Protein AF-0000000075916664 (afdb_homodimer)

Sequence (528 aa):
MASKCSAAILLWCAFTAGRGTARNPSSCGGLTVPPEKLVDLSYSFNNRTIFWADDAEFRLNVSRRGSTPEDWYQADVVELATHGGTHLDAPIHFAPERWTVSQIPLERLMFLPIALVDVEAQSSENPAYELSVEDIERWEAEHGHVPHGSLFVERTGRYKLWPNRNAYLGIDDQGWRRFPTVSPEAARFLVEQRHIYGFGLDSPSVDLFNASATHRILSSHNVYVLENLADLSRVPALGATAIALPVKVCMASGSPVRVVAILPMASKCSAAILLWCAFTAGRGTARNPSSCGGLTVPPEKLVDLSYSFNNRTIFWADDAEFRLNVSRRGSTPEDWYQADVVELATHGGTHLDAPIHFAPERWTVSQIPLERLMFLPIALVDVEAQSSENPAYELSVEDIERWEAEHGHVPHGSLFVERTGRYKLWPNRNAYLGIDDQGWRRFPTVSPEAARFLVEQRHIYGFGLDSPSVDLFNASATHRILSSHNVYVLENLADLSRVPALGATAIALPVKVCMASGSPVRVVAILP

Organism: Rhipicephalus microplus (NCBI:txid6941)

Radius of gyration: 28.71 Å; Cα contacts (8 Å, |Δi|>4): 1266; chains: 2; bounding box: 91×69×136 Å

Secondary structure (DSSP, 8-state):
----------------------------SS----GGGEEE--PPBSTT--BSSTT--EEEEEEEE-SSTTT-EEEEEEEEESSBSSEEE-GGGTSTTS--GGGS-GGGTEEEEEEEEE-HHHHHH-TT-EE-HHHHHHHHHHH-SPPTT-EEEEE-SGGGGTT-HHHHHTB-TTS-B---EE-HHHHHHIIIII--SEEEESSS-SS-TT--HHHHHHHHTT-EEEES----TT--SSS-EEEEEE--BTT-SEEEEEEEEE--/----------------------------SS----GGGEEE--PPBSTT--BSSTT--EEEEEEEE-SSTTT-EEEEEEEEESSBSSEEE-GGGTSTTS--GGGS-GGGTEEEEEEEEE-HHHHHH-TT-EE-HHHHHHHHHHH-SPPTT-EEEEE-SGGGGTT-HHHHHTB-TTS-B---EE-HHHHHHIIIII--SEEEESSS-SS-TT--HHHHHHHHTT-EEEES----TT--SSS-EEEEEE--BTT-SEEEEEEEEE--

Solvent-accessible surface area (backbone atoms only — not comparable to full-atom values): 27228 Å² total; per-residue (Å²): 136,85,80,80,80,77,77,78,79,77,77,78,76,76,74,75,73,71,74,70,72,73,68,68,78,74,74,67,67,34,67,73,71,63,60,89,36,55,41,73,27,43,52,61,45,44,90,59,50,52,46,79,52,88,86,50,56,59,45,76,51,77,45,76,40,65,89,42,67,89,53,27,36,38,49,39,36,40,34,31,44,16,70,28,44,18,15,34,39,20,9,26,21,28,12,74,92,36,38,25,40,51,60,53,55,64,67,68,30,43,46,22,42,31,39,40,48,78,39,34,70,57,27,72,76,32,50,61,30,53,46,40,52,65,58,52,49,55,48,28,74,74,70,44,74,68,55,73,50,12,34,39,30,45,40,42,65,46,39,77,38,62,70,43,53,56,67,47,46,26,50,45,97,85,67,49,48,41,44,42,28,39,31,50,66,25,46,47,47,40,52,76,74,33,39,40,32,28,40,33,27,24,34,83,38,52,34,53,74,89,50,54,61,26,49,32,55,36,10,67,68,59,22,30,36,36,28,32,28,33,73,60,84,84,61,52,51,57,27,21,15,31,36,48,43,41,54,41,30,58,79,25,21,33,20,47,30,34,32,36,38,36,53,110,134,87,79,78,78,77,77,78,77,77,78,77,77,73,74,75,74,71,74,70,72,74,68,68,79,74,74,66,66,34,67,74,72,64,60,88,37,56,41,72,28,43,52,62,45,43,91,57,48,50,47,78,51,88,85,51,56,60,43,76,50,79,44,77,39,64,90,43,69,89,53,27,38,38,49,38,35,41,36,31,44,17,71,28,43,19,16,32,39,20,9,26,22,28,13,72,94,38,37,25,39,52,60,54,55,65,66,68,30,43,46,22,41,33,39,40,47,80,39,35,71,57,25,71,77,31,50,61,29,54,46,40,52,65,58,52,49,54,49,26,74,75,70,43,75,68,56,73,50,10,33,39,28,44,40,44,64,44,39,77,38,61,68,44,52,56,68,46,47,25,51,46,96,85,66,49,48,40,43,44,28,40,30,51,66,24,47,48,47,40,51,74,74,34,40,39,32,28,39,33,26,24,34,83,38,53,35,54,76,92,51,53,63,28,49,31,56,37,9,68,69,58,21,30,36,35,27,32,28,32,74,59,83,84,60,51,49,57,27,20,17,31,36,48,44,41,50,40,30,58,80,27,21,33,20,46,29,34,33,35,40,36,52,112

Foldseek 3Di:
DPDPPPPPPPPPPPPPPPPPPPPDPPPPPDDDADPVQKDWFFDDFDQLWAAPDPPWGKDKAKDWDDDDPVITDIDIDIDGDQQTTWKKFWLCLQDPPFDALLRQDQLLFFFAWEAEQECQVVCVVFFQAADDLVSQVVSCVVVNAQAAAHAYEYERPLLVCPSVRCSQQVQDPVRAGTHYAHDLNNLLCCCVPRNYQEYEYLHSYNDGPPDCNSSNSCSVSRYMYTYNTHDCPPPDNTDKTKHKAFDNDPPHRMGRITMMIRHD/DPPPPPPPPPPPPPPPPPPPPPPDPPPPPDDDADPVQKDWFFDDFDQLWAAPDPPWGKDKAKDWDDDDPVITDIDIDIDGDQQTTWKKFWLCLQDPPFDALLRQDQLLFFFAWEAEQECQVVCVVFFQAADDLVSQVVSCVVVNAQAAAHAYEYERPLLVCPSVRCSQQVQDPVRAGTHYAHDLNNLLCCCPPRNYQEYEYLHSYNDGPPDCNSSNSCSVSRYMYTYNTHDCPVPDNTDKTKHKAFDNDPPHRMGRITMMIRHD

Structure (mmCIF, N/CA/C/O backbone):
data_AF-0000000075916664-model_v1
#
loop_
_entity.id
_entity.type
_entity.pdbx_description
1 polymer 'Uncharacterized protein'
#
loop_
_atom_site.group_PDB
_atom_site.id
_atom_site.type_symbol
_atom_site.label_atom_id
_atom_site.label_alt_id
_atom_site.label_comp_id
_atom_site.label_asym_id
_atom_site.label_entity_id
_atom_site.label_seq_id
_atom_site.pdbx_PDB_ins_code
_atom_site.Cartn_x
_atom_site.Cartn_y
_atom_site.Cartn_z
_atom_site.occupancy
_atom_site.B_iso_or_equiv
_atom_site.auth_seq_id
_atom_site.auth_comp_id
_atom_site.auth_asym_id
_atom_site.auth_atom_id
_atom_site.pdbx_PDB_model_num
ATOM 1 N N . MET A 1 1 ? -70.438 -30.312 -55.312 1 28.72 1 MET A N 1
ATOM 2 C CA . MET A 1 1 ? -69.812 -30.891 -54.094 1 28.72 1 MET A CA 1
ATOM 3 C C . MET A 1 1 ? -68.75 -29.984 -53.562 1 28.72 1 MET A C 1
ATOM 5 O O . MET A 1 1 ? -67.625 -29.953 -54.094 1 28.72 1 MET A O 1
ATOM 9 N N . ALA A 1 2 ? -69.188 -28.734 -53.094 1 37.12 2 ALA A N 1
ATOM 10 C CA . ALA A 1 2 ? -68.438 -27.562 -52.688 1 37.12 2 ALA A CA 1
ATOM 11 C C . ALA A 1 2 ? -67.5 -27.875 -51.5 1 37.12 2 ALA A C 1
ATOM 13 O O . ALA A 1 2 ? -68 -28.391 -50.469 1 37.12 2 ALA A O 1
ATOM 14 N N . SER A 1 3 ? -66.25 -28.156 -51.719 1 32.31 3 SER A N 1
ATOM 15 C CA . SER A 1 3 ? -65.125 -28.531 -50.875 1 32.31 3 SER A CA 1
ATOM 16 C C . SER A 1 3 ? -64.875 -27.5 -49.781 1 32.31 3 SER A C 1
ATOM 18 O O . SER A 1 3 ? -64.812 -26.297 -50.062 1 32.31 3 SER A O 1
ATOM 20 N N . LYS A 1 4 ? -65.375 -27.688 -48.531 1 30.36 4 LYS A N 1
ATOM 21 C CA . LYS A 1 4 ? -65.312 -26.969 -47.25 1 30.36 4 LYS A CA 1
ATOM 22 C C . LYS A 1 4 ? -63.875 -26.781 -46.812 1 30.36 4 LYS A C 1
ATOM 24 O O . LYS A 1 4 ? -63.156 -27.766 -46.625 1 30.36 4 LYS A O 1
ATOM 29 N N . CYS A 1 5 ? -63.125 -25.766 -47.281 1 32.06 5 CYS A N 1
ATOM 30 C CA . CYS A 1 5 ? -61.781 -25.359 -46.875 1 32.06 5 CYS A CA 1
ATOM 31 C C . CYS A 1 5 ? -61.688 -25.078 -45.375 1 32.06 5 CYS A C 1
ATOM 33 O O . CYS A 1 5 ? -62.344 -24.172 -44.875 1 32.06 5 CYS A O 1
ATOM 35 N N . SER A 1 6 ? -61.688 -26.094 -44.531 1 30.34 6 SER A N 1
ATOM 36 C CA . SER A 1 6 ? -61.562 -25.922 -43.094 1 30.34 6 SER A CA 1
ATOM 37 C C . SER A 1 6 ? -60.312 -25.156 -42.719 1 30.34 6 SER A C 1
ATOM 39 O O . SER A 1 6 ? -59.188 -25.562 -43.125 1 30.34 6 SER A O 1
ATOM 41 N N . ALA A 1 7 ? -60.375 -23.844 -42.562 1 31.61 7 ALA A N 1
ATOM 42 C CA . ALA A 1 7 ? -59.312 -22.953 -42.094 1 31.61 7 ALA A CA 1
ATOM 43 C C . ALA A 1 7 ? -58.781 -23.375 -40.719 1 31.61 7 ALA A C 1
ATOM 45 O O . ALA A 1 7 ? -59.531 -23.484 -39.781 1 31.61 7 ALA A O 1
ATOM 46 N N . ALA A 1 8 ? -57.719 -24.203 -40.656 1 32.66 8 ALA A N 1
ATOM 47 C CA . ALA A 1 8 ? -56.938 -24.562 -39.469 1 32.66 8 ALA A CA 1
ATOM 48 C C . ALA A 1 8 ? -56.469 -23.328 -38.719 1 32.66 8 ALA A C 1
ATOM 50 O O . ALA A 1 8 ? -55.844 -22.438 -39.312 1 32.66 8 ALA A O 1
ATOM 51 N N . ILE A 1 9 ? -57.188 -22.859 -37.75 1 34.81 9 ILE A N 1
ATOM 52 C CA . ILE A 1 9 ? -56.844 -21.828 -36.781 1 34.81 9 ILE A CA 1
ATOM 53 C C . ILE A 1 9 ? -55.531 -22.203 -36.062 1 34.81 9 ILE A C 1
ATOM 55 O O . ILE A 1 9 ? -55.469 -23.234 -35.406 1 34.81 9 ILE A O 1
ATOM 59 N N . LEU A 1 10 ? -54.344 -21.938 -36.688 1 30.8 10 LEU A N 1
ATOM 60 C CA . LEU A 1 10 ? -53.062 -22.078 -36 1 30.8 10 LEU A CA 1
ATOM 61 C C . LEU A 1 10 ? -53.062 -21.266 -34.719 1 30.8 10 LEU A C 1
ATOM 63 O O . LEU A 1 10 ? -53.188 -20.031 -34.75 1 30.8 10 LEU A O 1
ATOM 67 N N . LEU A 1 11 ? -53.562 -21.766 -33.656 1 32.19 11 LEU A N 1
ATOM 68 C CA . LEU A 1 11 ? -53.375 -21.219 -32.312 1 32.19 11 LEU A CA 1
ATOM 69 C C . LEU A 1 11 ? -51.906 -21 -32 1 32.19 11 LEU A C 1
ATOM 71 O O . LEU A 1 11 ? -51.125 -21.953 -32 1 32.19 11 LEU A O 1
ATOM 75 N N . TRP A 1 12 ? -51.344 -19.828 -32.406 1 34.91 12 TRP A N 1
ATOM 76 C CA . TRP A 1 12 ? -50.031 -19.391 -32 1 34.91 12 TRP A CA 1
ATOM 77 C C . TRP A 1 12 ? -49.906 -19.344 -30.469 1 34.91 12 TRP A C 1
ATOM 79 O O . TRP A 1 12 ? -50.594 -18.547 -29.828 1 34.91 12 TRP A O 1
ATOM 89 N N . CYS A 1 13 ? -49.781 -20.469 -29.797 1 32.22 13 CYS A N 1
ATOM 90 C CA . CYS A 1 13 ? -49.406 -20.422 -28.375 1 32.22 13 CYS A CA 1
ATOM 91 C C . CYS A 1 13 ? -48.125 -19.641 -28.172 1 32.22 13 CYS A C 1
ATOM 93 O O . CYS A 1 13 ? -47.062 -20.047 -28.672 1 32.22 13 CYS A O 1
ATOM 95 N N . ALA A 1 14 ? -48.219 -18.312 -28.078 1 34.41 14 ALA A N 1
ATOM 96 C CA . ALA A 1 14 ? -47.094 -17.5 -27.609 1 34.41 14 ALA A CA 1
ATOM 97 C C . ALA A 1 14 ? -46.562 -18.016 -26.281 1 34.41 14 ALA A C 1
ATOM 99 O O . ALA A 1 14 ? -47.281 -17.969 -25.266 1 34.41 14 ALA A O 1
ATOM 100 N N . PHE A 1 15 ? -45.656 -18.984 -26.297 1 34.91 15 PHE A N 1
ATOM 101 C CA . PHE A 1 15 ? -44.875 -19.297 -25.109 1 34.91 15 PHE A CA 1
ATOM 102 C C . PHE A 1 15 ? -44.219 -18.031 -24.562 1 34.91 15 PHE A C 1
ATOM 104 O O . PHE A 1 15 ? -43.438 -17.391 -25.266 1 34.91 15 PHE A O 1
ATOM 111 N N . THR A 1 16 ? -44.938 -17.297 -23.766 1 34.38 16 THR A N 1
ATOM 112 C CA . THR A 1 16 ? -44.219 -16.266 -23 1 34.38 16 THR A CA 1
ATOM 113 C C . THR A 1 16 ? -43.031 -16.859 -22.266 1 34.38 16 THR A C 1
ATOM 115 O O . THR A 1 16 ? -43.188 -17.734 -21.422 1 34.38 16 THR A O 1
ATOM 118 N N . ALA A 1 17 ? -41.906 -17.031 -22.969 1 36.47 17 ALA A N 1
ATOM 119 C CA . ALA A 1 17 ? -40.656 -17.281 -22.234 1 36.47 17 ALA A CA 1
ATOM 120 C C . ALA A 1 17 ? -40.5 -16.297 -21.078 1 36.47 17 ALA A C 1
ATOM 122 O O . ALA A 1 17 ? -40.406 -15.086 -21.281 1 36.47 17 ALA A O 1
ATOM 123 N N . GLY A 1 18 ? -41.062 -16.672 -19.938 1 30.84 18 GLY A N 1
ATOM 124 C CA . GLY A 1 18 ? -40.719 -15.945 -18.734 1 30.84 18 GLY A CA 1
ATOM 125 C C . GLY A 1 18 ? -39.25 -15.609 -18.625 1 30.84 18 GLY A C 1
ATOM 126 O O . GLY A 1 18 ? -38.406 -16.484 -18.75 1 30.84 18 GLY A O 1
ATOM 127 N N . ARG A 1 19 ? -38.875 -14.414 -19.031 1 33.91 19 ARG A N 1
ATOM 128 C CA . ARG A 1 19 ? -37.562 -13.906 -18.719 1 33.91 19 ARG A CA 1
ATOM 129 C C . ARG A 1 19 ? -37.219 -14.203 -17.266 1 33.91 19 ARG A C 1
ATOM 131 O O . ARG A 1 19 ? -37.844 -13.672 -16.344 1 33.91 19 ARG A O 1
ATOM 138 N N . GLY A 1 20 ? -36.75 -15.453 -17.016 1 32.53 20 GLY A N 1
ATOM 139 C CA . GLY A 1 20 ? -36.125 -15.633 -15.719 1 32.53 20 GLY A CA 1
ATOM 140 C C . GLY A 1 20 ? -35.188 -14.492 -15.344 1 32.53 20 GLY A C 1
ATOM 141 O O . GLY A 1 20 ? -34.344 -14.086 -16.141 1 32.53 20 GLY A O 1
ATOM 142 N N . THR A 1 21 ? -35.688 -13.633 -14.555 1 30.59 21 THR A N 1
ATOM 143 C CA . THR A 1 21 ? -34.781 -12.648 -13.938 1 30.59 21 THR A CA 1
ATOM 144 C C . THR A 1 21 ? -33.5 -13.305 -13.469 1 30.59 21 THR A C 1
ATOM 146 O O . THR A 1 21 ? -33.531 -14.25 -12.68 1 30.59 21 THR A O 1
ATOM 149 N N . ALA A 1 22 ? -32.531 -13.406 -14.352 1 29.31 22 ALA A N 1
ATOM 150 C CA . ALA A 1 22 ? -31.203 -13.711 -13.82 1 29.31 22 ALA A CA 1
ATOM 151 C C . ALA A 1 22 ? -31.016 -13.07 -12.453 1 29.31 22 ALA A C 1
ATOM 153 O O . ALA A 1 22 ? -31.062 -11.844 -12.312 1 29.31 22 ALA A O 1
ATOM 154 N N . ARG A 1 23 ? -31.391 -13.773 -11.406 1 31.69 23 ARG A N 1
ATOM 155 C CA . ARG A 1 23 ? -31.016 -13.359 -10.062 1 31.69 23 ARG A CA 1
ATOM 156 C C . ARG A 1 23 ? -29.641 -12.703 -10.055 1 31.69 23 ARG A C 1
ATOM 158 O O . ARG A 1 23 ? -28.734 -13.148 -10.758 1 31.69 23 ARG A O 1
ATOM 165 N N . ASN A 1 24 ? -29.5 -11.523 -9.797 1 33.53 24 ASN A N 1
ATOM 166 C CA . ASN A 1 24 ? -28.234 -10.836 -9.539 1 33.53 24 ASN A CA 1
ATOM 167 C C . ASN A 1 24 ? -27.219 -11.773 -8.891 1 33.53 24 ASN A C 1
ATOM 169 O O . ASN A 1 24 ? -27.562 -12.555 -8 1 33.53 24 ASN A O 1
ATOM 173 N N . PRO A 1 25 ? -26.203 -12.195 -9.555 1 36.81 25 PRO A N 1
ATOM 174 C CA . PRO A 1 25 ? -25.25 -13.07 -8.875 1 36.81 25 PRO A CA 1
ATOM 175 C C . PRO A 1 25 ? -25.203 -12.836 -7.363 1 36.81 25 PRO A C 1
ATOM 177 O O . PRO A 1 25 ? -25.359 -11.703 -6.906 1 36.81 25 PRO A O 1
ATOM 180 N N . SER A 1 26 ? -25.641 -13.648 -6.535 1 38.06 26 SER A N 1
ATOM 181 C CA . SER A 1 26 ? -25.609 -13.727 -5.078 1 38.06 26 SER A CA 1
ATOM 182 C C . SER A 1 26 ? -24.344 -13.07 -4.523 1 38.06 26 SER A C 1
ATOM 184 O O . SER A 1 26 ? -23.25 -13.289 -5.035 1 38.06 26 SER A O 1
ATOM 186 N N . SER A 1 27 ? -24.359 -11.883 -3.959 1 47.16 27 SER A N 1
ATOM 187 C CA . SER A 1 27 ? -23.359 -11.164 -3.195 1 47.16 27 SER A CA 1
ATOM 188 C C . SER A 1 27 ? -22.547 -12.109 -2.311 1 47.16 27 SER A C 1
ATOM 190 O O . SER A 1 27 ? -23.109 -12.773 -1.434 1 47.16 27 SER A O 1
ATOM 192 N N . CYS A 1 28 ? -21.688 -12.891 -2.883 1 54.69 28 CYS A N 1
ATOM 193 C CA . CYS A 1 28 ? -20.844 -13.844 -2.16 1 54.69 28 CYS A CA 1
ATOM 194 C C . CYS A 1 28 ? -20.422 -13.281 -0.807 1 54.69 28 CYS A C 1
ATOM 196 O O . CYS A 1 28 ? -19.5 -13.797 -0.174 1 54.69 28 CYS A O 1
ATOM 198 N N . GLY A 1 29 ? -21.297 -12.375 -0.193 1 62.47 29 GLY A N 1
ATOM 199 C CA . GLY A 1 29 ? -21.344 -11.984 1.207 1 62.47 29 GLY A CA 1
ATOM 200 C C . GLY A 1 29 ? -20.203 -11.07 1.614 1 62.47 29 GLY A C 1
ATOM 201 O O . GLY A 1 29 ? -20.125 -10.656 2.771 1 62.47 29 GLY A O 1
ATOM 202 N N . GLY A 1 30 ? -19.234 -10.727 0.69 1 76.94 30 GLY A N 1
ATOM 203 C CA . GLY A 1 30 ? -18.141 -9.891 1.144 1 76.94 30 GLY A CA 1
ATOM 204 C C . GLY A 1 30 ? -18.438 -8.406 1.06 1 76.94 30 GLY A C 1
ATOM 205 O O . GLY A 1 30 ? -19.5 -8.008 0.584 1 76.94 30 GLY A O 1
ATOM 206 N N . LEU A 1 31 ? -17.688 -7.617 1.858 1 89.06 31 LEU A N 1
ATOM 207 C CA . LEU A 1 31 ? -17.797 -6.164 1.81 1 89.06 31 LEU A CA 1
ATOM 208 C C . LEU A 1 31 ? -17.625 -5.652 0.383 1 89.06 31 LEU A C 1
ATOM 210 O O . LEU A 1 31 ? -16.703 -6.055 -0.318 1 89.06 31 LEU A O 1
ATOM 214 N N . THR A 1 32 ? -18.625 -4.945 -0.094 1 89.81 32 THR A N 1
ATOM 215 C CA . THR A 1 32 ? -18.547 -4.395 -1.443 1 89.81 32 THR A CA 1
ATOM 216 C C . THR A 1 32 ? -18.688 -2.877 -1.417 1 89.81 32 THR A C 1
ATOM 218 O O . THR A 1 32 ? -19.469 -2.328 -0.65 1 89.81 32 THR A O 1
ATOM 221 N N . VAL A 1 33 ? -17.875 -2.223 -2.18 1 94.62 33 VAL A N 1
ATOM 222 C CA . VAL A 1 33 ? -17.906 -0.779 -2.387 1 94.62 33 VAL A CA 1
ATOM 223 C C . VAL A 1 33 ? -17.938 -0.471 -3.883 1 94.62 33 VAL A C 1
ATOM 225 O O . VAL A 1 33 ? -17.062 -0.927 -4.629 1 94.62 33 VAL A O 1
ATOM 228 N N . PRO A 1 34 ? -18.938 0.283 -4.375 1 95.56 34 PRO A N 1
ATOM 229 C CA . PRO A 1 34 ? -18.938 0.662 -5.789 1 95.56 34 PRO A CA 1
ATOM 230 C C . PRO A 1 34 ? -17.703 1.451 -6.195 1 95.56 34 PRO A C 1
ATOM 232 O O . PRO A 1 34 ? -17.219 2.281 -5.422 1 95.56 34 PRO A O 1
ATOM 235 N N . PRO A 1 35 ? -17.234 1.171 -7.34 1 95.69 35 PRO A N 1
ATOM 236 C CA . PRO A 1 35 ? -16 1.821 -7.793 1 95.69 35 PRO A CA 1
ATOM 237 C C . PRO A 1 35 ? -16.094 3.346 -7.773 1 95.69 35 PRO A C 1
ATOM 239 O O . PRO A 1 35 ? -15.094 4.027 -7.531 1 95.69 35 PRO A O 1
ATOM 242 N N . GLU A 1 36 ? -17.234 3.887 -7.996 1 96.81 36 GLU A N 1
ATOM 243 C CA . GLU A 1 36 ? -17.406 5.336 -8.078 1 96.81 36 GLU A CA 1
ATOM 244 C C . GLU A 1 36 ? -17.203 5.988 -6.711 1 96.81 36 GLU A C 1
ATOM 246 O O . GLU A 1 36 ? -17.062 7.211 -6.617 1 96.81 36 GLU A O 1
ATOM 251 N N . LYS A 1 37 ? -17.219 5.137 -5.68 1 97.56 37 LYS A N 1
ATOM 252 C CA . LYS A 1 37 ? -17.062 5.66 -4.328 1 97.56 37 LYS A CA 1
ATOM 253 C C . LYS A 1 37 ? -15.602 5.672 -3.906 1 97.56 37 LYS A C 1
ATOM 255 O O . LYS A 1 37 ? -15.258 6.184 -2.838 1 97.56 37 LYS A O 1
ATOM 260 N N . LEU A 1 38 ? -14.742 5.102 -4.711 1 98.19 38 LEU A N 1
ATOM 261 C CA . LEU A 1 38 ? -13.32 5.055 -4.402 1 98.19 38 LEU A CA 1
ATOM 262 C C . LEU A 1 38 ? -12.594 6.262 -4.992 1 98.19 38 LEU A C 1
ATOM 264 O O . LEU A 1 38 ? -12.75 6.562 -6.176 1 98.19 38 LEU A O 1
ATOM 268 N N . VAL A 1 39 ? -11.82 6.949 -4.16 1 98.5 39 VAL A N 1
ATOM 269 C CA . VAL A 1 39 ? -11.008 8.07 -4.609 1 98.5 39 VAL A CA 1
ATOM 270 C C . VAL A 1 39 ? -9.539 7.805 -4.301 1 98.5 39 VAL A C 1
ATOM 272 O O . VAL A 1 39 ? -9.156 7.664 -3.137 1 98.5 39 VAL A O 1
ATOM 275 N N . ASP A 1 40 ? -8.773 7.691 -5.316 1 98.56 40 ASP A N 1
ATOM 276 C CA . ASP A 1 40 ? -7.328 7.531 -5.156 1 98.56 40 ASP A CA 1
ATOM 277 C C . ASP A 1 40 ? -6.676 8.852 -4.746 1 98.56 40 ASP A C 1
ATOM 279 O O . ASP A 1 40 ? -6.711 9.828 -5.496 1 98.56 40 ASP A O 1
ATOM 283 N N . LEU A 1 41 ? -6.031 8.875 -3.615 1 98.81 41 LEU A N 1
ATOM 284 C CA . LEU A 1 41 ? -5.445 10.094 -3.082 1 98.81 41 LEU A CA 1
ATOM 285 C C . LEU A 1 41 ? -3.924 10.055 -3.17 1 98.81 41 LEU A C 1
ATOM 287 O O . LEU A 1 41 ? -3.236 10.773 -2.439 1 98.81 41 LEU A O 1
ATOM 291 N N . SER A 1 42 ? -3.396 9.211 -4.031 1 98.62 42 SER A N 1
ATOM 292 C CA . SER A 1 42 ? -1.956 9.023 -4.172 1 98.62 42 SER A CA 1
ATOM 293 C C . SER A 1 42 ? -1.479 9.453 -5.555 1 98.62 42 SER A C 1
ATOM 295 O O . SER A 1 42 ? -2.113 9.133 -6.562 1 98.62 42 SER A O 1
ATOM 297 N N . TYR A 1 43 ? -0.391 10.156 -5.566 1 98.25 43 TYR A N 1
ATOM 298 C CA . TYR A 1 43 ? 0.306 10.406 -6.824 1 98.25 43 TYR A CA 1
ATOM 299 C C . TYR A 1 43 ? 1.106 9.188 -7.258 1 98.25 43 TYR A C 1
ATOM 301 O O . TYR A 1 43 ? 1.588 8.422 -6.418 1 98.25 43 TYR A O 1
ATOM 309 N N . SER A 1 44 ? 1.232 9.031 -8.547 1 97.31 44 SER A N 1
ATOM 310 C CA . SER A 1 44 ? 2.158 8.023 -9.055 1 97.31 44 SER A CA 1
ATOM 311 C C . SER A 1 44 ? 3.607 8.445 -8.844 1 97.31 44 SER A C 1
ATOM 313 O O . SER A 1 44 ? 3.943 9.625 -8.984 1 97.31 44 SER A O 1
ATOM 315 N N . PHE A 1 45 ? 4.41 7.469 -8.531 1 97.94 45 PHE A N 1
ATOM 316 C CA . PHE A 1 45 ? 5.848 7.715 -8.508 1 97.94 45 PHE A CA 1
ATOM 317 C C . PHE A 1 45 ? 6.43 7.66 -9.914 1 97.94 45 PHE A C 1
ATOM 319 O O . PHE A 1 45 ? 6.184 6.707 -10.656 1 97.94 45 PHE A O 1
ATOM 326 N N . ASN A 1 46 ? 7.094 8.625 -10.297 1 96.75 46 ASN A N 1
ATOM 327 C CA . ASN A 1 46 ? 7.82 8.742 -11.555 1 96.75 46 ASN A CA 1
ATOM 328 C C . ASN A 1 46 ? 8.922 9.789 -11.469 1 96.75 46 ASN A C 1
ATOM 330 O O . ASN A 1 46 ? 9.32 10.195 -10.375 1 96.75 46 ASN A O 1
ATOM 334 N N . ASN A 1 47 ? 9.5 10.188 -12.625 1 94.12 47 ASN A N 1
ATOM 335 C CA . ASN A 1 47 ? 10.641 11.094 -12.648 1 94.12 47 ASN A CA 1
ATOM 336 C C . ASN A 1 47 ? 10.227 12.516 -12.281 1 94.12 47 ASN A C 1
ATOM 338 O O . ASN A 1 47 ? 11.078 13.391 -12.117 1 94.12 47 ASN A O 1
ATOM 342 N N . ARG A 1 48 ? 8.914 12.773 -12.055 1 95.19 48 ARG A N 1
ATOM 343 C CA . ARG A 1 48 ? 8.438 14.094 -11.68 1 95.19 48 ARG A CA 1
ATOM 344 C C . ARG A 1 48 ? 7.992 14.117 -10.219 1 95.19 48 ARG A C 1
ATOM 346 O O . ARG A 1 48 ? 7.477 15.133 -9.734 1 95.19 48 ARG A O 1
ATOM 353 N N . THR A 1 49 ? 8.125 13.031 -9.586 1 97.81 49 THR A N 1
ATOM 354 C CA . THR A 1 49 ? 7.762 12.961 -8.18 1 97.81 49 THR A CA 1
ATOM 355 C C . THR A 1 49 ? 8.523 14.008 -7.371 1 97.81 49 THR A C 1
ATOM 357 O O . THR A 1 49 ? 9.719 14.203 -7.574 1 97.81 49 THR A O 1
ATOM 360 N N . ILE A 1 50 ? 7.844 14.742 -6.441 1 97.38 50 ILE A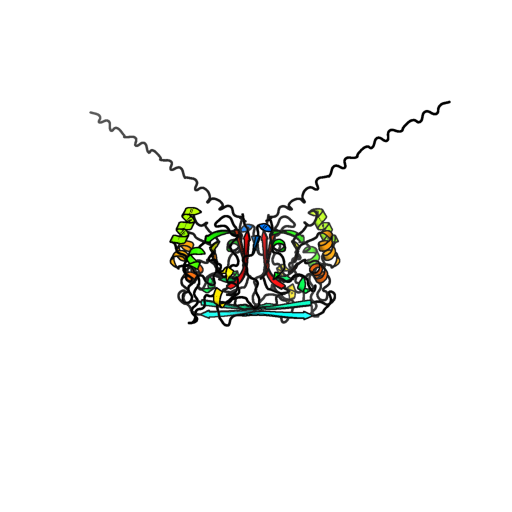 N 1
ATOM 361 C CA . ILE A 1 50 ? 8.43 15.82 -5.652 1 97.38 50 ILE A CA 1
ATOM 362 C C . ILE A 1 50 ? 8.914 15.273 -4.312 1 97.38 50 ILE A C 1
ATOM 364 O O . ILE A 1 50 ? 8.195 14.531 -3.639 1 97.38 50 ILE A O 1
ATOM 368 N N . PHE A 1 51 ? 10.141 15.547 -3.984 1 96.25 51 PHE A N 1
ATOM 369 C CA . PHE A 1 51 ? 10.781 15.211 -2.715 1 96.25 51 PHE A CA 1
ATOM 370 C C . PHE A 1 51 ? 11.156 16.469 -1.95 1 96.25 51 PHE A C 1
ATOM 372 O O . PHE A 1 51 ? 11.344 17.531 -2.549 1 96.25 51 PHE A O 1
ATOM 379 N N . TRP A 1 52 ? 11.227 16.344 -0.643 1 92.69 52 TRP A N 1
ATOM 380 C CA . TRP A 1 52 ? 11.648 17.453 0.206 1 92.69 52 TRP A CA 1
ATOM 381 C C . TRP A 1 52 ? 13.102 17.828 -0.063 1 92.69 52 TRP A C 1
ATOM 383 O O . TRP A 1 52 ? 13.406 19 -0.32 1 92.69 52 TRP A O 1
ATOM 393 N N . ALA A 1 53 ? 13.922 16.75 0.016 1 89.56 53 ALA A N 1
ATOM 394 C CA . ALA A 1 53 ? 15.359 16.969 -0.178 1 89.56 53 ALA A CA 1
ATOM 395 C C . ALA A 1 53 ? 15.68 17.219 -1.649 1 89.56 53 ALA A C 1
ATOM 397 O O . ALA A 1 53 ? 15.148 16.547 -2.531 1 89.56 53 ALA A O 1
ATOM 398 N N . ASP A 1 54 ? 16.547 18.109 -1.904 1 88.25 54 ASP A N 1
ATOM 399 C CA . ASP A 1 54 ? 16.875 18.516 -3.268 1 88.25 54 ASP A CA 1
ATOM 400 C C . ASP A 1 54 ? 17.625 17.391 -3.994 1 88.25 54 ASP A C 1
ATOM 402 O O . ASP A 1 54 ? 17.547 17.281 -5.219 1 88.25 54 ASP A O 1
ATOM 406 N N . ASP A 1 55 ? 18.266 16.609 -3.27 1 89.31 55 ASP A N 1
ATOM 407 C CA . ASP A 1 55 ? 19.078 15.562 -3.895 1 89.31 55 ASP A CA 1
ATOM 408 C C . ASP A 1 55 ? 18.344 14.219 -3.889 1 89.31 55 ASP A C 1
ATOM 410 O O . ASP A 1 55 ? 18.906 13.203 -4.312 1 89.31 55 ASP A O 1
ATOM 414 N N . ALA A 1 56 ? 17.172 14.234 -3.328 1 90.88 56 ALA A N 1
ATOM 415 C CA . ALA A 1 56 ? 16.391 13 -3.33 1 90.88 56 ALA A CA 1
ATOM 416 C C . ALA A 1 56 ? 15.734 12.766 -4.688 1 90.88 56 ALA A C 1
ATOM 418 O O . ALA A 1 56 ? 15.359 13.719 -5.375 1 90.88 56 ALA A O 1
ATOM 419 N N . GLU A 1 57 ? 15.703 11.461 -5.098 1 88.12 57 GLU A N 1
ATOM 420 C CA . GLU A 1 57 ? 15.102 11.141 -6.387 1 88.12 57 GLU A CA 1
ATOM 421 C C . GLU A 1 57 ? 14.406 9.781 -6.352 1 88.12 57 GLU A C 1
ATOM 423 O O . GLU A 1 57 ? 14.633 8.984 -5.438 1 88.12 57 GLU A O 1
ATOM 428 N N . PHE A 1 58 ? 13.531 9.664 -7.246 1 95.75 58 PHE A N 1
ATOM 429 C CA . PHE A 1 58 ? 12.93 8.391 -7.605 1 95.75 58 PHE A CA 1
ATOM 430 C C . PHE A 1 58 ? 13.617 7.789 -8.828 1 95.75 58 PHE A C 1
ATOM 432 O O . PHE A 1 58 ? 13.844 8.484 -9.82 1 95.75 58 PHE A O 1
ATOM 439 N N . ARG A 1 59 ? 13.984 6.516 -8.617 1 96.44 59 ARG A N 1
ATOM 440 C CA . ARG A 1 59 ? 14.602 5.812 -9.742 1 96.44 59 ARG A CA 1
ATOM 441 C C . ARG A 1 59 ? 1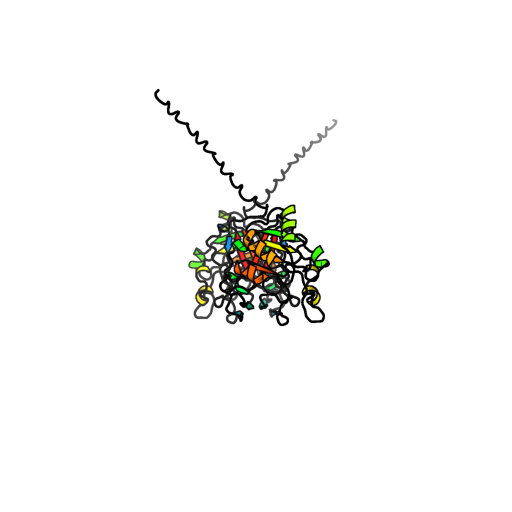3.922 4.473 -9.992 1 96.44 59 ARG A C 1
ATOM 443 O O . ARG A 1 59 ? 13.656 3.721 -9.047 1 96.44 59 ARG A O 1
ATOM 450 N N . LEU A 1 60 ? 13.562 4.258 -11.211 1 96.56 60 LEU A N 1
ATOM 451 C CA . LEU A 1 60 ? 13.094 2.963 -11.688 1 96.56 60 LEU A CA 1
ATOM 452 C C . LEU A 1 60 ? 14.016 2.416 -12.773 1 96.56 60 LEU A C 1
ATOM 454 O O . LEU A 1 60 ? 14.117 2.998 -13.859 1 96.56 60 LEU A O 1
ATOM 458 N N . ASN A 1 61 ? 14.688 1.355 -12.469 1 96.5 61 ASN A N 1
ATOM 459 C CA . ASN A 1 61 ? 15.516 0.666 -13.453 1 96.5 61 ASN A CA 1
ATOM 460 C C . ASN A 1 61 ? 14.773 -0.503 -14.094 1 96.5 61 ASN A C 1
ATOM 462 O O . ASN A 1 61 ? 14.578 -1.541 -13.461 1 96.5 61 ASN A O 1
ATOM 466 N N . VAL A 1 62 ? 14.477 -0.338 -15.391 1 96.06 62 VAL A N 1
ATOM 467 C CA . VAL A 1 62 ? 13.664 -1.311 -16.109 1 96.06 62 VAL A CA 1
ATOM 468 C C . VAL A 1 62 ? 14.562 -2.189 -16.984 1 96.06 62 VAL A C 1
ATOM 470 O O . VAL A 1 62 ? 15.391 -1.681 -17.734 1 96.06 62 VAL A O 1
ATOM 473 N N . SER A 1 63 ? 14.391 -3.48 -16.797 1 95.12 63 SER A N 1
ATOM 474 C CA . SER A 1 63 ? 15.008 -4.457 -17.688 1 95.12 63 SER A CA 1
ATOM 475 C C . SER A 1 63 ? 13.961 -5.188 -18.516 1 95.12 63 SER A C 1
ATOM 477 O O . SER A 1 63 ? 13.008 -5.746 -17.969 1 95.12 63 SER A O 1
ATOM 479 N N . ARG A 1 64 ? 14.156 -5.137 -19.844 1 94.56 64 ARG A N 1
ATOM 480 C CA . ARG A 1 64 ? 13.219 -5.789 -20.75 1 94.56 64 ARG A CA 1
ATOM 481 C C . ARG A 1 64 ? 13.938 -6.785 -21.656 1 94.56 64 ARG A C 1
ATOM 483 O O . ARG A 1 64 ? 15.078 -6.555 -22.062 1 94.56 64 ARG A O 1
ATOM 490 N N . ARG A 1 65 ? 13.188 -7.828 -21.844 1 92.38 65 ARG A N 1
ATOM 491 C CA . ARG A 1 65 ? 13.617 -8.82 -22.828 1 92.38 65 ARG A CA 1
ATOM 492 C C . ARG A 1 65 ? 12.453 -9.234 -23.734 1 92.38 65 ARG A C 1
ATOM 494 O O . ARG A 1 65 ? 11.305 -9.281 -23.281 1 92.38 65 ARG A O 1
ATOM 501 N N . GLY A 1 66 ? 12.789 -9.484 -24.953 1 91.69 66 GLY A N 1
ATOM 502 C CA . GLY A 1 66 ? 11.781 -9.961 -25.891 1 91.69 66 GLY A CA 1
ATOM 503 C C . GLY A 1 66 ? 10.945 -8.844 -26.484 1 91.69 66 GLY A C 1
ATOM 504 O O . GLY A 1 66 ? 10.961 -7.715 -25.984 1 91.69 66 GLY A O 1
ATOM 505 N N . SER A 1 67 ? 10.312 -9.25 -27.609 1 89.12 67 SER A N 1
ATOM 506 C CA . SER A 1 67 ? 9.523 -8.234 -28.297 1 89.12 67 SER A CA 1
ATOM 507 C C . SER A 1 67 ? 8.148 -8.766 -28.672 1 89.12 67 SER A C 1
ATOM 509 O O . SER A 1 67 ? 7.309 -8.016 -29.172 1 89.12 67 SER A O 1
ATOM 511 N N . THR A 1 68 ? 7.984 -10.062 -28.422 1 89.75 68 THR A N 1
ATOM 512 C CA . THR A 1 68 ? 6.707 -10.688 -28.719 1 89.75 68 THR A CA 1
ATOM 513 C C . THR A 1 68 ? 6.07 -11.258 -27.453 1 89.75 68 THR A C 1
ATOM 515 O O . THR A 1 68 ? 6.75 -11.453 -26.453 1 89.75 68 THR A O 1
ATOM 518 N N . PRO A 1 69 ? 4.75 -11.461 -27.531 1 87.06 69 PRO A N 1
ATOM 519 C CA . PRO A 1 69 ? 4.094 -12.055 -26.359 1 87.06 69 PRO A CA 1
ATOM 520 C C . PRO A 1 69 ? 4.75 -13.359 -25.906 1 87.06 69 PRO A C 1
ATOM 522 O O . PRO A 1 69 ? 4.719 -13.695 -24.719 1 87.06 69 PRO A O 1
ATOM 525 N N . GLU A 1 70 ? 5.387 -14.055 -26.766 1 89.88 70 GLU A N 1
ATOM 526 C CA . GLU A 1 70 ? 5.953 -15.367 -26.469 1 89.88 70 GLU A CA 1
ATOM 527 C C . GLU A 1 70 ? 7.289 -15.242 -25.75 1 89.88 70 GLU A C 1
ATOM 529 O O . GLU A 1 70 ? 7.699 -16.156 -25.016 1 89.88 70 GLU A O 1
ATOM 534 N N . ASP A 1 71 ? 7.93 -14.086 -25.875 1 92.56 71 ASP A N 1
ATOM 535 C CA . ASP A 1 71 ? 9.273 -14 -25.297 1 92.56 71 ASP A CA 1
ATOM 536 C C . ASP A 1 71 ? 9.406 -12.789 -24.391 1 92.56 71 ASP A C 1
ATOM 538 O O . ASP A 1 71 ? 10.469 -12.555 -23.797 1 92.56 71 ASP A O 1
ATOM 542 N N . TRP A 1 72 ? 8.359 -12.07 -24.219 1 96.69 72 TRP A N 1
ATOM 543 C CA . TRP A 1 72 ? 8.398 -10.82 -23.469 1 96.69 72 TRP A CA 1
ATOM 544 C C . TRP A 1 72 ? 8.656 -11.078 -21.984 1 96.69 72 TRP A C 1
ATOM 546 O O . TRP A 1 72 ? 8.109 -12.023 -21.422 1 96.69 72 TRP A O 1
ATOM 556 N N . TYR A 1 73 ? 9.398 -10.203 -21.406 1 96.94 73 TYR A N 1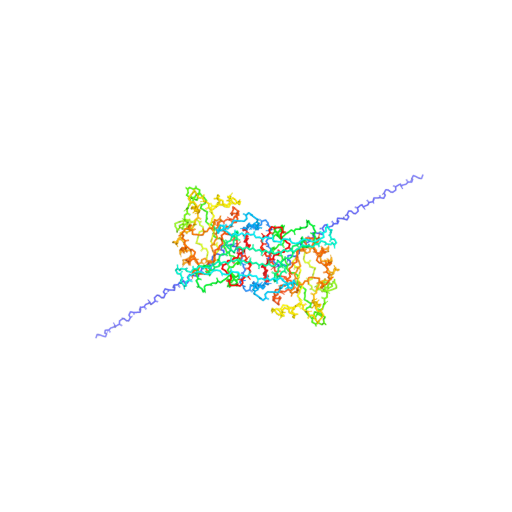
ATOM 557 C CA . TYR A 1 73 ? 9.68 -10.211 -19.969 1 96.94 73 TYR A CA 1
ATOM 558 C C . TYR A 1 73 ? 10.172 -8.844 -19.5 1 96.94 73 TYR A C 1
ATOM 560 O O . TYR A 1 73 ? 11.062 -8.25 -20.109 1 96.94 73 TYR A O 1
ATOM 568 N N . GLN A 1 74 ? 9.508 -8.32 -18.516 1 97.69 74 GLN A N 1
ATOM 569 C CA . GLN A 1 74 ? 9.984 -7.094 -17.891 1 97.69 74 GLN A CA 1
ATOM 570 C C . GLN A 1 74 ? 10.195 -7.285 -16.391 1 97.69 74 GLN A C 1
ATOM 572 O O . GLN A 1 74 ? 9.383 -7.922 -15.727 1 97.69 74 GLN A O 1
ATOM 577 N N . ALA A 1 75 ? 11.297 -6.828 -15.82 1 96.5 75 ALA A N 1
ATOM 578 C CA . ALA A 1 75 ? 11.594 -6.738 -14.398 1 96.5 75 ALA A CA 1
ATOM 579 C C . ALA A 1 75 ? 12.234 -5.402 -14.055 1 96.5 75 ALA A C 1
ATOM 581 O O . ALA A 1 75 ? 12.898 -4.789 -14.898 1 96.5 75 ALA A O 1
ATOM 582 N N . ASP A 1 76 ? 12 -4.984 -12.805 1 96.31 76 ASP A N 1
ATOM 583 C CA . ASP A 1 76 ? 12.469 -3.646 -12.461 1 96.31 76 ASP A CA 1
ATOM 584 C C . ASP A 1 76 ? 13 -3.602 -11.031 1 96.31 76 ASP A C 1
ATOM 586 O O . ASP A 1 76 ? 12.688 -4.473 -10.219 1 96.31 76 ASP A O 1
ATOM 590 N N . VAL A 1 77 ? 13.852 -2.658 -10.758 1 97.38 77 VAL A N 1
ATOM 591 C CA . VAL A 1 77 ? 14.336 -2.268 -9.438 1 97.38 77 VAL A CA 1
ATOM 592 C C . VAL A 1 77 ? 13.922 -0.827 -9.148 1 97.38 77 VAL A C 1
ATOM 594 O O . VAL A 1 77 ? 14.07 0.055 -9.992 1 97.38 77 VAL A O 1
ATOM 597 N N . VAL A 1 78 ? 13.398 -0.634 -7.98 1 97.19 78 VAL A N 1
ATOM 598 C CA . VAL A 1 78 ? 12.977 0.709 -7.598 1 97.19 78 VAL A CA 1
ATOM 599 C C . VAL A 1 78 ? 13.844 1.215 -6.449 1 97.19 78 VAL A C 1
ATOM 601 O O . VAL A 1 78 ? 14.211 0.449 -5.551 1 97.19 78 VAL A O 1
ATOM 604 N N . GLU A 1 79 ? 14.211 2.439 -6.512 1 96.94 79 GLU A N 1
ATOM 605 C CA . GLU A 1 79 ? 14.898 3.164 -5.449 1 96.94 79 GLU A CA 1
ATOM 606 C C . GLU A 1 79 ? 14.234 4.516 -5.188 1 96.94 79 GLU A C 1
ATOM 608 O O . GLU A 1 79 ? 13.992 5.281 -6.121 1 96.94 79 GLU A O 1
ATOM 613 N N . LEU A 1 80 ? 13.977 4.809 -3.922 1 96.31 80 LEU A N 1
ATOM 614 C CA . LEU A 1 80 ? 13.383 6.105 -3.613 1 96.31 80 LEU A CA 1
ATOM 615 C C . LEU A 1 80 ? 13.656 6.5 -2.164 1 96.31 80 LEU A C 1
ATOM 617 O O . LEU A 1 80 ? 13.812 5.633 -1.302 1 96.31 80 LEU A O 1
ATOM 621 N N . ALA A 1 81 ? 13.766 7.824 -1.986 1 96.94 81 ALA A N 1
ATOM 622 C CA . ALA A 1 81 ? 13.664 8.352 -0.628 1 96.94 81 ALA A CA 1
ATOM 623 C C . ALA A 1 81 ? 12.266 8.156 -0.065 1 96.94 81 ALA A C 1
ATOM 625 O O . ALA A 1 81 ? 11.273 8.328 -0.777 1 96.94 81 ALA A O 1
ATOM 626 N N . THR A 1 82 ? 12.211 7.828 1.201 1 96.38 82 THR A N 1
ATOM 627 C CA . THR A 1 82 ? 10.922 7.402 1.738 1 96.38 82 THR A CA 1
ATOM 628 C C . THR A 1 82 ? 10.039 8.609 2.037 1 96.38 82 THR A C 1
ATOM 630 O O . THR A 1 82 ? 8.82 8.469 2.201 1 96.38 82 THR A O 1
ATOM 633 N N . HIS A 1 83 ? 10.633 9.75 2.141 1 96.69 83 HIS A N 1
ATOM 634 C CA . HIS A 1 83 ? 9.875 10.961 2.406 1 96.69 83 HIS A CA 1
ATOM 635 C C . HIS A 1 83 ? 9.711 11.797 1.139 1 96.69 83 HIS A C 1
ATOM 637 O O . HIS A 1 83 ? 10.211 12.922 1.061 1 96.69 83 HIS A O 1
ATOM 643 N N . GLY A 1 84 ? 9.016 11.281 0.214 1 96.56 84 GLY A N 1
ATOM 644 C CA . GLY A 1 84 ? 8.703 11.891 -1.071 1 96.56 84 GLY A CA 1
ATOM 645 C C . GLY A 1 84 ? 7.445 11.328 -1.705 1 96.56 84 GLY A C 1
ATOM 646 O O . GLY A 1 84 ? 7.047 10.203 -1.419 1 96.56 84 GLY A O 1
ATOM 647 N N . GLY A 1 85 ? 6.82 12.18 -2.658 1 98.06 85 GLY A N 1
ATOM 648 C CA . GLY A 1 85 ? 5.527 11.758 -3.176 1 98.06 85 GLY A CA 1
ATOM 649 C C . GLY A 1 85 ? 4.473 11.609 -2.098 1 98.06 85 GLY A C 1
ATOM 650 O O . GLY A 1 85 ? 4.617 12.156 -1.001 1 98.06 85 GLY A O 1
ATOM 651 N N . THR A 1 86 ? 3.402 11.023 -2.465 1 98.75 86 THR A N 1
ATOM 652 C CA . THR A 1 86 ? 2.473 10.633 -1.413 1 98.75 86 THR A CA 1
ATOM 653 C C . THR A 1 86 ? 3.1 9.578 -0.502 1 98.75 86 THR A C 1
ATOM 655 O O . THR A 1 86 ? 3.426 8.477 -0.949 1 98.75 86 THR A O 1
ATOM 658 N N . HIS A 1 87 ? 3.324 9.977 0.773 1 98.75 87 HIS A N 1
ATOM 659 C CA . HIS A 1 87 ? 4.027 9.055 1.661 1 98.75 87 HIS A CA 1
ATOM 660 C C . HIS A 1 87 ? 3.521 9.18 3.096 1 98.75 87 HIS A C 1
ATOM 662 O O . HIS A 1 87 ? 2.789 10.117 3.42 1 98.75 87 HIS A O 1
ATOM 668 N N . LEU A 1 88 ? 3.855 8.164 3.848 1 98.88 88 LEU A N 1
ATOM 669 C CA . LEU A 1 88 ? 3.564 8.109 5.277 1 98.88 88 LEU A CA 1
ATOM 670 C C . LEU A 1 88 ? 4.828 8.344 6.098 1 98.88 88 LEU A C 1
ATOM 672 O O . LEU A 1 88 ? 5.852 7.703 5.871 1 98.88 88 LEU A O 1
ATOM 676 N N . ASP A 1 89 ? 4.789 9.352 6.945 1 98.88 89 ASP A N 1
ATOM 677 C CA . ASP A 1 89 ? 5.785 9.5 8 1 98.88 89 ASP A CA 1
ATOM 678 C C . ASP A 1 89 ? 5.41 8.68 9.227 1 98.88 89 ASP A C 1
ATOM 680 O O . ASP A 1 89 ? 4.41 8.961 9.891 1 98.88 89 ASP A O 1
ATOM 684 N N . ALA A 1 90 ? 6.234 7.711 9.5 1 98.88 90 ALA A N 1
ATOM 685 C CA . ALA A 1 90 ? 6.039 6.988 10.758 1 98.88 90 ALA A CA 1
ATOM 686 C C . ALA A 1 90 ? 6.504 7.82 11.945 1 98.88 90 ALA A C 1
ATOM 688 O O . ALA A 1 90 ? 7.328 8.727 11.797 1 98.88 90 ALA A O 1
ATOM 689 N N . PRO A 1 91 ? 6.016 7.48 13.117 1 98.81 91 PRO A N 1
ATOM 690 C CA . PRO A 1 91 ? 6.344 8.25 14.32 1 98.81 91 PRO A CA 1
ATOM 691 C C . PRO A 1 91 ? 7.848 8.297 14.594 1 98.81 91 PRO A C 1
ATOM 693 O O . PRO A 1 91 ? 8.367 9.328 15.039 1 98.81 91 PRO A O 1
ATOM 696 N N . ILE A 1 92 ? 8.625 7.348 14.234 1 98.75 92 ILE A N 1
ATOM 697 C CA . ILE A 1 92 ? 10.055 7.289 14.531 1 98.75 92 ILE A CA 1
ATOM 698 C C . ILE A 1 92 ? 10.789 8.375 13.742 1 98.75 92 ILE A C 1
ATOM 700 O O . ILE A 1 92 ? 11.93 8.703 14.055 1 98.75 92 ILE A O 1
ATOM 704 N N . HIS A 1 93 ? 10.195 8.883 12.703 1 98.56 93 HIS A N 1
ATOM 705 C CA . HIS A 1 93 ? 10.781 9.93 11.875 1 98.56 93 HIS A CA 1
ATOM 706 C C . HIS A 1 93 ? 11.266 11.102 12.727 1 98.56 93 HIS A C 1
ATOM 708 O O . HIS A 1 93 ? 12.367 11.609 12.523 1 98.56 93 HIS A O 1
ATOM 714 N N . PHE A 1 94 ? 10.469 11.438 13.805 1 98.56 94 PHE A N 1
ATOM 715 C CA . PHE A 1 94 ? 10.812 12.602 14.617 1 98.56 94 PHE A CA 1
ATOM 716 C C . PHE A 1 94 ? 10.711 12.273 16.109 1 98.56 94 PHE A C 1
ATOM 718 O O . PHE A 1 94 ? 10.82 13.164 16.953 1 98.56 94 PHE A O 1
ATOM 725 N N . ALA A 1 95 ? 10.438 11.117 16.469 1 98.06 95 ALA A N 1
ATOM 726 C CA . ALA A 1 95 ? 10.383 10.688 17.875 1 98.06 95 ALA A CA 1
ATOM 727 C C . ALA A 1 95 ? 11.078 9.344 18.062 1 98.06 95 ALA A C 1
ATOM 729 O O . ALA A 1 95 ? 10.555 8.305 17.641 1 98.06 95 ALA A O 1
ATOM 730 N N . PRO A 1 96 ? 12.18 9.438 18.797 1 94.75 96 PRO A N 1
ATOM 731 C CA . PRO A 1 96 ? 12.891 8.172 18.984 1 94.75 96 PRO A CA 1
ATOM 732 C C . PRO A 1 96 ? 12.062 7.133 19.734 1 94.75 96 PRO A C 1
ATOM 734 O O . PRO A 1 96 ? 11.227 7.492 20.578 1 94.75 96 PRO A O 1
ATOM 737 N N . GLU A 1 97 ? 12.133 5.836 19.422 1 93.19 97 GLU A N 1
ATOM 738 C CA . GLU A 1 97 ? 11.531 4.68 20.078 1 93.19 97 GLU A CA 1
ATOM 739 C C . GLU A 1 97 ? 10.047 4.566 19.75 1 93.19 97 GLU A C 1
ATOM 741 O O . GLU A 1 97 ? 9.344 3.734 20.328 1 93.19 97 GLU A O 1
ATOM 746 N N . ARG A 1 98 ? 9.5 5.523 18.969 1 97.94 98 ARG A N 1
ATOM 747 C CA . ARG A 1 98 ? 8.117 5.379 18.531 1 97.94 98 ARG A CA 1
ATOM 748 C C . ARG A 1 98 ? 8.016 4.465 17.312 1 97.94 98 ARG A C 1
ATOM 750 O O . ARG A 1 98 ? 9.016 3.859 16.906 1 97.94 98 ARG A O 1
ATOM 757 N N . TRP A 1 99 ? 6.887 4.25 16.812 1 98.75 99 TRP A N 1
ATOM 758 C CA . TRP A 1 99 ? 6.605 3.217 15.82 1 98.75 99 TRP A CA 1
ATOM 759 C C . TRP A 1 99 ? 7.367 3.48 14.531 1 98.75 99 TRP A C 1
ATOM 761 O O . TRP A 1 99 ? 7.359 4.602 14.016 1 98.75 99 TRP A O 1
ATOM 771 N N . THR A 1 100 ? 8.07 2.486 14.039 1 98.56 100 THR A N 1
ATOM 772 C CA . THR A 1 100 ? 8.484 2.443 12.641 1 98.56 100 THR A CA 1
ATOM 773 C C . THR A 1 100 ? 7.297 2.105 11.734 1 98.56 100 THR A C 1
ATOM 775 O O . THR A 1 100 ? 6.203 1.813 12.219 1 98.56 100 THR A O 1
ATOM 778 N N . VAL A 1 101 ? 7.555 2.16 10.445 1 98.69 101 VAL A N 1
ATOM 779 C CA . VAL A 1 101 ? 6.48 1.921 9.484 1 98.69 101 VAL A CA 1
ATOM 780 C C . VAL A 1 101 ? 5.844 0.559 9.75 1 98.69 101 VAL A C 1
ATOM 782 O O . VAL A 1 101 ? 4.621 0.445 9.836 1 98.69 101 VAL A O 1
ATOM 785 N N . SER A 1 102 ? 6.617 -0.463 9.93 1 98.06 102 SER A N 1
ATOM 786 C CA . SER A 1 102 ? 6.113 -1.827 10.047 1 98.06 102 SER A CA 1
ATOM 787 C C . SER A 1 102 ? 5.434 -2.051 11.391 1 98.06 102 SER A C 1
ATOM 789 O O . SER A 1 102 ? 4.73 -3.045 11.586 1 98.06 102 SER A O 1
ATOM 791 N N . GLN A 1 103 ? 5.613 -1.144 12.297 1 98.31 103 GLN A N 1
ATOM 792 C CA . GLN A 1 103 ? 5.082 -1.312 13.648 1 98.31 103 GLN A CA 1
ATOM 793 C C . GLN A 1 103 ? 3.723 -0.633 13.789 1 98.31 103 GLN A C 1
ATOM 795 O O . GLN A 1 103 ? 3.021 -0.839 14.789 1 98.31 103 GLN A O 1
ATOM 800 N N . ILE A 1 104 ? 3.344 0.191 12.836 1 98.69 104 ILE A N 1
ATOM 801 C CA . ILE A 1 104 ? 2.027 0.818 12.906 1 98.69 104 ILE A CA 1
ATOM 802 C C . ILE A 1 104 ? 0.941 -0.249 12.797 1 98.69 104 ILE A C 1
ATOM 804 O O . ILE A 1 104 ? 0.888 -0.991 11.812 1 98.69 104 ILE A O 1
ATOM 808 N N . PRO A 1 105 ? 0.071 -0.283 13.789 1 98.06 105 PRO A N 1
ATOM 809 C CA . PRO A 1 105 ? -0.981 -1.3 13.727 1 98.06 105 PRO A CA 1
ATOM 810 C C . PRO A 1 105 ? -1.921 -1.108 12.539 1 98.06 105 PRO A C 1
ATOM 812 O O . PRO A 1 105 ? -2.254 0.026 12.188 1 98.06 105 PRO A O 1
ATOM 815 N N . LEU A 1 106 ? -2.303 -2.203 12.016 1 97.56 106 LEU A N 1
ATOM 816 C CA . LEU A 1 106 ? -3.152 -2.191 10.836 1 97.56 106 LEU A CA 1
ATOM 817 C C . LEU A 1 106 ? -4.441 -1.418 11.094 1 97.56 106 LEU A C 1
ATOM 819 O O . LEU A 1 106 ? -4.941 -0.719 10.211 1 97.56 106 LEU A O 1
ATOM 823 N N . GLU A 1 107 ? -5.008 -1.489 12.281 1 96.88 107 GLU A N 1
ATOM 824 C CA . GLU A 1 107 ? -6.266 -0.829 12.617 1 96.88 107 GLU A CA 1
ATOM 825 C C . GLU A 1 107 ? -6.105 0.688 12.633 1 96.88 107 GLU A C 1
ATOM 827 O O . GLU A 1 107 ? -7.098 1.422 12.641 1 96.88 107 GLU A O 1
ATOM 832 N N . ARG A 1 108 ? -4.879 1.146 12.648 1 98.19 108 ARG A N 1
ATOM 833 C CA . ARG A 1 108 ? -4.617 2.578 12.555 1 98.19 108 ARG A CA 1
ATOM 834 C C . ARG A 1 108 ? -4.531 3.031 11.102 1 98.19 108 ARG A C 1
ATOM 836 O O . ARG A 1 108 ? -4.473 4.23 10.82 1 98.19 108 ARG A O 1
ATOM 843 N N . LEU A 1 109 ? -4.555 2.088 10.211 1 98.75 109 LEU A N 1
ATOM 844 C CA . LEU A 1 109 ? -4.32 2.402 8.805 1 98.75 109 LEU A CA 1
ATOM 845 C C . LEU A 1 109 ? -5.578 2.158 7.98 1 98.75 109 LEU A C 1
ATOM 847 O O . LEU A 1 109 ? -5.676 2.623 6.844 1 98.75 109 LEU A O 1
ATOM 851 N N . MET A 1 110 ? -6.496 1.438 8.586 1 98.5 110 MET A N 1
ATOM 852 C CA . MET A 1 110 ? -7.605 0.97 7.766 1 98.5 110 MET A CA 1
ATOM 853 C C . MET A 1 110 ? -8.945 1.364 8.383 1 98.5 110 MET A C 1
ATOM 855 O O . MET A 1 110 ? -9.148 1.205 9.586 1 98.5 110 MET A O 1
ATOM 859 N N . PHE A 1 111 ? -9.812 1.865 7.504 1 98.12 111 PHE A N 1
ATOM 860 C CA . PHE A 1 111 ? -11.203 2.18 7.809 1 98.12 111 PHE A CA 1
ATOM 861 C C . PHE A 1 111 ? -11.297 3.271 8.867 1 98.12 111 PHE A C 1
ATOM 863 O O . PHE A 1 111 ? -12.055 3.15 9.828 1 98.12 111 PHE A O 1
ATOM 870 N N . LEU A 1 112 ? -10.531 4.25 8.742 1 98.31 112 LEU A N 1
ATOM 871 C CA . LEU A 1 112 ? -10.578 5.41 9.625 1 98.31 112 LEU A CA 1
ATOM 872 C C . LEU A 1 112 ? -11.594 6.434 9.117 1 98.31 112 LEU A C 1
ATOM 874 O O . LEU A 1 112 ? -11.617 6.75 7.93 1 98.31 112 LEU A O 1
ATOM 878 N N . PRO A 1 113 ? -12.422 6.938 10.055 1 98.44 113 PRO A N 1
ATOM 879 C CA . PRO A 1 113 ? -13.195 8.094 9.617 1 98.44 113 PRO A CA 1
ATOM 880 C C . PRO A 1 113 ? -12.32 9.281 9.219 1 98.44 113 PRO A C 1
ATOM 882 O O . PRO A 1 113 ? -11.32 9.562 9.891 1 98.44 113 PRO A O 1
ATOM 885 N N . ILE A 1 114 ? -12.703 9.883 8.094 1 98.81 114 ILE A N 1
ATOM 886 C CA . ILE A 1 114 ? -12 11.094 7.68 1 98.81 114 ILE A CA 1
ATOM 887 C C . ILE A 1 114 ? -12.711 12.32 8.242 1 98.81 114 ILE A C 1
ATOM 889 O O . ILE A 1 114 ? -13.938 12.422 8.188 1 98.81 114 ILE A O 1
ATOM 893 N N . ALA A 1 115 ? -12.016 13.148 8.906 1 98.88 115 ALA A N 1
ATOM 894 C CA . ALA A 1 115 ? -12.43 14.523 9.211 1 98.88 115 ALA A CA 1
ATOM 895 C C . ALA A 1 115 ? -11.625 15.531 8.398 1 98.88 115 ALA A C 1
ATOM 897 O O . ALA A 1 115 ? -10.422 15.703 8.633 1 98.88 115 ALA A O 1
ATOM 898 N N . LEU A 1 116 ? -12.289 16.156 7.414 1 98.88 116 LEU A N 1
ATOM 899 C CA . LEU A 1 116 ? -11.555 17.016 6.488 1 98.88 116 LEU A CA 1
ATOM 900 C C . LEU A 1 116 ? -11.891 18.484 6.73 1 98.88 116 LEU A C 1
ATOM 902 O O . LEU A 1 116 ? -13.055 18.875 6.66 1 98.88 116 LEU A O 1
ATOM 906 N N . VAL A 1 117 ? -10.883 19.281 7.055 1 98.94 117 VAL A N 1
ATOM 907 C CA . VAL A 1 117 ? -11.016 20.719 7.195 1 98.94 117 VAL A CA 1
ATOM 908 C C . VAL A 1 117 ? -10.508 21.422 5.934 1 98.94 117 VAL A C 1
ATOM 910 O O . VAL A 1 117 ? -9.406 21.125 5.457 1 98.94 117 VAL A O 1
ATOM 913 N N . ASP A 1 118 ? -11.312 22.234 5.379 1 98.75 118 ASP A N 1
ATOM 914 C CA . ASP A 1 118 ? -10.977 22.969 4.16 1 98.75 118 ASP A CA 1
ATOM 915 C C . ASP A 1 118 ? -10.406 24.344 4.488 1 98.75 118 ASP A C 1
ATOM 917 O O . ASP A 1 118 ? -11.109 25.188 5.051 1 98.75 118 ASP A O 1
ATOM 921 N N . VAL A 1 119 ? -9.18 24.594 4.125 1 98.69 119 VAL A N 1
ATOM 922 C CA . VAL A 1 119 ? -8.57 25.891 4.352 1 98.69 119 VAL A CA 1
ATOM 923 C C . VAL A 1 119 ? -8.023 26.453 3.033 1 98.69 119 VAL A C 1
ATOM 925 O O . VAL A 1 119 ? -7.016 27.156 3.02 1 98.69 119 VAL A O 1
ATOM 928 N N . GLU A 1 120 ? -8.539 26.016 1.926 1 98.12 120 GLU A N 1
ATOM 929 C CA . GLU A 1 120 ? -8.078 26.453 0.611 1 98.12 120 GLU A CA 1
ATOM 930 C C . GLU A 1 120 ? -8.148 27.969 0.474 1 98.12 120 GLU A C 1
ATOM 932 O O . GLU A 1 120 ? -7.23 28.594 -0.057 1 98.12 120 GLU A O 1
ATOM 937 N N . ALA A 1 121 ? -9.266 28.547 0.929 1 97.94 121 ALA A N 1
ATOM 938 C CA . ALA A 1 121 ? -9.422 30 0.841 1 97.94 121 ALA A CA 1
ATOM 939 C C . ALA A 1 121 ? -8.344 30.719 1.654 1 97.94 121 ALA A C 1
ATOM 941 O O . ALA A 1 121 ? -7.723 31.672 1.172 1 97.94 121 ALA A O 1
ATOM 942 N N . GLN A 1 122 ? -8.133 30.297 2.885 1 98.12 122 GLN A N 1
ATOM 943 C CA . GLN A 1 122 ? -7.113 30.875 3.75 1 98.12 122 GLN A CA 1
ATOM 944 C C . GLN A 1 122 ? -5.723 30.719 3.146 1 98.12 122 GLN A C 1
ATOM 946 O O . GLN A 1 122 ? -4.914 31.656 3.178 1 98.12 122 GLN A O 1
ATOM 951 N N . SER A 1 123 ? -5.457 29.516 2.568 1 97.25 123 SER A N 1
ATOM 952 C CA . SER A 1 123 ? -4.156 29.188 1.989 1 97.25 123 SER A CA 1
ATOM 953 C C . SER A 1 123 ? -3.891 30.031 0.738 1 97.25 123 SER A C 1
ATOM 955 O O . SER A 1 123 ? -2.74 30.328 0.423 1 97.25 123 SER A O 1
ATOM 957 N N . SER A 1 124 ? -4.938 30.359 -0.005 1 96.12 124 SER A N 1
ATOM 958 C CA . SER A 1 124 ? -4.801 31.203 -1.189 1 96.12 124 SER A CA 1
ATOM 959 C C . SER A 1 124 ? -4.414 32.625 -0.812 1 96.12 124 SER A C 1
ATOM 961 O O . SER A 1 124 ? -3.686 33.312 -1.551 1 96.12 124 SER A O 1
ATOM 963 N N . GLU A 1 125 ? -4.895 33.062 0.338 1 97.12 125 GLU A N 1
ATOM 964 C CA . GLU A 1 125 ? -4.605 34.406 0.813 1 97.12 125 GLU A CA 1
ATOM 965 C C . GLU A 1 125 ? -3.227 34.5 1.468 1 97.12 125 GLU A C 1
ATOM 967 O O . GLU A 1 125 ? -2.535 35.5 1.363 1 97.12 125 GLU A O 1
ATOM 972 N N . ASN A 1 126 ? -2.865 33.469 2.137 1 96.81 126 ASN A N 1
ATOM 973 C CA . ASN A 1 126 ? -1.585 33.312 2.822 1 96.81 126 ASN A CA 1
ATOM 974 C C . ASN A 1 126 ? -0.896 32 2.457 1 96.81 126 ASN A C 1
ATOM 976 O O . ASN A 1 126 ? -1.235 30.938 2.996 1 96.81 126 ASN A O 1
ATOM 980 N N . PRO A 1 127 ? 0.154 32.094 1.675 1 93.12 127 PRO A N 1
ATOM 981 C CA . PRO A 1 127 ? 0.793 30.859 1.191 1 93.12 127 PRO A CA 1
ATOM 982 C C . PRO A 1 127 ? 1.437 30.047 2.314 1 93.12 127 PRO A C 1
ATOM 984 O O . PRO A 1 127 ? 1.771 28.875 2.119 1 93.12 127 PRO A O 1
ATOM 987 N N . ALA A 1 128 ? 1.7 30.641 3.42 1 96.06 128 ALA A N 1
ATOM 988 C CA . ALA A 1 128 ? 2.275 29.938 4.566 1 96.06 128 ALA A CA 1
ATOM 989 C C . ALA A 1 128 ? 1.258 29.812 5.695 1 96.06 128 ALA A C 1
ATOM 991 O O . ALA A 1 128 ? 1.614 29.906 6.875 1 96.06 128 ALA A O 1
ATOM 992 N N . TYR A 1 129 ? -0.006 29.672 5.32 1 98.06 129 TYR A N 1
ATOM 993 C CA . TYR A 1 129 ? -1.077 29.547 6.305 1 98.06 129 TYR A CA 1
ATOM 994 C C . TYR A 1 129 ? -0.834 28.359 7.227 1 98.06 129 TYR A C 1
ATOM 996 O O . TYR A 1 129 ? -0.434 27.297 6.773 1 98.06 129 TYR A O 1
ATOM 1004 N N . GLU A 1 130 ? -1.02 28.547 8.5 1 98.62 130 GLU A N 1
ATOM 1005 C CA . GLU A 1 130 ? -0.951 27.484 9.492 1 98.62 130 GLU A CA 1
ATOM 1006 C C . GLU A 1 130 ? -2.332 27.172 10.062 1 98.62 130 GLU A C 1
ATOM 1008 O O . GLU A 1 130 ? -2.977 28.031 10.656 1 98.62 130 GLU A O 1
ATOM 1013 N N . LEU A 1 131 ? -2.832 25.953 9.82 1 98.88 131 LEU A N 1
ATOM 1014 C CA . LEU A 1 131 ? -4.078 25.531 10.445 1 98.88 131 LEU A CA 1
ATOM 1015 C C . LEU A 1 131 ? -4.059 25.797 11.945 1 98.88 131 LEU A C 1
ATOM 1017 O O . LEU A 1 131 ? -3.092 25.453 12.625 1 98.88 131 LEU A O 1
ATOM 1021 N N . SER A 1 132 ? -5.113 26.375 12.469 1 98.88 132 SER A N 1
ATOM 1022 C CA . SER A 1 132 ? -5.168 26.766 13.875 1 98.88 132 SER A CA 1
ATOM 1023 C C . SER A 1 132 ? -6.23 25.969 14.625 1 98.88 132 SER A C 1
ATOM 1025 O O . SER A 1 132 ? -7.047 25.281 14.016 1 98.88 132 SER A O 1
ATOM 1027 N N . VAL A 1 133 ? -6.125 26.078 15.961 1 98.88 133 VAL A N 1
ATOM 1028 C CA . VAL A 1 133 ? -7.164 25.484 16.797 1 98.88 133 VAL A CA 1
ATOM 1029 C C . VAL A 1 133 ? -8.523 26.094 16.438 1 98.88 133 VAL A C 1
ATOM 1031 O O . VAL A 1 133 ? -9.531 25.391 16.391 1 98.88 133 VAL A O 1
ATOM 1034 N N . GLU A 1 134 ? -8.57 27.391 16.172 1 98.69 134 GLU A N 1
ATOM 1035 C CA . GLU A 1 134 ? -9.805 28.094 15.812 1 98.69 134 GLU A CA 1
ATOM 1036 C C . GLU A 1 134 ? -10.406 27.516 14.531 1 98.69 134 GLU A C 1
ATOM 1038 O O . GLU A 1 134 ? -11.633 27.422 14.406 1 98.69 134 GLU A O 1
ATOM 1043 N N . ASP A 1 135 ? -9.562 27.188 13.531 1 98.81 135 ASP A N 1
ATOM 1044 C CA . ASP A 1 135 ? -10.047 26.547 12.32 1 98.81 135 ASP A CA 1
ATOM 1045 C C . ASP A 1 135 ? -10.781 25.25 12.641 1 98.81 135 ASP A C 1
ATOM 1047 O O . ASP A 1 135 ? -11.844 24.969 12.078 1 98.81 135 ASP A O 1
ATOM 1051 N N . ILE A 1 136 ? -10.203 24.469 13.555 1 98.88 136 ILE A N 1
ATOM 1052 C CA . ILE A 1 136 ? -10.758 23.172 13.93 1 98.88 136 ILE A CA 1
ATOM 1053 C C . ILE A 1 136 ? -12.062 23.375 14.695 1 98.88 136 ILE A C 1
ATOM 1055 O O . ILE A 1 136 ? -13.047 22.688 14.445 1 98.88 136 ILE A O 1
ATOM 1059 N N . GLU A 1 137 ? -12.031 24.375 15.547 1 98.81 137 GLU A N 1
ATOM 1060 C CA . GLU A 1 137 ? -13.242 24.672 16.312 1 98.81 137 GLU A CA 1
ATOM 1061 C C . GLU A 1 137 ? -14.375 25.125 15.414 1 98.81 137 GLU A C 1
ATOM 1063 O O . GLU A 1 137 ? -15.531 24.75 15.617 1 98.81 137 GLU A O 1
ATOM 1068 N N . ARG A 1 138 ? -14.086 25.969 14.484 1 98.69 138 ARG A N 1
ATOM 1069 C CA . ARG A 1 138 ? -15.094 26.391 13.516 1 98.69 138 ARG A CA 1
ATOM 1070 C C . ARG A 1 138 ? -15.641 25.203 12.734 1 98.69 138 ARG A C 1
ATOM 1072 O O . ARG A 1 138 ? -16.844 25.094 12.516 1 98.69 138 ARG A O 1
ATOM 1079 N N . TRP A 1 139 ? -14.75 24.344 12.32 1 98.75 139 TRP A N 1
ATOM 1080 C CA . TRP A 1 139 ? -15.164 23.125 11.633 1 98.75 139 TRP A CA 1
ATOM 1081 C C . TRP A 1 139 ? -16.078 22.297 12.523 1 98.75 139 TRP A C 1
ATOM 1083 O O . TRP A 1 139 ? -17.125 21.812 12.07 1 98.75 139 TRP A O 1
ATOM 1093 N N . GLU A 1 140 ? -15.672 22.141 13.781 1 98.75 140 GLU A N 1
ATOM 1094 C CA . GLU A 1 140 ? -16.453 21.328 14.719 1 98.75 140 GLU A CA 1
ATOM 1095 C C . GLU A 1 140 ? -17.812 21.953 14.984 1 98.75 140 GLU A C 1
ATOM 1097 O O . GLU A 1 140 ? -18.797 21.234 15.219 1 98.75 140 GLU A O 1
ATOM 1102 N N . ALA A 1 141 ? -17.906 23.25 14.969 1 98.56 141 ALA A N 1
ATOM 1103 C CA . ALA A 1 141 ? -19.188 23.938 15.148 1 98.56 141 ALA A CA 1
ATOM 1104 C C . ALA A 1 141 ? -20.188 23.547 14.055 1 98.56 141 ALA A C 1
ATOM 1106 O O . ALA A 1 141 ? -21.391 23.469 14.297 1 98.56 141 ALA A O 1
ATOM 1107 N N . GLU A 1 142 ? -19.656 23.281 12.938 1 98.12 142 GLU A N 1
ATOM 1108 C CA . GLU A 1 142 ? -20.484 22.953 11.789 1 98.12 142 GLU A CA 1
ATOM 1109 C C . GLU A 1 142 ? -20.719 21.453 11.672 1 98.12 142 GLU A C 1
ATOM 1111 O O . GLU A 1 142 ? -21.781 21.016 11.227 1 98.12 142 GLU A O 1
ATOM 1116 N N . HIS A 1 143 ? -19.75 20.641 12.125 1 97.88 143 HIS A N 1
ATOM 1117 C CA . HIS A 1 143 ? -19.797 19.234 11.742 1 97.88 143 HIS A CA 1
ATOM 1118 C C . HIS A 1 143 ? -19.797 18.328 12.961 1 97.88 143 HIS A C 1
ATOM 1120 O O . HIS A 1 143 ? -19.969 17.125 12.844 1 97.88 143 HIS A O 1
ATOM 1126 N N . GLY A 1 144 ? -19.688 18.844 14.148 1 97.25 144 GLY A N 1
ATOM 1127 C CA . GLY A 1 144 ? -19.5 18.047 15.344 1 97.25 144 GLY A CA 1
ATOM 1128 C C . GLY A 1 144 ? -18.047 17.781 15.68 1 97.25 144 GLY A C 1
ATOM 1129 O O . GLY A 1 144 ? -17.156 18.188 14.922 1 97.25 144 GLY A O 1
ATOM 1130 N N . HIS A 1 145 ? -17.812 17.094 16.75 1 96.94 145 HIS A N 1
ATOM 1131 C CA . HIS A 1 145 ? -16.469 16.844 17.219 1 96.94 145 HIS A CA 1
ATOM 1132 C C . HIS A 1 145 ? -15.695 15.945 16.266 1 96.94 145 HIS A C 1
ATOM 1134 O O . HIS A 1 145 ? -16.266 15.016 15.68 1 96.94 145 HIS A O 1
ATOM 1140 N N . VAL A 1 146 ? -14.461 16.203 16.141 1 98.5 146 VAL A N 1
ATOM 1141 C CA . VAL A 1 146 ? -13.57 15.305 15.406 1 98.5 146 VAL A CA 1
ATOM 1142 C C . VAL A 1 146 ? -13.68 13.891 15.977 1 98.5 146 VAL A C 1
ATOM 1144 O O . VAL A 1 146 ? -13.5 13.688 17.188 1 98.5 146 VAL A O 1
ATOM 1147 N N . PRO A 1 147 ? -13.914 12.938 15.188 1 97.81 147 PRO A N 1
ATOM 1148 C CA . PRO A 1 147 ? -14.078 11.578 15.711 1 97.81 147 PRO A CA 1
ATOM 1149 C C . PRO A 1 147 ? -12.789 11.031 16.328 1 97.81 147 PRO A C 1
ATOM 1151 O O . PRO A 1 147 ? -11.695 11.266 15.789 1 97.81 147 PRO A O 1
ATOM 1154 N N . HIS A 1 148 ? -12.984 10.289 17.422 1 97.38 148 HIS A N 1
ATOM 1155 C CA . HIS A 1 148 ? -11.859 9.555 18 1 97.38 148 HIS A CA 1
ATOM 1156 C C . HIS A 1 148 ? -11.281 8.562 16.984 1 97.38 148 HIS A C 1
ATOM 1158 O O . HIS A 1 148 ? -12.023 7.859 16.297 1 97.38 148 HIS A O 1
ATOM 1164 N N . GLY A 1 149 ? -9.945 8.547 16.844 1 97.88 149 GLY A N 1
ATOM 1165 C CA . GLY A 1 149 ? -9.289 7.582 15.977 1 97.88 149 GLY A CA 1
ATOM 1166 C C . GLY A 1 149 ? -9.406 7.918 14.5 1 97.88 149 GLY A C 1
ATOM 1167 O O . GLY A 1 149 ? -9.273 7.039 13.648 1 97.88 149 GLY A O 1
ATOM 1168 N N . SER A 1 150 ? -9.656 9.148 14.148 1 98.56 150 SER A N 1
ATOM 1169 C CA . SER A 1 150 ? -9.852 9.562 12.766 1 98.56 150 SER A CA 1
ATOM 1170 C C . SER A 1 150 ? -8.523 9.859 12.078 1 98.56 150 SER A C 1
ATOM 1172 O O . SER A 1 150 ? -7.484 9.93 12.734 1 98.56 150 SER A O 1
ATOM 1174 N N . LEU A 1 151 ? -8.594 9.859 10.758 1 98.88 151 LEU A N 1
ATOM 1175 C CA . LEU A 1 151 ? -7.633 10.586 9.938 1 98.88 151 LEU A CA 1
ATOM 1176 C C . LEU A 1 151 ? -8.086 12.023 9.727 1 98.88 151 LEU A C 1
ATOM 1178 O O . LEU A 1 151 ? -9.047 12.281 9 1 98.88 151 LEU A O 1
ATOM 1182 N N . PHE A 1 152 ? -7.434 12.922 10.406 1 98.94 152 PHE A N 1
ATOM 1183 C CA . PHE A 1 152 ? -7.727 14.328 10.195 1 98.94 152 PHE A CA 1
ATOM 1184 C C . PHE A 1 152 ? -6.98 14.859 8.977 1 98.94 152 PHE A C 1
ATOM 1186 O O . PHE A 1 152 ? -5.766 14.695 8.867 1 98.94 152 PHE A O 1
ATOM 1193 N N . VAL A 1 153 ? -7.727 15.5 8.047 1 98.94 153 VAL A N 1
ATOM 1194 C CA . VAL A 1 153 ? -7.141 15.883 6.766 1 98.94 153 VAL A CA 1
ATOM 1195 C C . VAL A 1 153 ? -7.305 17.391 6.551 1 98.94 153 VAL A C 1
ATOM 1197 O O . VAL A 1 153 ? -8.398 17.922 6.707 1 98.94 153 VAL A O 1
ATOM 1200 N N . GLU A 1 154 ? -6.215 18 6.301 1 98.94 154 GLU A N 1
ATOM 1201 C CA . GLU A 1 154 ? -6.207 19.406 5.898 1 98.94 154 GLU A CA 1
ATOM 1202 C C . GLU A 1 154 ? -6.148 19.547 4.379 1 98.94 154 GLU A C 1
ATOM 1204 O O . GLU A 1 154 ? -5.191 19.094 3.746 1 98.94 154 GLU A O 1
ATOM 1209 N N . ARG A 1 155 ? -7.172 20.141 3.816 1 98.81 155 ARG A N 1
ATOM 1210 C CA . ARG A 1 155 ? -7.18 20.438 2.389 1 98.81 155 ARG A CA 1
ATOM 1211 C C . ARG A 1 155 ? -6.762 21.891 2.133 1 98.81 155 ARG A C 1
ATOM 1213 O O . ARG A 1 155 ? -7.469 22.812 2.521 1 98.81 155 ARG A O 1
ATOM 1220 N N . THR A 1 156 ? -5.695 22.031 1.463 1 98.56 156 THR A N 1
ATOM 1221 C CA . THR A 1 156 ? -5.141 23.375 1.234 1 98.56 156 THR A CA 1
ATOM 1222 C C . THR A 1 156 ? -5.352 23.797 -0.213 1 98.56 156 THR A C 1
ATOM 1224 O O . THR A 1 156 ? -5.242 24.984 -0.535 1 98.56 156 THR A O 1
ATOM 1227 N N . GLY A 1 157 ? -5.598 22.875 -1.109 1 97.69 157 GLY A N 1
ATOM 1228 C CA . GLY A 1 157 ? -5.715 23.156 -2.531 1 97.69 157 GLY A CA 1
ATOM 1229 C C . GLY A 1 157 ? -4.395 23.062 -3.27 1 97.69 157 GLY A C 1
ATOM 1230 O O . GLY A 1 157 ? -4.348 23.219 -4.492 1 97.69 157 GLY A O 1
ATOM 1231 N N . ARG A 1 158 ? -3.404 22.766 -2.617 1 96.56 158 ARG A N 1
ATOM 1232 C CA . ARG A 1 158 ? -2.062 22.781 -3.191 1 96.56 158 ARG A CA 1
ATOM 1233 C C . ARG A 1 158 ? -1.89 21.688 -4.227 1 96.56 158 ARG A C 1
ATOM 1235 O O . ARG A 1 158 ? -0.959 21.719 -5.035 1 96.56 158 ARG A O 1
ATOM 1242 N N . TYR A 1 159 ? -2.723 20.625 -4.156 1 95.06 159 TYR A N 1
ATOM 1243 C CA . TYR A 1 159 ? -2.648 19.531 -5.117 1 95.06 159 TYR A CA 1
ATOM 1244 C C . TYR A 1 159 ? -2.699 20.047 -6.547 1 95.06 159 TYR A C 1
ATOM 1246 O O . TYR A 1 159 ? -2.168 19.422 -7.465 1 95.06 159 TYR A O 1
ATOM 1254 N N . LYS A 1 160 ? -3.232 21.25 -6.828 1 96.69 160 LYS A N 1
ATOM 1255 C CA . LYS A 1 160 ? -3.383 21.859 -8.148 1 96.69 160 LYS A CA 1
ATOM 1256 C C . LYS A 1 160 ? -2.025 22.25 -8.734 1 96.69 160 LYS A C 1
ATOM 1258 O O . LYS A 1 160 ? -1.905 22.469 -9.938 1 96.69 160 LYS A O 1
ATOM 1263 N N . LEU A 1 161 ? -1.037 22.344 -7.898 1 97.69 161 LEU A N 1
ATOM 1264 C CA . LEU A 1 161 ? 0.284 22.797 -8.32 1 97.69 161 LEU A CA 1
ATOM 1265 C C . LEU A 1 161 ? 1.183 21.609 -8.656 1 97.69 161 LEU A C 1
ATOM 1267 O O . LEU A 1 161 ? 2.266 21.781 -9.219 1 97.69 161 LEU A O 1
ATOM 1271 N N . TRP A 1 162 ? 0.794 20.344 -8.289 1 97.06 162 TRP A N 1
ATOM 1272 C CA . TRP A 1 162 ? 1.546 19.141 -8.641 1 97.06 162 TRP A CA 1
ATOM 1273 C C . TRP A 1 162 ? 1.501 18.891 -10.141 1 97.06 162 TRP A C 1
ATOM 1275 O O . TRP A 1 162 ? 0.45 19.031 -10.773 1 97.06 162 TRP A O 1
ATOM 1285 N N . PRO A 1 163 ? 2.604 18.578 -10.852 1 96.62 163 PRO A N 1
ATOM 1286 C CA . PRO A 1 163 ? 3.889 18.188 -10.258 1 96.62 163 PRO A CA 1
ATOM 1287 C C . PRO A 1 163 ? 4.949 19.281 -10.414 1 96.62 163 PRO A C 1
ATOM 1289 O O . PRO A 1 163 ? 6.141 18.969 -10.523 1 96.62 163 PRO A O 1
ATOM 1292 N N . ASN A 1 164 ? 4.578 20.578 -10.547 1 97.31 164 ASN A N 1
ATOM 1293 C CA . ASN A 1 164 ? 5.551 21.656 -10.578 1 97.31 164 ASN A CA 1
ATOM 1294 C C . ASN A 1 164 ? 6.23 21.844 -9.227 1 97.31 164 ASN A C 1
ATOM 1296 O O . ASN A 1 164 ? 5.676 22.484 -8.336 1 97.31 164 ASN A O 1
ATOM 1300 N N . ARG A 1 165 ? 7.422 21.359 -9.094 1 96.56 165 ARG A N 1
ATOM 1301 C CA . ARG A 1 165 ? 8.133 21.297 -7.824 1 96.56 165 ARG A CA 1
ATOM 1302 C C . ARG A 1 165 ? 8.258 22.688 -7.195 1 96.56 165 ARG A C 1
ATOM 1304 O O . ARG A 1 165 ? 7.949 22.875 -6.016 1 96.56 165 ARG A O 1
ATOM 1311 N N . ASN A 1 166 ? 8.766 23.672 -7.988 1 96.5 166 ASN A N 1
ATOM 1312 C CA . ASN A 1 166 ? 8.977 25.016 -7.457 1 96.5 166 ASN A CA 1
ATOM 1313 C C . ASN A 1 166 ? 7.676 25.625 -6.941 1 96.5 166 ASN A C 1
ATOM 1315 O O . ASN A 1 166 ? 7.648 26.188 -5.848 1 96.5 166 ASN A O 1
ATOM 1319 N N . ALA A 1 167 ? 6.648 25.516 -7.703 1 97.12 167 ALA A N 1
ATOM 1320 C CA . ALA A 1 167 ? 5.352 26.047 -7.297 1 97.12 167 ALA A CA 1
ATOM 1321 C C . ALA A 1 167 ? 4.793 25.281 -6.102 1 97.12 167 ALA A C 1
ATOM 1323 O O . ALA A 1 167 ? 4.27 25.891 -5.16 1 97.12 167 ALA A O 1
ATOM 1324 N N . TYR A 1 168 ? 4.93 23.984 -6.098 1 98 168 TYR A N 1
ATOM 1325 C CA . TYR A 1 168 ? 4.363 23.125 -5.062 1 98 168 TYR A CA 1
ATOM 1326 C C . TYR A 1 168 ? 5.055 23.344 -3.723 1 98 168 TYR A C 1
ATOM 1328 O O . TYR A 1 168 ? 4.395 23.453 -2.686 1 98 168 TYR A O 1
ATOM 1336 N N . LEU A 1 169 ? 6.367 23.484 -3.748 1 97.62 169 LEU A N 1
ATOM 1337 C CA . LEU A 1 169 ? 7.133 23.688 -2.523 1 97.62 169 LEU A CA 1
ATOM 1338 C C . LEU A 1 169 ? 7.16 25.172 -2.148 1 97.62 169 LEU A C 1
ATOM 1340 O O . LEU A 1 169 ? 7.625 25.531 -1.063 1 97.62 169 LEU A O 1
ATOM 1344 N N . GLY A 1 170 ? 6.688 26.031 -3.031 1 97.5 170 GLY A N 1
ATOM 1345 C CA . GLY A 1 170 ? 6.68 27.453 -2.783 1 97.5 170 GLY A CA 1
ATOM 1346 C C . GLY A 1 170 ? 8.07 28.047 -2.621 1 97.5 170 GLY A C 1
ATOM 1347 O O . GLY A 1 170 ? 8.32 28.812 -1.692 1 97.5 170 GLY A O 1
ATOM 1348 N N . ILE A 1 171 ? 8.945 27.641 -3.48 1 95.88 171 ILE A N 1
ATOM 1349 C CA . ILE A 1 171 ? 10.336 28.078 -3.369 1 95.88 171 ILE A CA 1
ATOM 1350 C C . ILE A 1 171 ? 10.477 29.5 -3.871 1 95.88 171 ILE A C 1
ATOM 1352 O O . ILE A 1 171 ? 10.133 29.812 -5.016 1 95.88 171 ILE A O 1
ATOM 1356 N N . ASP A 1 172 ? 10.945 30.375 -2.959 1 92.31 172 ASP A N 1
ATOM 1357 C CA . ASP A 1 172 ? 11.133 31.766 -3.354 1 92.31 172 ASP A CA 1
ATOM 1358 C C . ASP A 1 172 ? 12.555 32 -3.838 1 92.31 172 ASP A C 1
ATOM 1360 O O . ASP A 1 172 ? 13.328 31.062 -4.031 1 92.31 172 ASP A O 1
ATOM 1364 N N . ASP A 1 173 ? 12.844 33.25 -4.051 1 93 173 ASP A N 1
ATOM 1365 C CA . ASP A 1 173 ? 14.117 33.625 -4.668 1 93 173 ASP A CA 1
ATOM 1366 C C . ASP A 1 173 ? 15.289 33.344 -3.744 1 93 173 ASP A C 1
ATOM 1368 O O . ASP A 1 173 ? 16.422 33.188 -4.199 1 93 173 ASP A O 1
ATOM 1372 N N . GLN A 1 174 ? 15.047 33.219 -2.479 1 93.06 174 GLN A N 1
ATOM 1373 C CA . GLN A 1 174 ? 16.094 32.969 -1.503 1 93.06 174 GLN A CA 1
ATOM 1374 C C . GLN A 1 174 ? 16.172 31.469 -1.19 1 93.06 174 GLN A C 1
ATOM 1376 O O . GLN A 1 174 ? 16.953 31.047 -0.331 1 93.06 174 GLN A O 1
ATOM 1381 N N . GLY A 1 175 ? 15.359 30.688 -1.819 1 91.19 175 GLY A N 1
ATOM 1382 C CA . GLY A 1 175 ? 15.367 29.25 -1.609 1 91.19 175 GLY A CA 1
ATOM 1383 C C . GLY A 1 175 ? 14.469 28.812 -0.468 1 91.19 175 GLY A C 1
ATOM 1384 O O . GLY A 1 175 ? 14.438 27.641 -0.116 1 91.19 175 GLY A O 1
ATOM 1385 N N . TRP A 1 176 ? 13.789 29.812 0.104 1 93.38 176 TRP A N 1
ATOM 1386 C CA . TRP A 1 176 ? 12.883 29.484 1.2 1 93.38 176 TRP A CA 1
ATOM 1387 C C . TRP A 1 176 ? 11.594 28.859 0.676 1 93.38 176 TRP A C 1
ATOM 1389 O O . TRP A 1 176 ? 11.078 29.266 -0.367 1 93.38 176 TRP A O 1
ATOM 1399 N N . ARG A 1 177 ? 11.109 27.859 1.373 1 96.88 177 ARG A N 1
ATOM 1400 C CA . ARG A 1 177 ? 9.883 27.156 0.994 1 96.88 177 ARG A CA 1
ATOM 1401 C C . ARG A 1 177 ? 8.695 27.672 1.797 1 96.88 177 ARG A C 1
ATOM 1403 O O . ARG A 1 177 ? 8.758 27.766 3.025 1 96.88 177 ARG A O 1
ATOM 1410 N N . ARG A 1 178 ? 7.711 28.094 1.041 1 96.56 178 ARG A N 1
ATOM 1411 C CA . ARG A 1 178 ? 6.504 28.625 1.666 1 96.56 178 ARG A CA 1
ATOM 1412 C C . ARG A 1 178 ? 5.27 27.844 1.217 1 96.56 178 ARG A C 1
ATOM 1414 O O . ARG A 1 178 ? 4.879 27.922 0.049 1 96.56 178 ARG A O 1
ATOM 1421 N N . PHE A 1 179 ? 4.586 27.203 2.104 1 98 179 PHE A N 1
ATOM 1422 C CA . PHE A 1 179 ? 3.395 26.406 1.854 1 98 179 PHE A CA 1
ATOM 1423 C C . PHE A 1 179 ? 2.555 26.281 3.119 1 98 179 PHE A C 1
ATOM 1425 O O . PHE A 1 179 ? 3.029 26.578 4.219 1 98 179 PHE A O 1
ATOM 1432 N N . PRO A 1 180 ? 1.249 25.984 2.971 1 98.25 180 PRO A N 1
ATOM 1433 C CA . PRO A 1 180 ? 0.403 25.812 4.156 1 98.25 180 PRO A CA 1
ATOM 1434 C C . PRO A 1 180 ? 0.816 24.625 5.02 1 98.25 180 PRO A C 1
ATOM 1436 O O . PRO A 1 180 ? 1.268 23.609 4.492 1 98.25 180 PRO A O 1
ATOM 1439 N N . THR A 1 181 ? 0.697 24.781 6.332 1 98.62 181 THR A N 1
ATOM 1440 C CA . THR A 1 181 ? 1.098 23.797 7.336 1 98.62 181 THR A CA 1
ATOM 1441 C C . THR A 1 181 ? 0.062 23.719 8.453 1 98.62 181 THR A C 1
ATOM 1443 O O . THR A 1 181 ? -1.11 24.047 8.25 1 98.62 181 THR A O 1
ATOM 1446 N N . VAL A 1 182 ? 0.459 23.125 9.562 1 98.81 182 VAL A N 1
ATOM 1447 C CA . VAL A 1 182 ? -0.345 22.984 10.773 1 98.81 182 VAL A CA 1
ATOM 1448 C C . VAL A 1 182 ? 0.412 23.562 11.969 1 98.81 182 VAL A C 1
ATOM 1450 O O . VAL A 1 182 ? 1.591 23.266 12.164 1 98.81 182 VAL A O 1
ATOM 1453 N N . SER A 1 183 ? -0.287 24.391 12.742 1 98.81 183 SER A N 1
ATOM 1454 C CA . SER A 1 183 ? 0.378 24.953 13.906 1 98.81 183 SER A CA 1
ATOM 1455 C C . SER A 1 183 ? 0.612 23.891 14.977 1 98.81 183 SER A C 1
ATOM 1457 O O . SER A 1 183 ? -0.171 22.938 15.102 1 98.81 183 SER A O 1
ATOM 1459 N N . PRO A 1 184 ? 1.701 24.062 15.773 1 98.69 184 PRO A N 1
ATOM 1460 C CA . PRO A 1 184 ? 1.915 23.141 16.891 1 98.69 184 PRO A CA 1
ATOM 1461 C C . PRO A 1 184 ? 0.724 23.078 17.844 1 98.69 184 PRO A C 1
ATOM 1463 O O . PRO A 1 184 ? 0.403 22.016 18.375 1 98.69 184 PRO A O 1
ATOM 1466 N N . GLU A 1 185 ? 0.074 24.203 18.062 1 98.81 185 GLU A N 1
ATOM 1467 C CA . GLU A 1 185 ? -1.08 24.25 18.953 1 98.81 185 GLU A CA 1
ATOM 1468 C C . GLU A 1 185 ? -2.229 23.406 18.422 1 98.81 185 GLU A C 1
ATOM 1470 O O . GLU A 1 185 ? -2.875 22.672 19.172 1 98.81 185 GLU A O 1
ATOM 1475 N N . ALA A 1 186 ? -2.477 23.516 17.141 1 98.94 186 ALA A N 1
ATOM 1476 C CA . ALA A 1 186 ? -3.525 22.719 16.531 1 98.94 186 ALA A CA 1
ATOM 1477 C C . ALA A 1 186 ? -3.193 21.219 16.609 1 98.94 186 ALA A C 1
ATOM 1479 O O . ALA A 1 186 ? -4.066 20.406 16.891 1 98.94 186 ALA A O 1
ATOM 1480 N N . ALA A 1 187 ? -1.93 20.891 16.328 1 98.94 187 ALA A N 1
ATOM 1481 C CA . ALA A 1 187 ? -1.497 19.5 16.438 1 98.94 187 ALA A CA 1
ATOM 1482 C C . ALA A 1 187 ? -1.722 18.953 17.844 1 98.94 187 ALA A C 1
ATOM 1484 O O . ALA A 1 187 ? -2.256 17.859 18.016 1 98.94 187 ALA A O 1
ATOM 1485 N N . ARG A 1 188 ? -1.333 19.703 18.828 1 98.88 188 ARG A N 1
ATOM 1486 C CA . ARG A 1 188 ? -1.498 19.297 20.203 1 98.88 188 ARG A CA 1
ATOM 1487 C C . ARG A 1 188 ? -2.971 19.094 20.547 1 98.88 188 ARG A C 1
ATOM 1489 O O . ARG A 1 188 ? -3.336 18.125 21.219 1 98.88 188 ARG A O 1
ATOM 1496 N N . PHE A 1 189 ? -3.789 20.031 20.094 1 98.88 189 PHE A N 1
ATOM 1497 C CA . PHE A 1 189 ? -5.23 19.953 20.297 1 98.88 189 PHE A CA 1
ATOM 1498 C C . PHE A 1 189 ? -5.785 18.656 19.719 1 98.88 189 PHE A C 1
ATOM 1500 O O . PHE A 1 189 ? -6.523 17.938 20.406 1 98.88 189 PHE A O 1
ATOM 1507 N N . LEU A 1 190 ? -5.41 18.297 18.531 1 98.94 190 LEU A N 1
ATOM 1508 C CA . LEU A 1 190 ? -5.918 17.141 17.812 1 98.94 190 LEU A CA 1
ATOM 1509 C C . LEU A 1 190 ? -5.457 15.844 18.484 1 98.94 190 LEU A C 1
ATOM 1511 O O . LEU A 1 190 ? -6.215 14.875 18.562 1 98.94 190 LEU A O 1
ATOM 1515 N N . VAL A 1 191 ? -4.18 15.797 19 1 98.69 191 VAL A N 1
ATOM 1516 C CA . VAL A 1 191 ? -3.652 14.547 19.516 1 98.69 191 VAL A CA 1
ATOM 1517 C C . VAL A 1 191 ? -4.105 14.352 20.969 1 98.69 191 VAL A C 1
ATOM 1519 O O . VAL A 1 191 ? -4.453 13.242 21.375 1 98.69 191 VAL A O 1
ATOM 1522 N N . GLU A 1 192 ? -4.168 15.406 21.766 1 98.62 192 GLU A N 1
ATOM 1523 C CA . GLU A 1 192 ? -4.43 15.281 23.188 1 98.62 192 GLU A CA 1
ATOM 1524 C C . GLU A 1 192 ? -5.926 15.312 23.484 1 98.62 192 GLU A C 1
ATOM 1526 O O . GLU A 1 192 ? -6.387 14.664 24.438 1 98.62 192 GLU A O 1
ATOM 1531 N N . GLN A 1 193 ? -6.66 16.062 22.703 1 98.56 193 GLN A N 1
ATOM 1532 C CA . GLN A 1 193 ? -8.062 16.266 23.047 1 98.56 193 GLN A CA 1
ATOM 1533 C C . GLN A 1 193 ? -8.977 15.508 22.078 1 98.56 193 GLN A C 1
ATOM 1535 O O . GLN A 1 193 ? -10.086 15.109 22.453 1 98.56 193 GLN A O 1
ATOM 1540 N N . ARG A 1 194 ? -8.516 15.305 20.875 1 98.56 194 ARG A N 1
ATOM 1541 C CA . ARG A 1 194 ? -9.391 14.633 19.922 1 98.56 194 ARG A CA 1
ATOM 1542 C C . ARG A 1 194 ? -8.867 13.242 19.578 1 98.56 194 ARG A C 1
ATOM 1544 O O . ARG A 1 194 ? -9.602 12.414 19.031 1 98.56 194 ARG A O 1
ATOM 1551 N N . HIS A 1 195 ? -7.66 12.891 19.844 1 98.5 195 HIS A N 1
ATOM 1552 C CA . HIS A 1 195 ? -7.078 11.555 19.766 1 98.5 195 HIS A CA 1
ATOM 1553 C C . HIS A 1 195 ? -7.156 10.992 18.359 1 98.5 195 HIS A C 1
ATOM 1555 O O . HIS A 1 195 ? -7.617 9.859 18.156 1 98.5 195 HIS A O 1
ATOM 1561 N N . ILE A 1 196 ? -6.684 11.727 17.406 1 98.81 196 ILE A N 1
ATOM 1562 C CA . ILE A 1 196 ? -6.637 11.266 16.031 1 98.81 196 ILE A CA 1
ATOM 1563 C C . ILE A 1 196 ? -5.562 10.195 15.875 1 98.81 196 ILE A C 1
ATOM 1565 O O . ILE A 1 196 ? -4.633 10.117 16.688 1 98.81 196 ILE A O 1
ATOM 1569 N N . TYR A 1 197 ? -5.641 9.32 14.836 1 98.75 197 TYR A N 1
ATOM 1570 C CA . TYR A 1 197 ? -4.66 8.273 14.547 1 98.75 197 TYR A CA 1
ATOM 1571 C C . TYR A 1 197 ? -3.666 8.742 13.492 1 98.75 197 TYR A C 1
ATOM 1573 O O . TYR A 1 197 ? -2.521 8.281 13.469 1 98.75 197 TYR A O 1
ATOM 1581 N N . GLY A 1 198 ? -4.121 9.578 12.602 1 98.94 198 GLY A N 1
ATOM 1582 C CA . GLY A 1 198 ? -3.287 10.094 11.523 1 98.94 198 GLY A CA 1
ATOM 1583 C C . GLY A 1 198 ? -3.646 11.516 11.125 1 98.94 198 GLY A C 1
ATOM 1584 O O . GLY A 1 198 ? -4.754 11.977 11.398 1 98.94 198 GLY A O 1
ATOM 1585 N N . PHE A 1 199 ? -2.715 12.203 10.562 1 99 199 PHE A N 1
ATOM 1586 C CA . PHE A 1 199 ? -2.902 13.523 9.984 1 99 199 PHE A CA 1
ATOM 1587 C C . PHE A 1 199 ? -2.488 13.531 8.516 1 99 199 PHE A C 1
ATOM 1589 O O . PHE A 1 199 ? -1.396 13.07 8.172 1 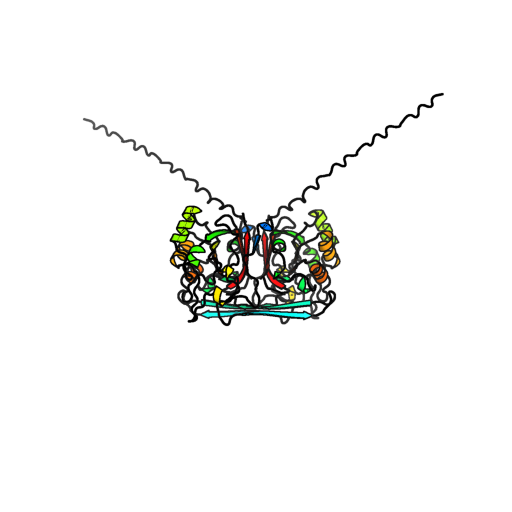99 199 PHE A O 1
ATOM 1596 N N . GLY A 1 200 ? -3.355 13.945 7.637 1 98.94 200 GLY A N 1
ATOM 1597 C CA . GLY A 1 200 ? -3.047 14.039 6.219 1 98.94 200 GLY A CA 1
ATOM 1598 C C . GLY A 1 200 ? -3.217 15.438 5.66 1 98.94 200 GLY A C 1
ATOM 1599 O O . GLY A 1 200 ? -4.039 16.219 6.152 1 98.94 200 GLY A O 1
ATOM 1600 N N . LEU A 1 201 ? -2.475 15.75 4.633 1 98.88 201 LEU A N 1
ATOM 1601 C CA . LEU A 1 201 ? -2.648 17.031 3.939 1 98.88 201 LEU A CA 1
ATOM 1602 C C . LEU A 1 201 ? -2.131 16.938 2.506 1 98.88 201 LEU A C 1
ATOM 1604 O O . LEU A 1 201 ? -1.29 16.094 2.195 1 98.88 201 LEU A O 1
ATOM 1608 N N . ASP A 1 202 ? -2.596 17.797 1.604 1 98.62 202 ASP A N 1
ATOM 1609 C CA . ASP A 1 202 ? -2.156 17.859 0.213 1 98.62 202 ASP A CA 1
ATOM 1610 C C . ASP A 1 202 ? -1.014 18.859 0.044 1 98.62 202 ASP A C 1
ATOM 1612 O O . ASP A 1 202 ? -0.807 19.391 -1.047 1 98.62 202 ASP A O 1
ATOM 1616 N N . SER A 1 203 ? -0.283 19.141 1.107 1 98.19 203 SER A N 1
ATOM 1617 C CA . SER A 1 203 ? 0.867 20.047 1.155 1 98.19 203 SER A CA 1
ATOM 1618 C C . SER A 1 203 ? 2.146 19.281 1.49 1 98.19 203 SER A C 1
ATOM 1620 O O . SER A 1 203 ? 2.1 18.109 1.867 1 98.19 203 SER A O 1
ATOM 1622 N N . PRO A 1 204 ? 3.348 19.953 1.364 1 97.94 204 PRO A N 1
ATOM 1623 C CA . PRO A 1 204 ? 4.621 19.219 1.454 1 97.94 204 PRO A CA 1
ATOM 1624 C C . PRO A 1 204 ? 4.922 18.734 2.867 1 97.94 204 PRO A C 1
ATOM 1626 O O . PRO A 1 204 ? 5.637 17.75 3.041 1 97.94 204 PRO A O 1
ATOM 1629 N N . SER A 1 205 ? 4.465 19.438 3.854 1 98.38 205 SER A N 1
ATOM 1630 C CA . SER A 1 205 ? 4.844 19.109 5.227 1 98.38 205 SER A CA 1
ATOM 1631 C C . SER A 1 205 ? 3.859 19.719 6.227 1 98.38 205 SER A C 1
ATOM 1633 O O . SER A 1 205 ? 3.211 20.734 5.934 1 98.38 205 SER A O 1
ATOM 1635 N N . VAL A 1 206 ? 3.822 19.125 7.371 1 98.69 206 VAL A N 1
ATOM 1636 C CA . VAL A 1 206 ? 2.994 19.672 8.445 1 98.69 206 VAL A CA 1
ATOM 1637 C C . VAL A 1 206 ? 3.713 20.844 9.117 1 98.69 206 VAL A C 1
ATOM 1639 O O . VAL A 1 206 ? 3.102 21.594 9.867 1 98.69 206 VAL A O 1
ATOM 1642 N N . ASP A 1 207 ? 5.008 20.969 8.844 1 98.38 207 ASP A N 1
ATOM 1643 C CA . ASP A 1 207 ? 5.809 22.031 9.461 1 98.38 207 ASP A CA 1
ATOM 1644 C C . ASP A 1 207 ? 6.215 23.078 8.43 1 98.38 207 ASP A C 1
ATOM 1646 O O . ASP A 1 207 ? 6.348 22.781 7.242 1 98.38 207 ASP A O 1
ATOM 1650 N N . LEU A 1 208 ? 6.465 24.234 8.945 1 94.56 208 LEU A N 1
ATOM 1651 C CA . LEU A 1 208 ? 7.156 25.25 8.164 1 94.56 208 LEU A CA 1
ATOM 1652 C C . LEU A 1 208 ? 8.578 24.812 7.82 1 94.56 208 LEU A C 1
ATOM 1654 O O . LEU A 1 208 ? 9.133 23.938 8.492 1 94.56 208 LEU A O 1
ATOM 1658 N N . PHE A 1 209 ? 9.133 25.406 6.828 1 91.25 209 PHE A N 1
ATOM 1659 C CA . PHE A 1 209 ? 10.398 25.016 6.207 1 91.25 209 PHE A CA 1
ATOM 1660 C C . PHE A 1 209 ? 11.484 24.844 7.254 1 91.25 209 PHE A C 1
ATOM 1662 O O . PHE A 1 209 ? 12.297 23.906 7.168 1 91.25 209 PHE A O 1
ATOM 1669 N N . ASN A 1 210 ? 11.555 25.562 8.227 1 90.12 210 ASN A N 1
ATOM 1670 C CA . ASN A 1 210 ? 12.641 25.516 9.203 1 90.12 210 ASN A CA 1
ATOM 1671 C C . ASN A 1 210 ? 12.133 25.109 10.586 1 90.12 210 ASN A C 1
ATOM 1673 O O . ASN A 1 210 ? 12.688 25.531 11.602 1 90.12 210 ASN A O 1
ATOM 1677 N N . ALA A 1 211 ? 11.141 24.328 10.602 1 93.88 211 ALA A N 1
ATOM 1678 C CA . ALA A 1 211 ? 10.547 23.906 11.867 1 93.88 211 ALA A CA 1
ATOM 1679 C C . ALA A 1 211 ? 10.258 22.406 11.867 1 93.88 211 ALA A C 1
ATOM 1681 O O . ALA A 1 211 ? 10.234 21.766 10.812 1 93.88 211 ALA A O 1
ATOM 1682 N N . SER A 1 212 ? 10.141 21.844 13.07 1 97.12 212 SER A N 1
ATOM 1683 C CA . SER A 1 212 ? 9.82 20.438 13.195 1 97.12 212 SER A CA 1
ATOM 1684 C C . SER A 1 212 ? 8.891 20.172 14.375 1 97.12 212 SER A C 1
ATOM 1686 O O . SER A 1 212 ? 8.703 19.031 14.781 1 97.12 212 SER A O 1
ATOM 1688 N N . ALA A 1 213 ? 8.359 21.219 14.969 1 97.88 213 ALA A N 1
ATOM 1689 C CA . ALA A 1 213 ? 7.59 21.094 16.203 1 97.88 213 ALA 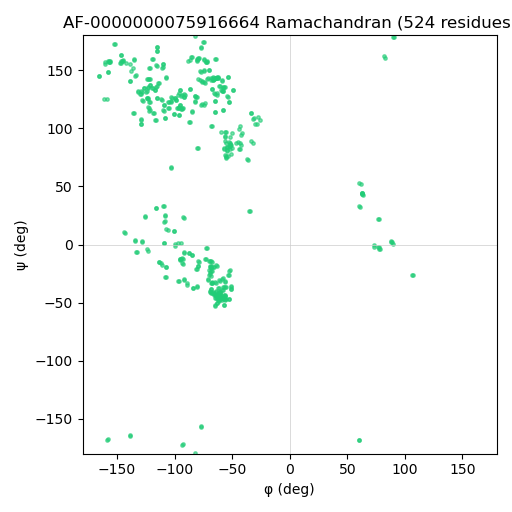A CA 1
ATOM 1690 C C . ALA A 1 213 ? 6.324 20.266 15.984 1 97.88 213 ALA A C 1
ATOM 1692 O O . ALA A 1 213 ? 5.977 19.422 16.812 1 97.88 213 ALA A O 1
ATOM 1693 N N . THR A 1 214 ? 5.617 20.547 14.93 1 98.62 214 THR A N 1
ATOM 1694 C CA . THR A 1 214 ? 4.375 19.828 14.656 1 98.62 214 THR A CA 1
ATOM 1695 C C . THR A 1 214 ? 4.645 18.344 14.43 1 98.62 214 THR A C 1
ATOM 1697 O O . THR A 1 214 ? 3.971 17.484 15.008 1 98.62 214 THR A O 1
ATOM 1700 N N . HIS A 1 215 ? 5.648 18 13.625 1 98.62 215 HIS A N 1
ATOM 1701 C CA . HIS A 1 215 ? 6.039 16.609 13.461 1 98.62 215 HIS A CA 1
ATOM 1702 C C . HIS A 1 215 ? 6.305 15.953 14.805 1 98.62 215 HIS A C 1
ATOM 1704 O O . HIS A 1 215 ? 5.844 14.836 15.062 1 98.62 215 HIS A O 1
ATOM 1710 N N . ARG A 1 216 ? 7.051 16.625 15.625 1 98.5 216 ARG A N 1
ATOM 1711 C CA . ARG A 1 216 ? 7.457 16.047 16.906 1 98.5 216 ARG A CA 1
ATOM 1712 C C . ARG A 1 216 ? 6.254 15.789 17.797 1 98.5 216 ARG A C 1
ATOM 1714 O O . ARG A 1 216 ? 6.184 14.758 18.469 1 98.5 216 ARG A O 1
ATOM 1721 N N . ILE A 1 217 ? 5.316 16.688 17.812 1 98.56 217 ILE A N 1
ATOM 1722 C CA . ILE A 1 217 ? 4.105 16.516 18.609 1 98.56 217 ILE A CA 1
ATOM 1723 C C . ILE A 1 217 ? 3.322 15.305 18.109 1 98.56 217 ILE A C 1
ATOM 1725 O O . ILE A 1 217 ? 2.953 14.43 18.891 1 98.56 217 ILE A O 1
ATOM 1729 N N . LEU A 1 218 ? 3.08 15.234 16.828 1 98.81 218 LEU A N 1
ATOM 1730 C CA . LEU A 1 218 ? 2.332 14.125 16.25 1 98.81 218 LEU A CA 1
ATOM 1731 C C . LEU A 1 218 ? 3.059 12.805 16.484 1 98.81 218 LEU A C 1
ATOM 1733 O O . LEU A 1 218 ? 2.459 11.828 16.953 1 98.81 218 LEU A O 1
ATOM 1737 N N . SER A 1 219 ? 4.352 12.797 16.219 1 98.69 219 SER A N 1
ATOM 1738 C CA . SER A 1 219 ? 5.176 11.594 16.312 1 98.69 219 SER A CA 1
ATOM 1739 C C . SER A 1 219 ? 5.227 11.078 17.75 1 98.69 219 SER A C 1
ATOM 1741 O O . SER A 1 219 ? 5.141 9.875 17.984 1 98.69 219 SER A O 1
ATOM 1743 N N . SER A 1 220 ? 5.402 11.969 18.688 1 98.25 220 SER A N 1
ATOM 1744 C CA . SER A 1 220 ? 5.535 11.57 20.078 1 98.25 220 SER A CA 1
ATOM 1745 C C . SER A 1 220 ? 4.262 10.906 20.594 1 98.25 220 SER A C 1
ATOM 1747 O O . SER A 1 220 ? 4.281 10.203 21.609 1 98.25 220 SER A O 1
ATOM 1749 N N . HIS A 1 221 ? 3.141 11.086 19.906 1 98.44 221 HIS A N 1
ATOM 1750 C CA . HIS A 1 221 ? 1.866 10.492 20.297 1 98.44 221 HIS A CA 1
ATOM 1751 C C . HIS A 1 221 ? 1.486 9.352 19.359 1 98.44 221 HIS A C 1
ATOM 1753 O O . HIS A 1 221 ? 0.323 8.938 19.312 1 98.44 221 HIS A O 1
ATOM 1759 N N . ASN A 1 222 ? 2.393 8.852 18.516 1 98.75 222 ASN A N 1
ATOM 1760 C CA . ASN A 1 222 ? 2.209 7.762 17.578 1 98.75 222 ASN A CA 1
ATOM 1761 C C . ASN A 1 222 ? 1.118 8.078 16.547 1 98.75 222 ASN A C 1
ATOM 1763 O O . ASN A 1 222 ? 0.345 7.203 16.172 1 98.75 222 ASN A O 1
ATOM 1767 N N . VAL A 1 223 ? 1.042 9.367 16.234 1 98.94 223 VAL A N 1
ATOM 1768 C CA . VAL A 1 223 ? 0.203 9.805 15.117 1 98.94 223 VAL A CA 1
ATOM 1769 C C . VAL A 1 223 ? 1.038 9.891 13.844 1 98.94 223 VAL A C 1
ATOM 1771 O O . VAL A 1 223 ? 2.021 10.633 13.789 1 98.94 223 VAL A O 1
ATOM 1774 N N . TYR A 1 224 ? 0.709 9.055 12.797 1 98.94 224 TYR A N 1
ATOM 1775 C CA . TYR A 1 224 ? 1.451 9.117 11.547 1 98.94 224 TYR A CA 1
ATOM 1776 C C . TYR A 1 224 ? 0.972 10.281 10.688 1 98.94 224 TYR A C 1
ATOM 1778 O O . TYR A 1 224 ? -0.105 10.828 10.922 1 98.94 224 TYR A O 1
ATOM 1786 N N . VAL A 1 225 ? 1.811 10.68 9.766 1 98.94 225 VAL A N 1
ATOM 1787 C CA . VAL A 1 225 ? 1.493 11.805 8.891 1 98.94 225 VAL A CA 1
ATOM 1788 C C . VAL A 1 225 ? 1.477 11.344 7.438 1 98.94 225 VAL A C 1
ATOM 1790 O O . VAL A 1 225 ? 2.342 10.57 7.016 1 98.94 225 VAL A O 1
ATOM 1793 N N . LEU A 1 226 ? 0.483 11.742 6.719 1 98.94 226 LEU A N 1
ATOM 1794 C CA . LEU A 1 226 ? 0.425 11.602 5.266 1 98.94 226 LEU A CA 1
ATOM 1795 C C . LEU A 1 226 ? 0.669 12.945 4.578 1 98.94 226 LEU A C 1
ATOM 1797 O O . LEU A 1 226 ? -0.095 13.891 4.773 1 98.94 226 LEU A O 1
ATOM 1801 N N . GLU A 1 227 ? 1.729 12.984 3.824 1 98.88 227 GLU A N 1
ATOM 1802 C CA . GLU A 1 227 ? 2.045 14.211 3.094 1 98.88 227 GLU A CA 1
ATOM 1803 C C . GLU A 1 227 ? 1.849 14.023 1.592 1 98.88 227 GLU A C 1
ATOM 1805 O O . GLU A 1 227 ? 1.957 12.906 1.082 1 98.88 227 GLU A O 1
ATOM 1810 N N . ASN A 1 228 ? 1.536 15.148 0.926 1 98.81 228 ASN A N 1
ATOM 1811 C CA . ASN A 1 228 ? 1.375 15.188 -0.523 1 98.81 228 ASN A CA 1
ATOM 1812 C C . ASN A 1 228 ? 0.212 14.312 -0.983 1 98.81 228 ASN A C 1
ATOM 1814 O O . ASN A 1 228 ? 0.337 13.57 -1.957 1 98.81 228 ASN A O 1
ATOM 1818 N N . LEU A 1 229 ? -0.88 14.383 -0.248 1 98.88 229 LEU A N 1
ATOM 1819 C CA . LEU A 1 229 ? -2.096 13.758 -0.761 1 98.88 229 LEU A CA 1
ATOM 1820 C C . LEU A 1 229 ? -2.541 14.422 -2.061 1 98.88 229 LEU A C 1
ATOM 1822 O O . LEU A 1 229 ? -2.43 15.641 -2.211 1 98.88 229 LEU A O 1
ATOM 1826 N N . ALA A 1 230 ? -3.057 13.609 -2.926 1 98.44 230 ALA A N 1
ATOM 1827 C CA . ALA A 1 230 ? -3.523 14.109 -4.215 1 98.44 230 ALA A CA 1
ATOM 1828 C C . ALA A 1 230 ? -4.867 14.82 -4.07 1 98.44 230 ALA A C 1
ATOM 1830 O O . ALA A 1 230 ? -5.164 15.398 -3.021 1 98.44 230 ALA A O 1
ATOM 1831 N N . ASP A 1 231 ? -5.672 14.93 -5.145 1 97.75 231 ASP A N 1
ATOM 1832 C CA . ASP A 1 231 ? -6.887 15.734 -5.246 1 97.75 231 ASP A CA 1
ATOM 1833 C C . ASP A 1 231 ? -7.898 15.336 -4.176 1 97.75 231 ASP A C 1
ATOM 1835 O O . ASP A 1 231 ? -8.438 14.227 -4.199 1 97.75 231 ASP A O 1
ATOM 1839 N N . LEU A 1 232 ? -8.172 16.281 -3.281 1 98.62 232 LEU A N 1
ATOM 1840 C CA . LEU A 1 232 ? -9.078 16.047 -2.16 1 98.62 232 LEU A CA 1
ATOM 1841 C C . LEU A 1 232 ? -10.453 16.625 -2.441 1 98.62 232 LEU A C 1
ATOM 1843 O O . LEU A 1 232 ? -11.32 16.656 -1.559 1 98.62 232 LEU A O 1
ATOM 1847 N N . SER A 1 233 ? -10.742 17.016 -3.627 1 97.94 233 SER A N 1
ATOM 1848 C CA . SER A 1 233 ? -11.93 17.812 -3.934 1 97.94 233 SER A CA 1
ATOM 1849 C C . SER A 1 233 ? -13.203 17 -3.758 1 97.94 233 SER A C 1
ATOM 1851 O O . SER A 1 233 ? -14.266 17.562 -3.475 1 97.94 233 SER A O 1
ATOM 1853 N N . ARG A 1 234 ? -13.117 15.703 -3.869 1 98.19 234 ARG A N 1
ATOM 1854 C CA . ARG A 1 234 ? -14.312 14.875 -3.799 1 98.19 234 ARG A CA 1
ATOM 1855 C C . ARG A 1 234 ? -14.57 14.406 -2.371 1 98.19 234 ARG A C 1
ATOM 1857 O O . ARG A 1 234 ? -15.633 13.852 -2.074 1 98.19 234 ARG A O 1
ATOM 1864 N N . VAL A 1 235 ? -13.633 14.555 -1.491 1 98.62 235 VAL A N 1
ATOM 1865 C CA . VAL A 1 235 ? -13.766 14.047 -0.129 1 98.62 235 VAL A CA 1
ATOM 1866 C C . VAL A 1 235 ? -14.57 15.031 0.716 1 98.62 235 VAL A C 1
ATOM 1868 O O . VAL A 1 235 ? -14.203 16.203 0.83 1 98.62 235 VAL A O 1
ATOM 1871 N N . PRO A 1 236 ? -15.664 14.609 1.336 1 98.31 236 PRO A N 1
ATOM 1872 C CA . PRO A 1 236 ? -16.469 15.508 2.17 1 98.31 236 PRO A CA 1
ATOM 1873 C C . PRO A 1 236 ? -15.836 15.75 3.543 1 98.31 236 PRO A C 1
ATOM 1875 O O . PRO A 1 236 ? -14.883 15.062 3.922 1 98.31 236 PRO A O 1
ATOM 1878 N N . ALA A 1 237 ? -16.391 16.688 4.234 1 98.56 237 ALA A N 1
ATOM 1879 C CA . ALA A 1 237 ? -15.906 17.047 5.562 1 98.56 237 ALA A CA 1
ATOM 1880 C C . ALA A 1 237 ? -16.031 15.867 6.527 1 98.56 237 ALA A C 1
ATOM 1882 O O . ALA A 1 237 ? -15.188 15.695 7.418 1 98.56 237 ALA A O 1
ATOM 1883 N N . LEU A 1 238 ? -17.078 15.117 6.395 1 97.94 238 LEU A N 1
ATOM 1884 C CA . LEU A 1 238 ? -17.344 13.938 7.207 1 97.94 238 LEU A CA 1
ATOM 1885 C C . LEU A 1 238 ? -18.031 12.852 6.379 1 97.94 238 LEU A C 1
ATOM 1887 O O . LEU A 1 238 ? -18.547 13.125 5.297 1 97.94 238 LEU A O 1
ATOM 1891 N N . GLY A 1 239 ? -17.891 11.641 6.879 1 97.56 239 GLY A N 1
ATOM 1892 C CA . GLY A 1 239 ?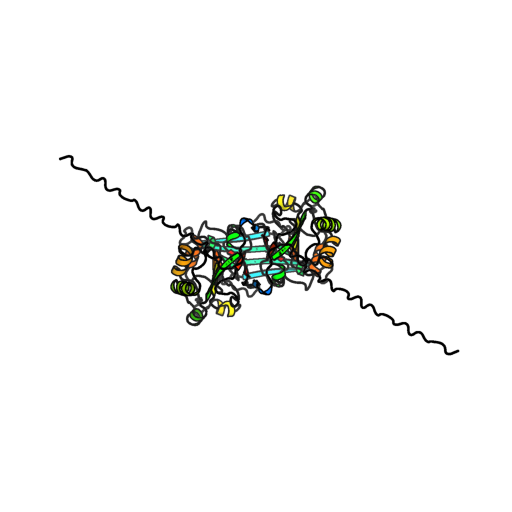 -18.641 10.555 6.273 1 97.56 239 GLY A CA 1
ATOM 1893 C C . GLY A 1 239 ? -17.781 9.617 5.453 1 97.56 239 GLY A C 1
ATOM 1894 O O . GLY A 1 239 ? -18.141 8.453 5.246 1 97.56 239 GLY A O 1
ATOM 1895 N N . ALA A 1 240 ? -16.656 10.078 4.918 1 98.38 240 ALA A N 1
ATOM 1896 C CA . ALA A 1 240 ? -15.75 9.227 4.156 1 98.38 240 ALA A CA 1
ATOM 1897 C C . ALA A 1 240 ? -14.859 8.406 5.082 1 98.38 240 ALA A C 1
ATOM 1899 O O . ALA A 1 240 ? -14.695 8.75 6.258 1 98.38 240 ALA A O 1
ATOM 1900 N N . THR A 1 241 ? -14.328 7.32 4.57 1 98.25 241 THR A N 1
ATOM 1901 C CA . THR A 1 241 ? -13.438 6.41 5.277 1 98.25 241 THR A CA 1
ATOM 1902 C C . THR A 1 241 ? -12.102 6.281 4.547 1 98.25 241 THR A C 1
ATOM 1904 O O . THR A 1 241 ? -12.062 6.262 3.316 1 98.25 241 THR A O 1
ATOM 1907 N N . ALA A 1 242 ? -11.07 6.199 5.336 1 98.62 242 ALA A N 1
ATOM 1908 C CA . ALA A 1 242 ? -9.742 6.152 4.73 1 98.62 242 ALA A CA 1
ATOM 1909 C C . ALA A 1 242 ? -9.141 4.754 4.848 1 98.62 242 ALA A C 1
ATOM 1911 O O . ALA A 1 242 ? -9.312 4.078 5.863 1 98.62 242 ALA A O 1
ATOM 1912 N N . ILE A 1 243 ? -8.445 4.383 3.859 1 98.75 243 ILE A N 1
ATOM 1913 C CA . ILE A 1 243 ? -7.453 3.312 3.863 1 98.75 243 ILE A CA 1
ATOM 1914 C C . ILE A 1 243 ? -6.094 3.861 3.438 1 98.75 243 ILE A C 1
ATOM 1916 O O . ILE A 1 243 ? -5.973 4.5 2.389 1 98.75 243 ILE A O 1
ATOM 1920 N N . ALA A 1 244 ? -5.113 3.732 4.215 1 98.81 244 ALA A N 1
ATOM 1921 C CA . ALA A 1 244 ? -3.74 4.141 3.928 1 98.81 244 ALA A CA 1
ATOM 1922 C C . ALA A 1 244 ? -2.762 3.004 4.203 1 98.81 244 ALA A C 1
ATOM 1924 O O . ALA A 1 244 ? -2.408 2.744 5.355 1 98.81 244 ALA A O 1
ATOM 1925 N N . LEU A 1 245 ? -2.287 2.369 3.195 1 98.81 245 LEU A N 1
ATOM 1926 C CA . LEU A 1 245 ? -1.435 1.198 3.377 1 98.81 245 LEU A CA 1
ATOM 1927 C C . LEU A 1 245 ? -0.036 1.452 2.824 1 98.81 245 LEU A C 1
ATOM 1929 O O . LEU A 1 245 ? 0.152 1.514 1.606 1 98.81 245 LEU A O 1
ATOM 1933 N N . PRO A 1 246 ? 0.921 1.617 3.666 1 98.69 246 PRO A N 1
ATOM 1934 C CA . PRO A 1 246 ? 2.316 1.74 3.234 1 98.69 246 PRO A CA 1
ATOM 1935 C C . PRO A 1 246 ? 2.953 0.391 2.91 1 98.69 246 PRO A C 1
ATOM 1937 O O . PRO A 1 246 ? 2.41 -0.656 3.27 1 98.69 246 PRO A O 1
ATOM 1940 N N . VAL A 1 247 ? 4.059 0.513 2.127 1 97.62 247 VAL A N 1
ATOM 1941 C CA . VAL A 1 247 ? 4.914 -0.668 2.102 1 97.62 247 VAL A CA 1
ATOM 1942 C C . VAL A 1 247 ? 5.363 -1.011 3.52 1 97.62 247 VAL A C 1
ATOM 1944 O O . VAL A 1 247 ? 5.773 -0.128 4.277 1 97.62 247 VAL A O 1
ATOM 1947 N N . LYS A 1 248 ? 5.227 -2.252 3.859 1 97.75 248 LYS A N 1
ATOM 1948 C CA . LYS A 1 248 ? 5.566 -2.693 5.207 1 97.75 248 LYS A CA 1
ATOM 1949 C C . LYS A 1 248 ? 7.074 -2.875 5.363 1 97.75 248 LYS A C 1
ATOM 1951 O O . LYS A 1 248 ? 7.574 -4.004 5.359 1 97.75 248 LYS A O 1
ATOM 1956 N N . VAL A 1 249 ? 7.816 -1.813 5.621 1 97.94 249 VAL A N 1
ATOM 1957 C CA . VAL A 1 249 ? 9.273 -1.846 5.684 1 97.94 249 VAL A CA 1
ATOM 1958 C C . VAL A 1 249 ? 9.727 -1.828 7.145 1 97.94 249 VAL A C 1
ATOM 1960 O O . VAL A 1 249 ? 9.414 -0.892 7.887 1 97.94 249 VAL A O 1
ATOM 1963 N N . CYS A 1 250 ? 10.453 -2.779 7.527 1 97.44 250 CYS A N 1
ATOM 1964 C CA . CYS A 1 250 ? 11 -2.857 8.875 1 97.44 250 CYS A CA 1
ATOM 1965 C C . CYS A 1 250 ? 11.977 -1.723 9.141 1 97.44 250 CYS A C 1
ATOM 1967 O O . CYS A 1 250 ? 12.82 -1.416 8.297 1 97.44 250 CYS A O 1
ATOM 1969 N N . MET A 1 251 ? 11.781 -1.035 10.25 1 97.25 251 MET A N 1
ATOM 1970 C CA . MET A 1 251 ? 12.703 -0.049 10.82 1 97.25 251 MET A CA 1
ATOM 1971 C C . MET A 1 251 ? 12.594 1.28 10.078 1 97.25 251 MET A C 1
ATOM 1973 O O . MET A 1 251 ? 13.211 2.268 10.469 1 97.25 251 MET A O 1
ATOM 1977 N N . ALA A 1 252 ? 11.82 1.394 9.055 1 98.31 252 ALA A N 1
ATOM 1978 C CA . ALA A 1 252 ? 11.781 2.6 8.227 1 98.31 252 ALA A CA 1
ATOM 1979 C C . ALA A 1 252 ? 11.039 3.725 8.945 1 98.31 252 ALA A C 1
ATOM 1981 O O . ALA A 1 252 ? 10.086 3.475 9.68 1 98.31 252 ALA A O 1
ATOM 1982 N N . SER A 1 253 ? 11.445 4.938 8.641 1 98.56 253 SER A N 1
ATOM 1983 C CA . SER A 1 253 ? 10.812 6.129 9.203 1 98.56 253 SER A CA 1
ATOM 1984 C C . SER A 1 253 ? 9.727 6.66 8.281 1 98.56 253 SER A C 1
ATOM 1986 O O . SER A 1 253 ? 8.914 7.496 8.688 1 98.56 253 SER A O 1
ATOM 1988 N N . GLY A 1 254 ? 9.711 6.262 7.102 1 98.44 254 GLY A N 1
ATOM 1989 C CA . GLY A 1 254 ? 8.703 6.609 6.109 1 98.44 254 GLY A CA 1
ATOM 1990 C C . GLY A 1 254 ? 8.531 5.547 5.039 1 98.44 254 GLY A C 1
ATOM 1991 O O . GLY A 1 254 ? 9.273 4.566 5.008 1 98.44 254 GLY A O 1
ATOM 1992 N N . SER A 1 255 ? 7.57 5.738 4.242 1 98.44 255 SER A N 1
ATOM 1993 C CA . SER A 1 255 ? 7.289 4.809 3.154 1 98.44 255 SER A CA 1
ATOM 1994 C C . SER A 1 255 ? 6.324 5.414 2.139 1 98.44 255 SER A C 1
ATOM 1996 O O . SER A 1 255 ? 5.41 6.152 2.508 1 98.44 255 SER A O 1
ATOM 1998 N N . PRO A 1 256 ? 6.555 5.047 0.826 1 98.25 256 PRO A N 1
ATOM 1999 C CA . PRO A 1 256 ? 5.414 5.262 -0.07 1 98.25 256 PRO A CA 1
ATOM 2000 C C . PRO A 1 256 ? 4.133 4.598 0.436 1 98.25 256 PRO A C 1
ATOM 2002 O O . PRO A 1 256 ? 4.191 3.561 1.101 1 98.25 256 PRO A O 1
ATOM 2005 N N . VAL A 1 257 ? 3.029 5.238 0.208 1 98.75 257 VAL A N 1
ATOM 2006 C CA . VAL A 1 257 ? 1.756 4.75 0.724 1 98.75 257 VAL A CA 1
ATOM 2007 C C . VAL A 1 257 ? 0.671 4.91 -0.339 1 98.75 257 VAL A C 1
ATOM 2009 O O . VAL A 1 257 ? 0.723 5.836 -1.153 1 98.75 257 VAL A O 1
ATOM 2012 N N . ARG A 1 258 ? -0.17 3.963 -0.434 1 98.75 258 ARG A N 1
ATOM 2013 C CA . ARG A 1 258 ? -1.403 4.125 -1.196 1 98.75 258 ARG A CA 1
ATOM 2014 C C . ARG A 1 258 ? -2.557 4.539 -0.29 1 98.75 258 ARG A C 1
ATOM 2016 O O . ARG A 1 258 ? -2.885 3.834 0.667 1 98.75 258 ARG A O 1
ATOM 2023 N N . VAL A 1 259 ? -3.109 5.672 -0.575 1 98.94 259 VAL A N 1
ATOM 2024 C CA . VAL A 1 259 ? -4.195 6.23 0.224 1 98.94 259 VAL A CA 1
ATOM 2025 C C . VAL A 1 259 ? -5.469 6.309 -0.615 1 98.94 259 VAL A C 1
ATOM 2027 O O . VAL A 1 259 ? -5.461 6.855 -1.72 1 98.94 259 VAL A O 1
ATOM 2030 N N . VAL A 1 260 ? -6.539 5.723 -0.103 1 98.88 260 VAL A N 1
ATOM 2031 C CA . VAL A 1 260 ? -7.828 5.738 -0.788 1 98.88 260 VAL A CA 1
ATOM 2032 C C . VAL A 1 260 ? -8.914 6.227 0.166 1 98.88 260 VAL A C 1
ATOM 2034 O O . VAL A 1 260 ? -8.969 5.812 1.325 1 98.88 260 VAL A O 1
ATOM 2037 N N . ALA A 1 261 ? -9.695 7.129 -0.263 1 98.81 261 ALA A N 1
ATOM 2038 C CA . ALA A 1 261 ? -10.914 7.508 0.444 1 98.81 261 ALA A CA 1
ATOM 2039 C C . ALA A 1 261 ? -12.125 6.766 -0.112 1 98.81 261 ALA A C 1
ATOM 2041 O O . ALA A 1 261 ? -12.273 6.625 -1.329 1 98.81 261 ALA A O 1
ATOM 2042 N N . ILE A 1 262 ? -12.875 6.258 0.756 1 98.31 262 ILE A N 1
ATOM 2043 C CA . ILE A 1 262 ? -14.164 5.664 0.419 1 98.31 262 ILE A CA 1
ATOM 2044 C C . ILE A 1 262 ? -15.289 6.648 0.75 1 98.31 262 ILE A C 1
ATOM 2046 O O . ILE A 1 262 ? -15.547 6.934 1.922 1 98.31 262 ILE A O 1
ATOM 2050 N N . LEU A 1 263 ? -15.938 7.141 -0.259 1 98.12 263 LEU A N 1
ATOM 2051 C CA . LEU A 1 263 ? -16.984 8.148 -0.103 1 98.12 263 LEU A CA 1
ATOM 2052 C C . LEU A 1 263 ? -18.25 7.527 0.488 1 98.12 263 LEU A C 1
ATOM 2054 O O . LEU A 1 263 ? -18.453 6.312 0.398 1 98.12 263 LEU A O 1
ATOM 2058 N N . PRO A 1 264 ? -19.109 8.336 1.126 1 95.5 264 PRO A N 1
ATOM 2059 C CA . PRO A 1 264 ? -20.344 7.812 1.716 1 95.5 264 PRO A CA 1
ATOM 2060 C C . PRO A 1 264 ? -21.344 7.359 0.665 1 95.5 264 PRO A C 1
ATOM 2062 O O . PRO A 1 264 ? -21.328 7.848 -0.467 1 95.5 264 PRO A O 1
ATOM 2065 N N . MET B 1 1 ? -42.625 14.258 82.812 1 21.44 1 MET B N 1
ATOM 2066 C CA . MET B 1 1 ? -42.75 14.898 81.562 1 21.44 1 MET B CA 1
ATOM 2067 C C . MET B 1 1 ? -41.781 14.273 80.562 1 21.44 1 MET B C 1
ATOM 2069 O O . MET B 1 1 ? -40.562 14.398 80.688 1 21.44 1 MET B O 1
ATOM 2073 N N . ALA B 1 2 ? -42.156 12.977 80.125 1 36.62 2 ALA B N 1
ATOM 2074 C CA . ALA B 1 2 ? -41.594 11.977 79.25 1 36.62 2 ALA B CA 1
ATOM 2075 C C . ALA B 1 2 ? -41.281 12.586 77.875 1 36.62 2 ALA B C 1
ATOM 2077 O O . ALA B 1 2 ? -42.188 13.016 77.125 1 36.62 2 ALA B O 1
ATOM 2078 N N . SER B 1 3 ? -40.125 13.406 77.812 1 27.98 3 SER B N 1
ATOM 2079 C CA . SER B 1 3 ? -39.688 14.164 76.625 1 27.98 3 SER B CA 1
ATOM 2080 C C . SER B 1 3 ? -39.531 13.273 75.438 1 27.98 3 SER B C 1
ATOM 2082 O O . SER B 1 3 ? -38.875 12.242 75.438 1 27.98 3 SER B O 1
ATOM 2084 N N . LYS B 1 4 ? -40.562 13.211 74.562 1 32.25 4 LYS B N 1
ATOM 2085 C CA . LYS B 1 4 ? -40.812 12.555 73.25 1 32.25 4 LYS B CA 1
ATOM 2086 C C . LYS B 1 4 ? -39.781 12.961 72.25 1 32.25 4 LYS B C 1
ATOM 2088 O O . LYS B 1 4 ? -39.688 14.133 71.875 1 32.25 4 LYS B O 1
ATOM 2093 N N . CYS B 1 5 ? -38.5 12.43 72.25 1 31.66 5 CYS B N 1
ATOM 2094 C CA . CYS B 1 5 ? -37.469 12.641 71.25 1 31.66 5 CYS B CA 1
ATOM 2095 C C . CYS B 1 5 ? -37.938 12.227 69.875 1 31.66 5 CYS B C 1
ATOM 2097 O O . CYS B 1 5 ? -38.281 11.062 69.625 1 31.66 5 CYS B O 1
ATOM 2099 N N . SER B 1 6 ? -38.688 13.07 69.125 1 30.91 6 SER B N 1
ATOM 2100 C CA . SER B 1 6 ? -39.156 12.867 67.812 1 30.91 6 SER B CA 1
ATOM 2101 C C . SER B 1 6 ? -38.031 12.562 66.812 1 30.91 6 SER B C 1
ATOM 2103 O O . SER B 1 6 ? -37.062 13.336 66.75 1 30.91 6 SER B O 1
ATOM 2105 N N . ALA B 1 7 ? -37.656 11.32 66.625 1 32.16 7 ALA B N 1
ATOM 2106 C CA . ALA B 1 7 ? -36.688 10.797 65.625 1 32.16 7 ALA B CA 1
ATOM 2107 C C . ALA B 1 7 ? -37.031 11.234 64.25 1 32.16 7 ALA B C 1
ATOM 2109 O O . ALA B 1 7 ? -38.156 10.984 63.75 1 32.16 7 ALA B O 1
ATOM 2110 N N . ALA B 1 8 ? -36.562 12.43 63.75 1 32.5 8 ALA B N 1
ATOM 2111 C CA . ALA B 1 8 ? -36.656 12.914 62.375 1 32.5 8 ALA B CA 1
ATOM 2112 C C . ALA B 1 8 ? -36.156 11.852 61.375 1 32.5 8 ALA B C 1
ATOM 2114 O O . ALA B 1 8 ? -35.062 11.328 61.531 1 32.5 8 ALA B O 1
ATOM 2115 N N . ILE B 1 9 ? -37 11.086 60.812 1 35.5 9 ILE B N 1
ATOM 2116 C CA . ILE B 1 9 ? -36.812 10.172 59.688 1 35.5 9 ILE B CA 1
ATOM 2117 C C . ILE B 1 9 ? -36.219 10.922 58.5 1 35.5 9 ILE B C 1
ATOM 2119 O O . ILE B 1 9 ? -36.844 11.844 57.969 1 35.5 9 ILE B O 1
ATOM 2123 N N . LEU B 1 10 ? -34.875 11.172 58.469 1 30.27 10 LEU B N 1
ATOM 2124 C CA . LEU B 1 10 ? -34.25 11.711 57.281 1 30.27 10 LEU B CA 1
ATOM 2125 C C . LEU B 1 10 ? -34.531 10.836 56.062 1 30.27 10 LEU B C 1
ATOM 2127 O O . LEU B 1 10 ? -34.219 9.641 56.062 1 30.27 10 LEU B O 1
ATOM 2131 N N . LEU B 1 11 ? -35.625 11.07 55.375 1 32.38 11 LEU B N 1
ATOM 2132 C CA . LEU B 1 11 ? -35.938 10.523 54.062 1 32.38 11 LEU B CA 1
ATOM 2133 C C . LEU B 1 11 ? -34.75 10.758 53.094 1 32.38 11 LEU B C 1
ATOM 2135 O O . LEU B 1 11 ? -34.406 11.906 52.812 1 32.38 11 LEU B O 1
ATOM 2139 N N . TRP B 1 12 ? -33.75 9.852 53.094 1 34.69 12 TRP B N 1
ATOM 2140 C CA . TRP B 1 12 ? -32.719 9.805 52.094 1 34.69 12 TRP B CA 1
ATOM 2141 C C . TRP B 1 12 ? -33.312 9.703 50.688 1 34.69 12 TRP B C 1
ATOM 2143 O O . TRP B 1 12 ? -33.969 8.719 50.344 1 34.69 12 TRP B O 1
ATOM 2153 N N . CYS B 1 13 ? -33.844 10.789 50.125 1 31.86 13 CYS B N 1
ATOM 2154 C CA . CYS B 1 13 ? -34.188 10.773 48.688 1 31.86 13 CYS B CA 1
ATOM 2155 C C . CYS B 1 13 ? -33 10.344 47.844 1 31.86 13 CYS B C 1
ATOM 2157 O O . CYS B 1 13 ? -31.953 11.023 47.844 1 31.86 13 CYS B O 1
ATOM 2159 N N . ALA B 1 14 ? -32.781 9.047 47.688 1 34.09 14 ALA B N 1
ATOM 2160 C CA . ALA B 1 14 ? -31.844 8.508 46.688 1 34.09 14 ALA B CA 1
ATOM 2161 C C . ALA B 1 14 ? -32.094 9.094 45.312 1 34.09 14 ALA B C 1
ATOM 2163 O O . ALA B 1 14 ? -33.156 8.844 44.719 1 34.09 14 ALA B O 1
ATOM 2164 N N . PHE B 1 15 ? -31.562 10.273 45.031 1 34.44 15 PHE B N 1
ATOM 2165 C CA . PHE B 1 15 ? -31.531 10.719 43.625 1 34.44 15 PHE B CA 1
ATOM 2166 C C . PHE B 1 15 ? -30.906 9.641 42.75 1 34.44 15 PHE B C 1
ATOM 2168 O O . PHE B 1 15 ? -29.766 9.227 42.969 1 34.44 15 PHE B O 1
ATOM 2175 N N . THR B 1 16 ? -31.719 8.727 42.281 1 34.16 16 THR B N 1
ATOM 2176 C CA . THR B 1 16 ? -31.25 7.871 41.188 1 34.16 16 THR B CA 1
ATOM 2177 C C . THR B 1 16 ? -30.688 8.703 40.062 1 34.16 16 THR B C 1
ATOM 2179 O O . THR B 1 16 ? -31.406 9.477 39.406 1 34.16 16 THR B O 1
ATOM 2182 N N . ALA B 1 17 ? -29.469 9.211 40.188 1 36.78 17 ALA B N 1
ATOM 2183 C CA . ALA B 1 17 ? -28.797 9.703 39 1 36.78 17 ALA B CA 1
ATOM 2184 C C . ALA B 1 17 ? -28.938 8.727 37.844 1 36.78 17 ALA B C 1
ATOM 2186 O O . ALA B 1 17 ? -28.469 7.586 37.906 1 36.78 17 ALA B O 1
ATOM 2187 N N . GLY B 1 18 ? -30.016 8.883 37.094 1 30.98 18 GLY B N 1
ATOM 2188 C CA . GLY B 1 18 ? -30.109 8.172 35.812 1 30.98 18 GLY B CA 1
ATOM 2189 C C . GLY B 1 18 ? -28.812 8.188 35.031 1 30.98 18 GLY B C 1
ATOM 2190 O O . GLY B 1 18 ? -28.234 9.25 34.812 1 30.98 18 GLY B O 1
ATOM 2191 N N . ARG B 1 19 ? -28.016 7.148 35.188 1 33.62 19 ARG B N 1
ATOM 2192 C CA . ARG B 1 19 ? -26.906 6.941 34.281 1 33.62 19 ARG B CA 1
ATOM 2193 C C . ARG B 1 19 ? -27.328 7.203 32.844 1 33.62 19 ARG B C 1
ATOM 2195 O O . ARG B 1 19 ? -28.172 6.484 32.281 1 33.62 19 ARG B O 1
ATOM 2202 N N . GLY B 1 20 ? -27.328 8.5 32.469 1 32.5 20 GLY B N 1
ATOM 2203 C CA . GLY B 1 20 ? -27.422 8.711 31.031 1 32.5 20 GLY B CA 1
ATOM 2204 C C . GLY B 1 20 ? -26.547 7.77 30.234 1 32.5 20 GLY B C 1
ATOM 2205 O O . GLY B 1 20 ? -25.375 7.594 30.547 1 32.5 20 GLY B O 1
ATOM 2206 N N . THR B 1 21 ? -27.141 6.797 29.688 1 30.86 21 THR B N 1
ATOM 2207 C CA . THR B 1 21 ? -26.453 5.973 28.703 1 30.86 21 THR B CA 1
ATOM 2208 C C . THR B 1 21 ? -25.641 6.844 27.734 1 30.86 21 THR B C 1
ATOM 2210 O O . THR B 1 21 ? -26.203 7.727 27.078 1 30.86 21 THR B O 1
ATOM 2213 N N . ALA B 1 22 ? -24.438 7.188 28.094 1 29.14 22 ALA B N 1
ATOM 2214 C CA . ALA B 1 22 ? -23.562 7.699 27.047 1 29.14 22 ALA B CA 1
ATOM 2215 C C . ALA B 1 22 ? -23.875 7.035 25.703 1 29.14 22 ALA B C 1
ATOM 2217 O O . ALA B 1 22 ? -23.75 5.816 25.562 1 29.14 22 ALA B O 1
ATOM 2218 N N . ARG B 1 23 ? -24.812 7.598 24.984 1 31.95 23 ARG B N 1
ATOM 2219 C CA . ARG B 1 23 ? -25 7.18 23.594 1 31.95 23 ARG B CA 1
ATOM 2220 C C . ARG B 1 23 ? -23.672 6.809 22.953 1 31.95 23 ARG B C 1
ATOM 2222 O O . ARG B 1 23 ? -22.656 7.465 23.188 1 31.95 23 ARG B O 1
ATOM 2229 N N . ASN B 1 24 ? -23.438 5.664 22.625 1 33.38 24 ASN B N 1
ATOM 2230 C CA . ASN B 1 24 ? -22.312 5.223 21.812 1 33.38 24 ASN B CA 1
ATOM 2231 C C . ASN B 1 24 ? -21.906 6.293 20.797 1 33.38 24 ASN B C 1
ATOM 2233 O O . ASN B 1 24 ? -22.766 6.93 20.188 1 33.38 24 ASN B O 1
ATOM 2237 N N . PRO B 1 25 ? -20.812 6.965 20.953 1 36.78 25 PRO B N 1
ATOM 2238 C CA . PRO B 1 25 ? -20.453 7.953 19.922 1 36.78 25 PRO B CA 1
ATOM 2239 C C . PRO B 1 25 ? -21.047 7.625 18.562 1 36.78 25 PRO B C 1
ATOM 2241 O O . PRO B 1 25 ? -21.141 6.453 18.188 1 36.78 25 PRO B O 1
ATOM 2244 N N . SER B 1 26 ? -22 8.25 18.047 1 38 26 SER B N 1
ATOM 2245 C CA . SER B 1 26 ? -22.625 8.227 16.734 1 38 26 SER B CA 1
ATOM 2246 C C . SER B 1 26 ? -21.656 7.812 15.648 1 38 26 SER B C 1
ATOM 2248 O O . SER B 1 26 ? -20.516 8.289 15.617 1 38 26 SER B O 1
ATOM 2250 N N . SER B 1 27 ? -21.672 6.625 15.109 1 47.03 27 SER B N 1
ATOM 2251 C CA . SER B 1 27 ? -20.969 6.074 13.953 1 47.03 27 SER B CA 1
ATOM 2252 C C . SER B 1 27 ? -20.859 7.105 12.836 1 47.03 27 SER B C 1
ATOM 2254 O O . SER B 1 27 ? -21.859 7.602 12.328 1 47.03 27 SER B O 1
ATOM 2256 N N . CYS B 1 28 ? -20 8.086 13 1 54.94 28 CYS B N 1
ATOM 2257 C CA . CYS B 1 28 ? -19.781 9.148 12.016 1 54.94 28 CYS B CA 1
ATOM 2258 C C . CYS B 1 28 ? -19.938 8.617 10.594 1 54.94 28 CYS B C 1
ATOM 2260 O O . CYS B 1 28 ? -19.547 9.273 9.633 1 54.94 28 CYS B O 1
ATOM 2262 N N . GLY B 1 29 ? -20.797 7.535 10.406 1 62.53 29 GLY B N 1
ATOM 2263 C CA . GLY B 1 29 ? -21.422 7.074 9.18 1 62.53 29 GLY B CA 1
ATOM 2264 C C . GLY B 1 29 ? -20.453 6.391 8.234 1 62.53 29 GLY B C 1
ATOM 2265 O O . GLY B 1 29 ? -20.844 5.965 7.141 1 62.53 29 GLY B O 1
ATOM 2266 N N . GLY B 1 30 ? -19.125 6.281 8.586 1 77.56 30 GLY B N 1
ATOM 2267 C CA . GLY B 1 30 ? -18.219 5.672 7.621 1 77.56 30 GLY B CA 1
ATOM 2268 C C . GLY B 1 30 ? -18.125 4.164 7.758 1 77.56 30 GLY B C 1
ATOM 2269 O O . GLY B 1 30 ? -18.734 3.58 8.656 1 77.56 30 GLY B O 1
ATOM 2270 N N . LEU B 1 31 ? -17.703 3.514 6.676 1 89.38 31 LEU B N 1
ATOM 2271 C CA . LEU B 1 31 ? -17.469 2.072 6.691 1 89.38 31 LEU B CA 1
ATOM 2272 C C . LEU B 1 31 ? -16.547 1.686 7.84 1 89.38 31 LEU B C 1
ATOM 2274 O O . LEU B 1 31 ? -15.5 2.307 8.039 1 89.38 31 LEU B O 1
ATOM 2278 N N . THR B 1 32 ? -17.031 0.811 8.695 1 90 32 THR B N 1
ATOM 2279 C CA . THR B 1 32 ? -16.203 0.361 9.82 1 90 32 THR B CA 1
ATOM 2280 C C . THR B 1 32 ? -16.016 -1.152 9.781 1 90 32 THR B C 1
ATOM 2282 O O . THR B 1 32 ? -16.953 -1.891 9.445 1 90 32 THR B O 1
ATOM 2285 N N . VAL B 1 33 ? -14.828 -1.598 10.039 1 94.69 33 VAL B N 1
ATOM 2286 C CA . VAL B 1 33 ? -14.469 -3.006 10.164 1 94.69 33 VAL B CA 1
ATOM 2287 C C . VAL B 1 33 ? -13.727 -3.232 11.477 1 94.69 33 VAL B C 1
ATOM 2289 O O . VAL B 1 33 ? -12.719 -2.57 11.75 1 94.69 33 VAL B O 1
ATOM 2292 N N . PRO B 1 34 ? -14.195 -4.141 12.344 1 95.56 34 PRO B N 1
ATOM 2293 C CA . PRO B 1 34 ? -13.461 -4.434 13.578 1 95.56 34 PRO B CA 1
ATOM 2294 C C . PRO B 1 34 ? -12.039 -4.934 13.305 1 95.56 34 PRO B C 1
ATOM 2296 O O . PRO B 1 34 ? -11.82 -5.688 12.352 1 95.56 34 PRO B O 1
ATOM 2299 N N . PRO B 1 35 ? -11.164 -4.512 14.102 1 95.69 35 PRO B N 1
ATOM 2300 C CA . PRO B 1 35 ? -9.758 -4.871 13.891 1 95.69 35 PRO B CA 1
ATOM 2301 C C . PRO B 1 35 ? -9.539 -6.379 13.836 1 95.69 35 PRO B C 1
ATOM 2303 O O . PRO B 1 35 ? -8.656 -6.855 13.117 1 95.69 35 PRO B O 1
ATOM 2306 N N . GLU B 1 36 ? -10.305 -7.133 14.539 1 96.75 36 GLU B N 1
ATOM 2307 C CA . GLU B 1 36 ? -10.109 -8.578 14.617 1 96.75 36 GLU B CA 1
ATOM 2308 C C . GLU B 1 36 ? -10.453 -9.25 13.297 1 96.75 36 GLU B C 1
ATOM 2310 O O . GLU B 1 36 ? -10.117 -10.414 13.078 1 96.75 36 GLU B O 1
ATOM 2315 N N . LYS B 1 37 ? -11.125 -8.484 12.438 1 97.56 37 LYS B N 1
ATOM 2316 C CA . LYS B 1 37 ? -11.523 -9.039 11.148 1 97.56 37 LYS B CA 1
ATOM 2317 C C . LYS B 1 37 ? -10.469 -8.766 10.086 1 97.56 37 LYS B C 1
ATOM 2319 O O . LYS B 1 37 ? -10.578 -9.25 8.953 1 97.56 37 LYS B O 1
ATOM 2324 N N . LEU B 1 38 ? -9.461 -7.992 10.414 1 98.19 38 LEU B N 1
ATOM 2325 C CA . LEU B 1 38 ? -8.398 -7.672 9.469 1 98.19 38 LEU B CA 1
ATOM 2326 C C . LEU B 1 38 ? -7.25 -8.672 9.586 1 98.19 38 LEU B C 1
ATOM 2328 O O . LEU B 1 38 ? -6.762 -8.938 10.688 1 98.19 38 LEU B O 1
ATOM 2332 N N . VAL B 1 39 ? -6.832 -9.227 8.453 1 98.5 39 VAL B N 1
ATOM 2333 C CA . VAL B 1 39 ? -5.691 -10.133 8.414 1 98.5 39 VAL B CA 1
ATOM 2334 C C . VAL B 1 39 ? -4.629 -9.586 7.461 1 98.5 39 VAL B C 1
ATOM 2336 O O . VAL B 1 39 ? -4.883 -9.43 6.262 1 98.5 39 VAL B O 1
ATOM 2339 N N . ASP B 1 40 ? -3.521 -9.258 8 1 98.56 40 ASP B N 1
ATOM 2340 C CA . ASP B 1 40 ? -2.395 -8.812 7.188 1 98.56 40 ASP B CA 1
ATOM 2341 C C . ASP B 1 40 ? -1.758 -9.992 6.445 1 98.56 40 ASP B C 1
ATOM 2343 O O . ASP B 1 40 ? -1.236 -10.914 7.07 1 98.56 40 ASP B O 1
ATOM 2347 N N . LEU B 1 41 ? -1.72 -9.922 5.145 1 98.81 41 LEU B N 1
ATOM 2348 C CA . LEU B 1 41 ? -1.219 -11.023 4.336 1 98.81 41 LEU B CA 1
ATOM 2349 C C . LEU B 1 41 ? 0.12 -10.672 3.699 1 98.81 41 LEU B C 1
ATOM 2351 O O . LEU B 1 41 ? 0.516 -11.273 2.697 1 98.81 41 LEU B O 1
ATOM 2355 N N . SER B 1 42 ? 0.8 -9.688 4.246 1 98.62 42 SER B N 1
ATOM 2356 C CA . SER B 1 42 ? 2.066 -9.211 3.705 1 98.62 42 SER B CA 1
ATOM 2357 C C . SER B 1 42 ? 3.215 -9.453 4.676 1 98.62 42 SER B C 1
ATOM 2359 O O . SER B 1 42 ? 3.076 -9.227 5.879 1 98.62 42 SER B O 1
ATOM 2361 N N . TYR B 1 43 ? 4.301 -9.922 4.141 1 98.25 43 TYR B N 1
ATOM 2362 C CA . TYR B 1 43 ? 5.543 -9.953 4.902 1 98.25 43 TYR B CA 1
ATOM 2363 C C . TYR B 1 43 ? 6.184 -8.578 4.977 1 98.25 43 TYR B C 1
ATOM 2365 O O . TYR B 1 43 ? 6.039 -7.77 4.051 1 98.25 43 TYR B O 1
ATOM 2373 N N . SER B 1 44 ? 6.867 -8.328 6.059 1 97.31 44 SER B N 1
ATOM 2374 C CA . SER B 1 44 ? 7.688 -7.125 6.125 1 97.31 44 SER B CA 1
ATOM 2375 C C . SER B 1 44 ? 8.914 -7.246 5.23 1 97.31 44 SER B C 1
ATOM 2377 O O . SER B 1 44 ? 9.516 -8.32 5.133 1 97.31 44 SER B O 1
ATOM 2379 N N . PHE B 1 45 ? 9.258 -6.141 4.637 1 97.94 45 PHE B N 1
ATOM 2380 C CA . PHE B 1 45 ? 10.531 -6.086 3.924 1 97.94 45 PHE B CA 1
ATOM 2381 C C . PHE B 1 45 ? 11.68 -5.836 4.891 1 97.94 45 PHE B C 1
ATOM 2383 O O . PHE B 1 45 ? 11.625 -4.914 5.711 1 97.94 45 PHE B O 1
ATOM 2390 N N . ASN B 1 46 ? 12.625 -6.617 4.863 1 96.69 46 ASN B N 1
ATOM 2391 C CA . ASN B 1 46 ? 13.859 -6.52 5.633 1 96.69 46 ASN B CA 1
ATOM 2392 C C . ASN B 1 46 ? 14.984 -7.324 4.984 1 96.69 46 ASN B C 1
ATOM 2394 O O . ASN B 1 46 ? 14.898 -7.691 3.811 1 96.69 46 ASN B O 1
ATOM 2398 N N . ASN B 1 47 ? 16.109 -7.531 5.703 1 94.06 47 ASN B N 1
ATOM 2399 C CA . ASN B 1 47 ? 17.281 -8.188 5.141 1 94.06 47 ASN B CA 1
ATOM 2400 C C . ASN B 1 47 ? 17.047 -9.68 4.938 1 94.06 47 ASN B C 1
ATOM 2402 O O . ASN B 1 47 ? 17.891 -10.367 4.355 1 94.06 47 ASN B O 1
ATOM 2406 N N . ARG B 1 48 ? 15.867 -10.203 5.34 1 95.12 48 ARG B N 1
ATOM 2407 C CA . ARG B 1 48 ? 15.555 -11.617 5.164 1 95.12 48 ARG B CA 1
ATOM 2408 C C . ARG B 1 48 ? 14.492 -11.812 4.082 1 95.12 48 ARG B C 1
ATOM 2410 O O . ARG B 1 48 ? 14.039 -12.93 3.848 1 95.12 48 ARG B O 1
ATOM 2417 N N . THR B 1 49 ? 14.086 -10.758 3.518 1 97.75 49 THR B N 1
ATOM 2418 C CA . THR B 1 49 ? 13.094 -10.844 2.449 1 97.75 49 THR B CA 1
ATOM 2419 C C . THR B 1 49 ? 13.586 -11.742 1.324 1 97.75 49 THR B C 1
ATOM 2421 O O . THR B 1 49 ? 14.75 -11.68 0.929 1 97.75 49 THR B O 1
ATOM 2424 N N . ILE B 1 50 ? 12.719 -12.641 0.789 1 97.31 50 ILE B N 1
ATOM 2425 C CA . ILE B 1 50 ? 13.07 -13.609 -0.241 1 97.31 50 ILE B CA 1
ATOM 2426 C C . ILE B 1 50 ? 12.75 -13.039 -1.62 1 97.31 50 ILE B C 1
ATOM 2428 O O . ILE B 1 50 ? 11.664 -12.508 -1.838 1 97.31 50 ILE B O 1
ATOM 2432 N N . PHE B 1 51 ? 13.711 -13.086 -2.492 1 96.19 51 PHE B N 1
ATOM 2433 C CA . PHE B 1 51 ? 13.586 -12.688 -3.891 1 96.19 51 PHE B CA 1
ATOM 2434 C C . PHE B 1 51 ? 13.812 -13.883 -4.809 1 96.19 51 PHE B C 1
ATOM 2436 O O . PHE B 1 51 ? 14.477 -14.852 -4.43 1 96.19 51 PHE B O 1
ATOM 2443 N N . TRP B 1 52 ? 13.227 -13.805 -5.992 1 92.25 52 TRP B N 1
ATOM 2444 C CA . TRP B 1 52 ? 13.414 -14.844 -6.996 1 92.25 52 TRP B CA 1
ATOM 2445 C C . TRP B 1 52 ? 14.859 -14.898 -7.465 1 92.25 52 TRP B C 1
ATOM 2447 O O . TRP B 1 52 ? 15.484 -15.961 -7.453 1 92.25 52 TRP B O 1
ATOM 2457 N N . ALA B 1 53 ? 15.312 -13.688 -7.871 1 89.25 53 ALA B N 1
ATOM 2458 C CA . ALA B 1 53 ? 16.672 -13.594 -8.383 1 89.25 53 ALA B CA 1
ATOM 2459 C C . ALA B 1 53 ? 17.703 -13.695 -7.254 1 89.25 53 ALA B C 1
ATOM 2461 O O . ALA B 1 53 ? 17.516 -13.102 -6.191 1 89.25 53 ALA B O 1
ATOM 2462 N N . ASP B 1 54 ? 18.734 -14.383 -7.469 1 88 54 ASP B N 1
ATOM 2463 C CA . ASP B 1 54 ? 19.75 -14.617 -6.449 1 88 54 ASP B CA 1
ATOM 2464 C C . ASP B 1 54 ? 20.5 -13.328 -6.105 1 88 54 ASP B C 1
ATOM 2466 O O . ASP B 1 54 ? 20.984 -13.172 -4.984 1 88 54 ASP B O 1
ATOM 2470 N N . ASP B 1 55 ? 20.547 -12.469 -7.016 1 89 55 ASP B N 1
ATOM 2471 C CA . ASP B 1 55 ? 21.328 -11.25 -6.797 1 89 55 ASP B CA 1
ATOM 2472 C C . ASP B 1 55 ? 20.422 -10.086 -6.395 1 89 55 ASP B C 1
ATOM 2474 O O . ASP B 1 55 ? 20.891 -8.961 -6.238 1 89 55 ASP B O 1
ATOM 2478 N N . ALA B 1 56 ? 19.156 -10.375 -6.32 1 90.62 56 ALA B N 1
ATOM 2479 C CA . ALA B 1 56 ? 18.234 -9.336 -5.887 1 90.62 56 ALA B CA 1
ATOM 2480 C C . ALA B 1 56 ? 18.25 -9.172 -4.371 1 90.62 56 ALA B C 1
ATOM 2482 O O . ALA B 1 56 ? 18.438 -10.148 -3.639 1 90.62 56 ALA B O 1
ATOM 2483 N N . GLU B 1 57 ? 18.141 -7.879 -3.922 1 88.06 57 GLU B N 1
ATOM 2484 C CA . GLU B 1 57 ? 18.156 -7.629 -2.484 1 88.06 57 GLU B CA 1
ATOM 2485 C C . GLU B 1 57 ? 17.266 -6.445 -2.119 1 88.06 57 GLU B C 1
ATOM 2487 O O . GLU B 1 57 ? 16.891 -5.656 -2.988 1 88.06 57 GLU B O 1
ATOM 2492 N N . PHE B 1 58 ? 16.906 -6.473 -0.921 1 95.62 58 PHE B N 1
ATOM 2493 C CA . PHE B 1 58 ? 16.312 -5.324 -0.255 1 95.62 58 PHE B CA 1
ATOM 2494 C C . PHE B 1 58 ? 17.359 -4.535 0.526 1 95.62 58 PHE B C 1
ATOM 2496 O O . PHE B 1 58 ? 18.156 -5.117 1.262 1 95.62 58 PHE B O 1
ATOM 2503 N N . ARG B 1 59 ? 17.297 -3.219 0.243 1 96.31 59 ARG B N 1
ATOM 2504 C CA . ARG B 1 59 ? 18.219 -2.352 0.98 1 96.31 59 ARG B CA 1
ATOM 2505 C C . ARG B 1 59 ? 17.469 -1.166 1.59 1 96.31 59 ARG B C 1
ATOM 2507 O O . ARG B 1 59 ? 16.656 -0.532 0.924 1 96.31 59 ARG B O 1
ATOM 2514 N N . LEU B 1 60 ? 17.703 -0.976 2.84 1 96.56 60 LEU B N 1
ATOM 2515 C CA . LEU B 1 60 ? 17.25 0.219 3.551 1 96.56 60 LEU B CA 1
ATOM 2516 C C . LEU B 1 60 ? 18.438 0.999 4.102 1 96.56 60 LEU B C 1
ATOM 2518 O O . LEU B 1 60 ? 19.172 0.505 4.969 1 96.56 60 LEU B O 1
ATOM 2522 N N . ASN B 1 61 ? 18.656 2.158 3.584 1 96.44 61 ASN B N 1
ATOM 2523 C CA . ASN B 1 61 ? 19.688 3.057 4.094 1 96.44 61 ASN B CA 1
ATOM 2524 C C . ASN B 1 61 ? 19.125 4.074 5.074 1 96.44 61 ASN B C 1
ATOM 2526 O O . ASN B 1 61 ? 18.422 5.008 4.668 1 96.44 61 ASN B O 1
ATOM 2530 N N . VAL B 1 62 ? 19.516 3.918 6.344 1 96 62 VAL B N 1
ATOM 2531 C CA . VAL B 1 62 ? 18.953 4.734 7.422 1 96 62 VAL B CA 1
ATOM 2532 C C . VAL B 1 62 ? 19.953 5.824 7.805 1 96 62 VAL B C 1
ATOM 2534 O O . VAL B 1 62 ? 21.125 5.539 8.062 1 96 62 VAL B O 1
ATOM 2537 N N . SER B 1 63 ? 19.453 7.043 7.766 1 95.06 63 SER B N 1
ATOM 2538 C CA . SER B 1 63 ? 20.203 8.172 8.312 1 95.06 63 SER B CA 1
ATOM 2539 C C . SER B 1 63 ? 19.547 8.719 9.57 1 95.06 63 SER B C 1
ATOM 2541 O O . SER B 1 63 ? 18.359 9.055 9.555 1 95.06 63 SER B O 1
ATOM 2543 N N . ARG B 1 64 ? 20.344 8.758 10.656 1 94.56 64 ARG B N 1
ATOM 2544 C CA . ARG B 1 64 ? 19.828 9.258 11.93 1 94.56 64 ARG B CA 1
ATOM 2545 C C . ARG B 1 64 ? 20.672 10.422 12.438 1 94.56 64 ARG B C 1
ATOM 2547 O O . ARG B 1 64 ? 21.891 10.453 12.242 1 94.56 64 ARG B O 1
ATOM 2554 N N . ARG B 1 65 ? 19.906 11.312 12.992 1 92.5 65 ARG B N 1
ATOM 2555 C CA . ARG B 1 65 ? 20.531 12.414 13.711 1 92.5 65 ARG B CA 1
ATOM 2556 C C . ARG B 1 65 ? 19.859 12.641 15.062 1 92.5 65 ARG B C 1
ATOM 2558 O O . ARG B 1 65 ? 18.656 12.445 15.203 1 92.5 65 ARG B O 1
ATOM 2565 N N . GLY B 1 66 ? 20.672 13.039 16 1 92.19 66 GLY B N 1
ATOM 2566 C CA . GLY B 1 66 ? 20.141 13.352 17.312 1 92.19 66 GLY B CA 1
ATOM 2567 C C . GLY B 1 66 ? 19.953 12.125 18.188 1 92.19 66 GLY B C 1
ATOM 2568 O O . GLY B 1 66 ? 19.969 10.992 17.703 1 92.19 66 GLY B O 1
ATOM 2569 N N . SER B 1 67 ? 19.875 12.453 19.484 1 89.44 67 SER B N 1
ATOM 2570 C CA . SER B 1 67 ? 19.75 11.344 20.422 1 89.44 67 SER B CA 1
ATOM 2571 C C . SER B 1 67 ? 18.641 11.594 21.438 1 89.44 67 SER B C 1
ATOM 2573 O O . SER B 1 67 ? 18.312 10.719 22.234 1 89.44 67 SER B O 1
ATOM 2575 N N . THR B 1 68 ? 18.109 12.812 21.344 1 90.12 68 THR B N 1
ATOM 2576 C CA . THR B 1 68 ? 17.031 13.18 22.25 1 90.12 68 THR B CA 1
ATOM 2577 C C . THR B 1 68 ? 15.758 13.523 21.469 1 90.12 68 THR B C 1
ATOM 2579 O O . THR B 1 68 ? 15.82 13.789 20.266 1 90.12 68 THR B O 1
ATOM 2582 N N . PRO B 1 69 ? 14.625 13.461 22.156 1 87.31 69 PRO B N 1
ATOM 2583 C CA . PRO B 1 69 ? 13.383 13.828 21.484 1 87.31 69 PRO B CA 1
ATOM 2584 C C . PRO B 1 69 ? 13.461 15.211 20.828 1 87.31 69 PRO B C 1
ATOM 2586 O O . PRO B 1 69 ? 12.797 15.461 19.828 1 87.31 69 PRO B O 1
ATOM 2589 N N . GLU B 1 70 ? 14.266 16.062 21.312 1 90.19 70 GLU B N 1
ATOM 2590 C CA . GLU B 1 70 ? 14.328 17.438 20.844 1 90.19 70 GLU B CA 1
ATOM 2591 C C . GLU B 1 70 ? 15.156 17.547 19.578 1 90.19 70 GLU B C 1
ATOM 2593 O O . GLU B 1 70 ? 14.969 18.484 18.781 1 90.19 70 GLU B O 1
ATOM 2598 N N . ASP B 1 71 ? 16.016 16.578 19.328 1 92.88 71 ASP B N 1
ATOM 2599 C CA . ASP B 1 71 ? 16.906 16.75 18.188 1 92.88 71 ASP B CA 1
ATOM 2600 C C . ASP B 1 71 ? 16.844 15.531 17.266 1 92.88 71 ASP B C 1
ATOM 2602 O O . ASP B 1 71 ? 17.531 15.492 16.25 1 92.88 71 ASP B O 1
ATOM 2606 N N . TRP B 1 72 ? 16.031 14.602 17.578 1 96.88 72 TRP B N 1
ATOM 2607 C CA . TRP B 1 72 ? 15.969 13.344 16.844 1 96.88 72 TRP B CA 1
ATOM 2608 C C . TRP B 1 72 ? 15.422 13.562 15.438 1 96.88 72 TRP B C 1
ATOM 2610 O O . TRP B 1 72 ? 14.469 14.328 15.25 1 96.88 72 TRP B O 1
ATOM 2620 N N . TYR B 1 73 ? 15.984 12.844 14.5 1 96.81 73 TYR B N 1
ATOM 2621 C CA . TYR B 1 73 ? 15.547 12.836 13.109 1 96.81 73 TYR B CA 1
ATOM 2622 C C . TYR B 1 73 ? 16.016 11.57 12.398 1 96.81 73 TYR B C 1
ATOM 2624 O O . TYR B 1 73 ? 17.203 11.211 12.484 1 96.81 73 TYR B O 1
ATOM 2632 N N . GLN B 1 74 ? 15.078 10.875 11.82 1 97.69 74 GLN B N 1
ATOM 2633 C CA . GLN B 1 74 ? 15.445 9.734 10.977 1 97.69 74 GLN B CA 1
ATOM 2634 C C . GLN B 1 74 ? 14.883 9.891 9.57 1 97.69 74 GLN B C 1
ATOM 2636 O O . GLN B 1 74 ? 13.734 10.305 9.398 1 97.69 74 GLN B O 1
ATOM 2641 N N . ALA B 1 75 ? 15.641 9.633 8.531 1 96.56 75 ALA B N 1
ATOM 2642 C CA . ALA B 1 75 ? 15.242 9.539 7.129 1 96.56 75 ALA B CA 1
ATOM 2643 C C . ALA B 1 75 ? 15.914 8.359 6.441 1 96.56 75 ALA B C 1
ATOM 2645 O O . ALA B 1 75 ? 17.031 7.965 6.809 1 96.56 75 ALA B O 1
ATOM 2646 N N . ASP B 1 76 ? 15.18 7.824 5.461 1 96.5 76 ASP B N 1
ATOM 2647 C CA . ASP B 1 76 ? 15.68 6.586 4.871 1 96.5 76 ASP B CA 1
ATOM 2648 C C . ASP B 1 76 ? 15.508 6.594 3.354 1 96.5 76 ASP B C 1
ATOM 2650 O O . ASP B 1 76 ? 14.703 7.359 2.818 1 96.5 76 ASP B O 1
ATOM 2654 N N . VAL B 1 77 ? 16.328 5.828 2.688 1 97.44 77 VAL B N 1
ATOM 2655 C CA . VAL B 1 77 ? 16.203 5.477 1.276 1 97.44 77 VAL B CA 1
ATOM 2656 C C . VAL B 1 77 ? 16 3.971 1.133 1 97.44 77 VAL B C 1
ATOM 2658 O O . VAL B 1 77 ? 16.719 3.184 1.757 1 97.44 77 VAL B O 1
ATOM 2661 N N . VAL B 1 78 ? 15.047 3.611 0.335 1 97.19 78 VAL B N 1
ATOM 2662 C CA . VAL B 1 78 ? 14.781 2.191 0.127 1 97.19 78 VAL B CA 1
ATOM 2663 C C . VAL B 1 78 ? 15.086 1.815 -1.32 1 97.19 78 VAL B C 1
ATOM 2665 O O . VAL B 1 78 ? 14.812 2.59 -2.24 1 97.19 78 VAL B O 1
ATOM 2668 N N . GLU B 1 79 ? 15.68 0.694 -1.498 1 96.94 79 GLU B N 1
ATOM 2669 C CA . GLU B 1 79 ? 15.914 0.072 -2.799 1 96.94 79 GLU B CA 1
ATOM 2670 C C . GLU B 1 79 ? 15.5 -1.398 -2.789 1 96.94 79 GLU B C 1
ATOM 2672 O O . GLU B 1 79 ? 15.891 -2.15 -1.892 1 96.94 79 GLU B O 1
ATOM 2677 N N . LEU B 1 80 ? 14.742 -1.804 -3.799 1 96.31 80 LEU B N 1
ATOM 2678 C CA . LEU B 1 80 ? 14.352 -3.209 -3.863 1 96.31 80 LEU B CA 1
ATOM 2679 C C . LEU B 1 80 ? 13.984 -3.607 -5.289 1 96.31 80 LEU B C 1
ATOM 2681 O O . LEU B 1 80 ? 13.523 -2.771 -6.07 1 96.31 80 LEU B O 1
ATOM 2685 N N . ALA B 1 81 ? 14.273 -4.891 -5.566 1 96.88 81 ALA B N 1
ATOM 2686 C CA . ALA B 1 81 ? 13.656 -5.5 -6.742 1 96.88 81 ALA B CA 1
ATOM 2687 C C . ALA B 1 81 ? 12.148 -5.629 -6.566 1 96.88 81 ALA B C 1
ATOM 2689 O O . ALA B 1 81 ? 11.672 -5.969 -5.48 1 96.88 81 ALA B O 1
ATOM 2690 N N . THR B 1 82 ? 11.438 -5.387 -7.637 1 96.31 82 THR B N 1
ATOM 2691 C CA . THR B 1 82 ? 9.992 -5.27 -7.48 1 96.31 82 THR B CA 1
ATOM 2692 C C . THR B 1 82 ? 9.344 -6.652 -7.391 1 96.31 82 THR B C 1
ATOM 2694 O O . THR B 1 82 ? 8.195 -6.777 -6.957 1 96.31 82 THR B O 1
ATOM 2697 N N . HIS B 1 83 ? 10.047 -7.633 -7.824 1 96.62 83 HIS B N 1
ATOM 2698 C CA . HIS B 1 83 ? 9.523 -8.992 -7.762 1 96.62 83 HIS B CA 1
ATOM 2699 C C . HIS B 1 83 ? 10.156 -9.773 -6.613 1 96.62 83 HIS B C 1
ATOM 2701 O O . HIS B 1 83 ? 10.867 -10.758 -6.836 1 96.62 83 HIS B O 1
ATOM 2707 N N . GLY B 1 84 ? 9.875 -9.375 -5.445 1 96.5 84 GLY B N 1
ATOM 2708 C CA . GLY B 1 84 ? 10.344 -9.961 -4.199 1 96.5 84 GLY B CA 1
ATOM 2709 C C . GLY B 1 84 ? 9.445 -9.641 -3.02 1 96.5 84 GLY B C 1
ATOM 2710 O O . GLY B 1 84 ? 8.742 -8.633 -3.021 1 96.5 84 GLY B O 1
ATOM 2711 N N . GLY B 1 85 ? 9.531 -10.555 -1.926 1 98 85 GLY B N 1
ATOM 2712 C CA . GLY B 1 85 ? 8.578 -10.383 -0.839 1 98 85 GLY B CA 1
ATOM 2713 C C . GLY B 1 85 ? 7.137 -10.508 -1.284 1 98 85 GLY B C 1
ATOM 2714 O O . GLY B 1 85 ? 6.855 -11.062 -2.348 1 98 85 GLY B O 1
ATOM 2715 N N . THR B 1 86 ? 6.277 -10.133 -0.431 1 98.75 86 THR B N 1
ATOM 2716 C CA . THR B 1 86 ? 4.902 -10 -0.897 1 98.75 86 THR B CA 1
ATOM 2717 C C . THR B 1 86 ? 4.797 -8.883 -1.938 1 98.75 86 THR B C 1
ATOM 2719 O O . THR B 1 86 ? 5.059 -7.719 -1.641 1 98.75 86 THR B O 1
ATOM 2722 N N . HIS B 1 87 ? 4.465 -9.289 -3.189 1 98.75 87 HIS B N 1
ATOM 2723 C CA . HIS B 1 87 ? 4.457 -8.297 -4.254 1 98.75 87 HIS B CA 1
ATOM 2724 C C . HIS B 1 87 ? 3.371 -8.594 -5.285 1 98.75 87 HIS B C 1
ATOM 2726 O O . HIS B 1 87 ? 2.785 -9.68 -5.277 1 98.75 87 HIS B O 1
ATOM 2732 N N . LEU B 1 88 ? 3.096 -7.57 -6.051 1 98.88 88 LEU B N 1
ATOM 2733 C CA . LEU B 1 88 ? 2.16 -7.648 -7.168 1 98.88 88 LEU B CA 1
ATOM 2734 C C . LEU B 1 88 ? 2.904 -7.668 -8.5 1 98.88 88 LEU B C 1
ATOM 2736 O O . LEU B 1 88 ? 3.762 -6.816 -8.75 1 98.88 88 LEU B O 1
ATOM 2740 N N . ASP B 1 89 ? 2.672 -8.703 -9.281 1 98.88 89 ASP B N 1
ATOM 2741 C CA . ASP B 1 89 ? 3.059 -8.703 -10.688 1 98.88 89 ASP B CA 1
ATOM 2742 C C . ASP B 1 89 ? 1.988 -8.039 -11.555 1 98.88 89 ASP B C 1
ATOM 2744 O O . ASP B 1 89 ? 0.878 -8.555 -11.68 1 98.88 89 ASP B O 1
ATOM 2748 N N . ALA B 1 90 ? 2.373 -6.93 -12.125 1 98.94 90 ALA B N 1
ATOM 2749 C CA . ALA B 1 90 ? 1.467 -6.328 -13.102 1 98.94 90 ALA B CA 1
ATOM 2750 C C . ALA B 1 90 ? 1.476 -7.105 -14.414 1 98.94 90 ALA B C 1
ATOM 2752 O O . ALA B 1 90 ? 2.441 -7.809 -14.719 1 98.94 90 ALA B O 1
ATOM 2753 N N . PRO B 1 91 ? 0.426 -6.941 -15.188 1 98.81 91 PRO B N 1
ATOM 2754 C CA . PRO B 1 91 ? 0.304 -7.688 -16.438 1 98.81 91 PRO B CA 1
ATOM 2755 C C . PRO B 1 91 ? 1.471 -7.438 -17.391 1 98.81 91 PRO B C 1
ATOM 2757 O O . PRO B 1 91 ? 1.919 -8.352 -18.094 1 98.81 91 PRO B O 1
ATOM 2760 N N . ILE B 1 92 ? 2.113 -6.328 -17.391 1 98.75 92 ILE B N 1
ATOM 2761 C CA . ILE B 1 92 ? 3.186 -5.992 -18.328 1 98.75 92 ILE B CA 1
ATOM 2762 C C . ILE B 1 92 ? 4.41 -6.859 -18.031 1 98.75 92 ILE B C 1
ATOM 2764 O O . ILE B 1 92 ? 5.312 -6.965 -18.875 1 98.75 92 ILE B O 1
ATOM 2768 N N . HIS B 1 93 ? 4.504 -7.426 -16.875 1 98.56 93 HIS B N 1
ATOM 2769 C CA . HIS B 1 93 ? 5.613 -8.281 -16.469 1 98.56 93 HIS B CA 1
ATOM 2770 C C . HIS B 1 93 ? 5.867 -9.375 -17.516 1 98.56 93 HIS B C 1
ATOM 2772 O O . HIS B 1 93 ? 7.012 -9.625 -17.875 1 98.56 93 HIS B O 1
ATOM 2778 N N . PHE B 1 94 ? 4.742 -9.922 -18.109 1 98.56 94 PHE B N 1
ATOM 2779 C CA . PHE B 1 94 ? 4.895 -11.031 -19.047 1 98.56 94 PHE B CA 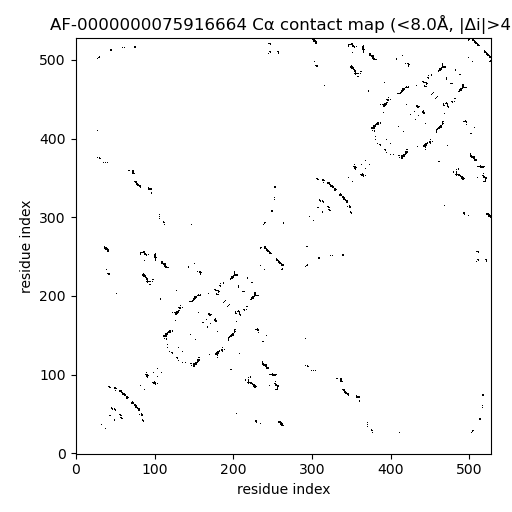1
ATOM 2780 C C . PHE B 1 94 ? 4.039 -10.805 -20.297 1 98.56 94 PHE B C 1
ATOM 2782 O O . PHE B 1 94 ? 3.926 -11.688 -21.141 1 98.56 94 PHE B O 1
ATOM 2789 N N . ALA B 1 95 ? 3.383 -9.75 -20.422 1 98.06 95 ALA B N 1
ATOM 2790 C CA . ALA B 1 95 ? 2.592 -9.414 -21.609 1 98.06 95 ALA B CA 1
ATOM 2791 C C . ALA B 1 95 ? 2.818 -7.965 -22.016 1 98.06 95 ALA B C 1
ATOM 2793 O O . ALA B 1 95 ? 2.354 -7.039 -21.359 1 98.06 95 ALA B O 1
ATOM 2794 N N . PRO B 1 96 ? 3.438 -7.867 -23.188 1 94.75 96 PRO B N 1
ATOM 2795 C CA . PRO B 1 96 ? 3.699 -6.492 -23.625 1 94.75 96 PRO B CA 1
ATOM 2796 C C . PRO B 1 96 ? 2.42 -5.691 -23.844 1 94.75 96 PRO B C 1
ATOM 2798 O O . PRO B 1 96 ? 1.389 -6.258 -24.219 1 94.75 96 PRO B O 1
ATOM 2801 N N . GLU B 1 97 ? 2.363 -4.398 -23.531 1 93.19 97 GLU B N 1
ATOM 2802 C CA . GLU B 1 97 ? 1.301 -3.426 -23.766 1 93.19 97 GLU B CA 1
ATOM 2803 C C . GLU B 1 97 ? 0.158 -3.602 -22.766 1 93.19 97 GLU B C 1
ATOM 2805 O O . GLU B 1 97 ? -0.89 -2.965 -22.906 1 93.19 97 GLU B O 1
ATOM 2810 N N . ARG B 1 98 ? 0.253 -4.613 -21.875 1 97.94 98 ARG B N 1
ATOM 2811 C CA . ARG B 1 98 ? -0.753 -4.738 -20.828 1 97.94 98 ARG B CA 1
ATOM 2812 C C . ARG B 1 98 ? -0.446 -3.805 -19.656 1 97.94 98 ARG B C 1
ATOM 2814 O O . ARG B 1 98 ? 0.477 -2.99 -19.734 1 97.94 98 ARG B O 1
ATOM 2821 N N . TRP B 1 99 ? -1.233 -3.793 -18.672 1 98.75 99 TRP B N 1
ATOM 2822 C CA . TRP B 1 99 ? -1.221 -2.789 -17.625 1 98.75 99 TRP B CA 1
ATOM 2823 C C . TRP B 1 99 ? 0.099 -2.82 -16.859 1 98.75 99 TRP B C 1
ATOM 2825 O O . TRP B 1 99 ? 0.568 -3.891 -16.453 1 98.75 99 TRP B O 1
ATOM 2835 N N . THR B 1 100 ? 0.719 -1.688 -16.688 1 98.56 100 THR B N 1
ATOM 2836 C CA . THR B 1 100 ? 1.725 -1.488 -15.656 1 98.56 100 THR B CA 1
ATOM 2837 C C . THR B 1 100 ? 1.067 -1.354 -14.281 1 98.56 100 THR B C 1
ATOM 2839 O O . THR B 1 100 ? -0.16 -1.326 -14.18 1 98.56 100 THR B O 1
ATOM 2842 N N . VAL B 1 101 ? 1.91 -1.289 -13.273 1 98.69 101 VAL B N 1
ATOM 2843 C CA . VAL B 1 101 ? 1.391 -1.228 -11.906 1 98.69 101 VAL B CA 1
ATOM 2844 C C . VAL B 1 101 ? 0.439 -0.042 -11.773 1 98.69 101 VAL B C 1
ATOM 2846 O O . VAL B 1 101 ? -0.673 -0.186 -11.258 1 98.69 101 VAL B O 1
ATOM 2849 N N . SER B 1 102 ? 0.801 1.111 -12.234 1 98.12 102 SER B N 1
ATOM 2850 C CA . SER B 1 102 ? 0.032 2.334 -12.031 1 98.12 102 SER B CA 1
ATOM 2851 C C . SER B 1 102 ? -1.231 2.342 -12.883 1 98.12 102 SER B C 1
ATOM 2853 O O . SER B 1 102 ? -2.129 3.16 -12.664 1 98.12 102 SER B O 1
ATOM 2855 N N . GLN B 1 103 ? -1.315 1.438 -13.812 1 98.38 103 GLN B N 1
ATOM 2856 C CA . GLN B 1 103 ? -2.441 1.423 -14.742 1 98.38 103 GLN B CA 1
ATOM 2857 C C . GLN B 1 103 ? -3.535 0.471 -14.266 1 98.38 103 GLN B C 1
ATOM 2859 O O . GLN B 1 103 ? -4.645 0.474 -14.805 1 98.38 103 GLN B O 1
ATOM 2864 N N . ILE B 1 104 ? -3.24 -0.361 -13.289 1 98.69 104 ILE B N 1
ATOM 2865 C CA . ILE B 1 104 ? -4.273 -1.248 -12.766 1 98.69 104 ILE B CA 1
ATOM 2866 C C . ILE B 1 104 ? -5.371 -0.424 -12.094 1 98.69 104 ILE B C 1
ATOM 2868 O O . ILE B 1 104 ? -5.105 0.34 -11.164 1 98.69 104 ILE B O 1
ATOM 2872 N N . PRO B 1 105 ? -6.594 -0.616 -12.555 1 98.06 105 PRO B N 1
ATOM 2873 C CA . PRO B 1 105 ? -7.676 0.163 -11.953 1 98.06 105 PRO B CA 1
ATOM 2874 C C . PRO B 1 105 ? -7.883 -0.161 -10.477 1 98.06 105 PRO B C 1
ATOM 2876 O O . PRO B 1 105 ? -7.77 -1.321 -10.07 1 98.06 105 PRO B O 1
ATOM 2879 N N . LEU B 1 106 ? -8.188 0.852 -9.773 1 97.56 106 LEU B N 1
ATOM 2880 C CA . LEU B 1 106 ? -8.359 0.72 -8.328 1 97.56 106 LEU B CA 1
ATOM 2881 C C . LEU B 1 106 ? -9.43 -0.315 -8 1 97.56 106 LEU B C 1
ATOM 2883 O O . LEU B 1 106 ? -9.297 -1.059 -7.023 1 97.56 106 LEU B O 1
ATOM 2887 N N . GLU B 1 107 ? -10.484 -0.411 -8.773 1 96.88 107 GLU B N 1
ATOM 2888 C CA . GLU B 1 107 ? -11.586 -1.333 -8.523 1 96.88 107 GLU B CA 1
ATOM 2889 C C . GLU B 1 107 ? -11.141 -2.783 -8.688 1 96.88 107 GLU B C 1
ATOM 2891 O O . GLU B 1 107 ? -11.844 -3.705 -8.273 1 96.88 107 GLU B O 1
ATOM 2896 N N . ARG B 1 108 ? -10 -2.975 -9.305 1 98.19 108 ARG B N 1
ATOM 2897 C CA . ARG B 1 108 ? -9.438 -4.316 -9.43 1 98.19 108 ARG B CA 1
ATOM 2898 C C . ARG B 1 108 ? -8.586 -4.668 -8.211 1 98.19 108 ARG B C 1
ATOM 2900 O O . ARG B 1 108 ? -8.156 -5.812 -8.062 1 98.19 108 ARG B O 1
ATOM 2907 N N . LEU B 1 109 ? -8.383 -3.711 -7.363 1 98.75 109 LEU B N 1
ATOM 2908 C CA . LEU B 1 109 ? -7.453 -3.898 -6.254 1 98.75 109 LEU B CA 1
ATOM 2909 C C . LEU B 1 109 ? -8.188 -3.879 -4.918 1 98.75 109 LEU B C 1
ATOM 2911 O O . LEU B 1 109 ? -7.637 -4.293 -3.895 1 98.75 109 LEU B O 1
ATOM 2915 N N . MET B 1 110 ? -9.414 -3.393 -4.98 1 98.5 110 MET B N 1
ATOM 2916 C CA . MET B 1 110 ? -10.07 -3.125 -3.707 1 98.5 110 MET B CA 1
ATOM 2917 C C . MET B 1 110 ? -11.422 -3.82 -3.639 1 98.5 110 MET B C 1
ATOM 2919 O O . MET B 1 110 ? -12.203 -3.773 -4.594 1 98.5 110 MET B O 1
ATOM 2923 N N . PHE B 1 111 ? -11.648 -4.445 -2.486 1 98.12 111 PHE B N 1
ATOM 2924 C CA . PHE B 1 111 ? -12.922 -5.059 -2.115 1 98.12 111 PHE B CA 1
ATOM 2925 C C . PHE B 1 111 ? -13.273 -6.195 -3.068 1 98.12 111 PHE B C 1
ATOM 2927 O O . PHE B 1 111 ? -14.406 -6.285 -3.543 1 98.12 111 PHE B O 1
ATOM 2934 N N . LEU B 1 112 ? -12.352 -6.98 -3.365 1 98.38 112 LEU B N 1
ATOM 2935 C CA . LEU B 1 112 ? -12.57 -8.172 -4.184 1 98.38 112 LEU B CA 1
ATOM 2936 C C . LEU B 1 112 ? -12.992 -9.352 -3.32 1 98.38 112 LEU B C 1
ATOM 2938 O O . LEU B 1 112 ? -12.391 -9.609 -2.273 1 98.38 112 LEU B O 1
ATOM 2942 N N . PRO B 1 113 ? -14.039 -10.062 -3.775 1 98.44 113 PRO B N 1
ATOM 2943 C CA . PRO B 1 113 ? -14.258 -11.336 -3.086 1 98.44 113 PRO B CA 1
ATOM 2944 C C . PRO B 1 113 ? -13.07 -12.289 -3.213 1 98.44 113 PRO B C 1
ATOM 2946 O O . PRO B 1 113 ? -12.469 -12.391 -4.285 1 98.44 113 PRO B O 1
ATOM 2949 N N . ILE B 1 114 ? -12.75 -12.898 -2.074 1 98.81 114 ILE B N 1
ATOM 2950 C CA . ILE B 1 114 ? -11.695 -13.914 -2.104 1 98.81 114 ILE B CA 1
ATOM 2951 C C . ILE B 1 114 ? -12.32 -15.289 -2.334 1 98.81 114 ILE B C 1
ATOM 2953 O O . ILE B 1 114 ? -13.32 -15.641 -1.706 1 98.81 114 ILE B O 1
ATOM 2957 N N . ALA B 1 115 ? -11.867 -15.992 -3.277 1 98.88 115 ALA B N 1
ATOM 2958 C CA . ALA B 1 115 ? -12.078 -17.438 -3.422 1 98.88 115 ALA B CA 1
ATOM 2959 C C . ALA B 1 115 ? -10.797 -18.203 -3.139 1 98.88 115 ALA B C 1
ATOM 2961 O O . ALA B 1 115 ? -9.844 -18.156 -3.922 1 98.88 115 ALA B O 1
ATOM 2962 N N . LEU B 1 116 ? -10.773 -18.906 -1.995 1 98.88 116 LEU B N 1
ATOM 2963 C CA . LEU B 1 116 ? -9.531 -19.547 -1.57 1 98.88 116 LEU B CA 1
ATOM 2964 C C . LEU B 1 116 ? -9.633 -21.062 -1.71 1 98.88 116 LEU B C 1
ATOM 2966 O O . LEU B 1 116 ? -10.516 -21.688 -1.115 1 98.88 116 LEU B O 1
ATOM 2970 N N . VAL B 1 117 ? -8.758 -21.641 -2.51 1 98.94 117 VAL B N 1
ATOM 2971 C CA . VAL B 1 117 ? -8.641 -23.078 -2.652 1 98.94 117 VAL B CA 1
ATOM 2972 C C . VAL B 1 117 ? -7.469 -23.594 -1.813 1 98.94 117 VAL B C 1
ATOM 2974 O O . VAL B 1 117 ? -6.359 -23.062 -1.895 1 98.94 117 VAL B O 1
ATOM 2977 N N . ASP B 1 118 ? -7.727 -24.531 -0.994 1 98.69 118 ASP B N 1
ATOM 2978 C CA . ASP B 1 118 ? -6.719 -25.125 -0.118 1 98.69 118 ASP B CA 1
ATOM 2979 C C . ASP B 1 118 ? -6.102 -26.375 -0.75 1 98.69 118 ASP B C 1
ATOM 2981 O O . ASP B 1 118 ? -6.789 -27.375 -0.964 1 98.69 118 ASP B O 1
ATOM 2985 N N . VAL B 1 119 ? -4.82 -26.328 -1.022 1 98.62 119 VAL B N 1
ATOM 2986 C CA . VAL B 1 119 ? -4.137 -27.5 -1.576 1 98.62 119 VAL B CA 1
ATOM 2987 C C . VAL B 1 119 ? -2.934 -27.844 -0.705 1 98.62 119 VAL B C 1
ATOM 2989 O O . VAL B 1 119 ? -1.913 -28.328 -1.209 1 98.62 119 VAL B O 1
ATOM 2992 N N . GLU B 1 120 ? -2.934 -27.484 0.534 1 98.12 120 GLU B N 1
ATOM 2993 C CA . GLU B 1 120 ? -1.825 -27.75 1.448 1 98.12 120 GLU B CA 1
ATOM 2994 C C . GLU B 1 120 ? -1.505 -29.234 1.523 1 98.12 120 GLU B C 1
ATOM 2996 O O . GLU B 1 120 ? -0.336 -29.625 1.522 1 98.12 120 GLU B O 1
ATOM 3001 N N . ALA B 1 121 ? -2.562 -30.047 1.618 1 97.88 121 ALA B N 1
ATOM 3002 C CA . ALA B 1 121 ? -2.35 -31.5 1.691 1 97.88 121 ALA B CA 1
ATOM 3003 C C . ALA B 1 121 ? -1.664 -32 0.43 1 97.88 121 ALA B C 1
ATOM 3005 O O . ALA B 1 121 ? -0.702 -32.781 0.51 1 97.88 121 ALA B O 1
ATOM 3006 N N . GLN B 1 122 ? -2.156 -31.625 -0.729 1 98.06 122 GLN B N 1
ATOM 3007 C CA . GLN B 1 122 ? -1.571 -32.031 -2.002 1 98.06 122 GLN B CA 1
ATOM 3008 C C . GLN B 1 122 ? -0.126 -31.547 -2.119 1 98.06 122 GLN B C 1
ATOM 3010 O O . GLN B 1 122 ? 0.743 -32.312 -2.578 1 98.06 122 GLN B O 1
ATOM 3015 N N . SER B 1 123 ? 0.129 -30.281 -1.669 1 97.12 123 SER B N 1
ATOM 3016 C CA . SER B 1 123 ? 1.454 -29.672 -1.755 1 97.12 123 SER B CA 1
ATOM 3017 C C . SER B 1 123 ? 2.441 -30.375 -0.823 1 97.12 123 SER B C 1
ATOM 3019 O O . SER B 1 123 ? 3.641 -30.422 -1.104 1 97.12 123 SER B O 1
ATOM 3021 N N . SER B 1 124 ? 1.965 -30.875 0.306 1 96 124 SER B N 1
ATOM 3022 C CA . SER B 1 124 ? 2.814 -31.609 1.238 1 96 124 SER B CA 1
ATOM 3023 C C . SER B 1 124 ? 3.258 -32.938 0.649 1 96 124 SER B C 1
ATOM 3025 O O . SER B 1 124 ? 4.367 -33.406 0.918 1 96 124 SER B O 1
ATOM 3027 N N . GLU B 1 125 ? 2.389 -33.531 -0.151 1 97 125 GLU B N 1
ATOM 3028 C CA . GLU B 1 125 ? 2.688 -34.812 -0.777 1 97 125 GLU B CA 1
ATOM 3029 C C . GLU B 1 125 ? 3.574 -34.625 -2.006 1 97 125 GLU B C 1
ATOM 3031 O O . GLU B 1 125 ? 4.422 -35.5 -2.295 1 97 125 GLU B O 1
ATOM 3036 N N . ASN B 1 126 ? 3.367 -33.594 -2.717 1 96.75 126 ASN B N 1
ATOM 3037 C CA . ASN B 1 126 ? 4.113 -33.219 -3.914 1 96.75 126 ASN B CA 1
ATOM 3038 C C . ASN B 1 126 ? 4.605 -31.766 -3.848 1 96.75 126 ASN B C 1
ATOM 3040 O O . ASN B 1 126 ? 3.846 -30.844 -4.109 1 96.75 126 ASN B O 1
ATOM 3044 N N . PRO B 1 127 ? 5.887 -31.609 -3.66 1 93.06 127 PRO B N 1
ATOM 3045 C CA . PRO B 1 127 ? 6.406 -30.25 -3.467 1 93.06 127 PRO B CA 1
ATOM 3046 C C . PRO B 1 127 ? 6.266 -29.375 -4.715 1 93.06 127 PRO B C 1
ATOM 3048 O O . PRO B 1 127 ? 6.41 -28.156 -4.637 1 93.06 127 PRO B O 1
ATOM 3051 N N . ALA B 1 128 ? 6.098 -29.953 -5.848 1 95.94 128 ALA B N 1
ATOM 3052 C CA . ALA B 1 128 ? 5.906 -29.219 -7.09 1 95.94 128 ALA B CA 1
ATOM 3053 C C . ALA B 1 128 ? 4.477 -29.359 -7.598 1 95.94 128 ALA B C 1
ATOM 3055 O O . ALA B 1 128 ? 4.246 -29.438 -8.805 1 95.94 128 ALA B O 1
ATOM 3056 N N . TYR B 1 129 ? 3.533 -29.453 -6.664 1 98.06 129 TYR B N 1
ATOM 3057 C CA . TYR B 1 129 ? 2.127 -29.609 -7.02 1 98.06 129 TYR B CA 1
ATOM 3058 C C . TYR B 1 129 ? 1.655 -28.453 -7.887 1 98.06 129 TYR B C 1
ATOM 3060 O O . TYR B 1 129 ? 1.991 -27.297 -7.625 1 98.06 129 TYR B O 1
ATOM 3068 N N . GLU B 1 130 ? 0.943 -28.75 -8.938 1 98.62 130 GLU B N 1
ATOM 3069 C CA . GLU B 1 130 ? 0.313 -27.75 -9.797 1 98.62 130 GLU B CA 1
ATOM 3070 C C . GLU B 1 130 ? -1.204 -27.75 -9.625 1 98.62 130 GLU B C 1
ATOM 3072 O O . GLU B 1 130 ? -1.857 -28.766 -9.898 1 98.62 130 GLU B O 1
ATOM 3077 N N . LEU B 1 131 ? -1.77 -26.656 -9.109 1 98.88 131 LEU B N 1
ATOM 3078 C CA . LEU B 1 131 ? -3.221 -26.531 -9.047 1 98.88 131 LEU B CA 1
ATOM 3079 C C . LEU B 1 131 ? -3.855 -26.859 -10.391 1 98.88 131 LEU B C 1
ATOM 3081 O O . LEU B 1 131 ? -3.418 -26.359 -11.43 1 98.88 131 LEU B O 1
ATOM 3085 N N . SER B 1 132 ? -4.887 -27.672 -10.383 1 98.88 132 SER B N 1
ATOM 3086 C CA . SER B 1 132 ? -5.516 -28.141 -11.617 1 98.88 132 SER B CA 1
ATOM 3087 C C . SER B 1 132 ? -6.945 -27.625 -11.734 1 98.88 132 SER B C 1
ATOM 3089 O O . SER B 1 132 ? -7.504 -27.078 -10.773 1 98.88 132 SER B O 1
ATOM 3091 N N . VAL B 1 133 ? -7.465 -27.781 -12.961 1 98.88 133 VAL B N 1
ATOM 3092 C CA . VAL B 1 133 ? -8.867 -27.469 -13.18 1 98.88 133 VAL B CA 1
ATOM 3093 C C . VAL B 1 133 ? -9.742 -28.312 -12.258 1 98.88 133 VAL B C 1
ATOM 3095 O O . VAL B 1 133 ? -10.727 -27.828 -11.703 1 98.88 133 VAL B O 1
ATOM 3098 N N . GLU B 1 134 ? -9.383 -29.578 -12.062 1 98.69 134 GLU B N 1
ATOM 3099 C CA . GLU B 1 134 ? -10.133 -30.484 -11.203 1 98.69 134 GLU B CA 1
ATOM 3100 C C . GLU B 1 134 ? -10.164 -29.984 -9.766 1 98.69 134 GLU B C 1
ATOM 3102 O O . GLU B 1 134 ? -11.172 -30.141 -9.07 1 98.69 134 GLU B O 1
ATOM 3107 N N . ASP B 1 135 ? -9.039 -29.453 -9.266 1 98.81 135 ASP B N 1
ATOM 3108 C CA . ASP B 1 135 ? -9.016 -28.859 -7.934 1 98.81 135 ASP B CA 1
ATOM 3109 C C . ASP B 1 135 ? -10.07 -27.75 -7.805 1 98.81 135 ASP B C 1
ATOM 3111 O O . ASP B 1 135 ? -10.766 -27.672 -6.793 1 98.81 135 ASP B O 1
ATOM 3115 N N . ILE B 1 136 ? -10.156 -26.922 -8.844 1 98.88 136 ILE B N 1
ATOM 3116 C CA . ILE B 1 136 ? -11.086 -25.797 -8.844 1 98.88 136 ILE B CA 1
ATOM 3117 C C . ILE B 1 136 ? -12.523 -26.297 -8.914 1 98.88 136 ILE B C 1
ATOM 3119 O O . ILE B 1 136 ? -13.398 -25.812 -8.195 1 98.88 136 ILE B O 1
ATOM 3123 N N . GLU B 1 137 ? -12.695 -27.312 -9.719 1 98.81 137 GLU B N 1
ATOM 3124 C CA . GLU B 1 137 ? -14.023 -27.891 -9.852 1 98.81 137 GLU B CA 1
ATOM 3125 C C . GLU B 1 137 ? -14.477 -28.531 -8.539 1 98.81 137 GLU B C 1
ATOM 3127 O O . GLU B 1 137 ? -15.641 -28.406 -8.148 1 98.81 137 GLU B O 1
ATOM 3132 N N . ARG B 1 138 ? -13.617 -29.234 -7.906 1 98.69 138 ARG B N 1
ATOM 3133 C CA . ARG B 1 138 ? -13.938 -29.812 -6.602 1 98.69 138 ARG B CA 1
ATOM 3134 C C . ARG B 1 138 ? -14.281 -28.719 -5.59 1 98.69 138 ARG B C 1
ATOM 3136 O O . ARG B 1 138 ? -15.234 -28.859 -4.82 1 98.69 138 ARG B O 1
ATOM 3143 N N . TRP B 1 139 ? -13.5 -27.688 -5.598 1 98.75 139 TRP B N 1
ATOM 3144 C CA . TRP B 1 139 ? -13.781 -26.547 -4.734 1 98.75 139 TRP B CA 1
ATOM 3145 C C . TRP B 1 139 ? -15.156 -25.953 -5.035 1 98.75 139 TRP B C 1
ATOM 3147 O O . TRP B 1 139 ? -1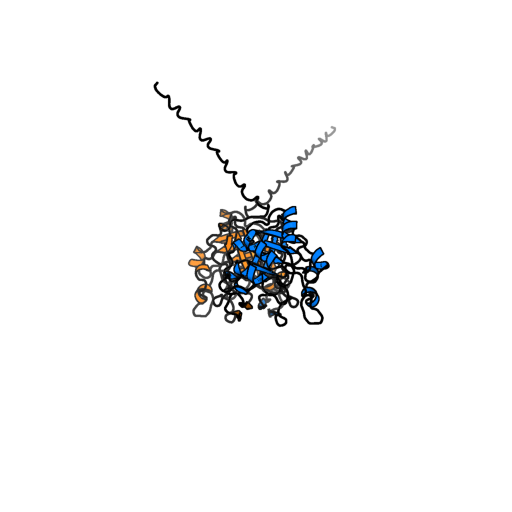5.938 -25.688 -4.117 1 98.75 139 TRP B O 1
ATOM 3157 N N . GLU B 1 140 ? -15.43 -25.781 -6.332 1 98.75 140 GLU B N 1
ATOM 3158 C CA . GLU B 1 140 ? -16.703 -25.203 -6.75 1 98.75 140 GLU B CA 1
ATOM 3159 C C . GLU B 1 140 ? -17.875 -26.094 -6.371 1 98.75 140 GLU B C 1
ATOM 3161 O O . GLU B 1 140 ? -18.969 -25.609 -6.078 1 98.75 140 GLU B O 1
ATOM 3166 N N . ALA B 1 141 ? -17.688 -27.406 -6.379 1 98.56 141 ALA B N 1
ATOM 3167 C CA . ALA B 1 141 ? -18.734 -28.328 -5.973 1 98.56 141 ALA B CA 1
ATOM 3168 C C . ALA B 1 141 ? -19.141 -28.109 -4.52 1 98.56 141 ALA B C 1
ATOM 3170 O O . ALA B 1 141 ? -20.297 -28.297 -4.156 1 98.56 141 ALA B O 1
ATOM 3171 N N . GLU B 1 142 ? -18.203 -27.688 -3.773 1 98.12 142 GLU B N 1
ATOM 3172 C CA . GLU B 1 142 ? -18.453 -27.484 -2.346 1 98.12 142 GLU B CA 1
ATOM 3173 C C . GLU B 1 142 ? -18.906 -26.062 -2.049 1 98.12 142 GLU B C 1
ATOM 3175 O O . GLU B 1 142 ? -19.703 -25.828 -1.134 1 98.12 142 GLU B O 1
ATOM 3180 N N . HIS B 1 143 ? -18.453 -25.094 -2.857 1 97.88 143 HIS B N 1
ATOM 3181 C CA . HIS B 1 143 ? -18.594 -23.703 -2.426 1 97.88 143 HIS B CA 1
ATOM 3182 C C . HIS B 1 143 ? -19.375 -22.891 -3.449 1 97.88 143 HIS B C 1
ATOM 3184 O O . HIS B 1 143 ? -19.703 -21.734 -3.195 1 97.88 143 HIS B O 1
ATOM 3190 N N . GLY B 1 144 ? -19.719 -23.422 -4.57 1 97.25 144 GLY B N 1
ATOM 3191 C CA . GLY B 1 144 ? -20.297 -22.672 -5.672 1 97.25 144 GLY B CA 1
ATOM 3192 C C . GLY B 1 144 ? -19.266 -22.125 -6.637 1 97.25 144 GLY B C 1
ATOM 3193 O O . GLY B 1 144 ? -18.062 -22.281 -6.414 1 97.25 144 GLY B O 1
ATOM 3194 N N . HIS B 1 145 ? -19.719 -21.469 -7.648 1 96.94 145 HIS B N 1
ATOM 3195 C CA . HIS B 1 145 ? -18.844 -20.969 -8.695 1 96.94 145 HIS B CA 1
ATOM 3196 C C . HIS B 1 145 ? -17.906 -19.875 -8.164 1 96.94 145 HIS B C 1
ATOM 3198 O O . HIS B 1 145 ? -18.312 -19.062 -7.336 1 96.94 145 HIS B O 1
ATOM 3204 N N . VAL B 1 146 ? -16.734 -19.875 -8.648 1 98.5 146 VAL B N 1
ATOM 3205 C CA . VAL B 1 146 ? -15.812 -18.766 -8.383 1 98.5 146 VAL B CA 1
ATOM 3206 C C . VAL B 1 146 ? -16.469 -17.438 -8.758 1 98.5 146 VAL B C 1
ATOM 3208 O O . VAL B 1 146 ? -16.922 -17.266 -9.891 1 98.5 146 VAL B O 1
ATOM 3211 N N . PRO B 1 147 ? -16.5 -16.5 -7.895 1 97.81 147 PRO B N 1
ATOM 3212 C CA . PRO B 1 147 ? -17.172 -15.242 -8.211 1 97.81 147 PRO B CA 1
ATOM 3213 C C . PRO B 1 147 ? -16.469 -14.469 -9.328 1 97.81 147 PRO B C 1
ATOM 3215 O O . PRO B 1 147 ? -15.234 -14.445 -9.383 1 97.81 147 PRO B O 1
ATOM 3218 N N . HIS B 1 148 ? -17.297 -13.852 -10.164 1 97.38 148 HIS B N 1
ATOM 3219 C CA . HIS B 1 148 ? -16.766 -12.93 -11.156 1 97.38 148 HIS B CA 1
ATOM 3220 C C . HIS B 1 148 ? -16 -11.789 -10.492 1 97.38 148 HIS B C 1
ATOM 3222 O O . HIS B 1 148 ? -16.453 -11.227 -9.5 1 97.38 148 HIS B O 1
ATOM 3228 N N . GLY B 1 149 ? -14.789 -11.5 -10.992 1 97.88 149 GLY B N 1
ATOM 3229 C CA . GLY B 1 149 ? -14.023 -10.375 -10.5 1 97.88 149 GLY B CA 1
ATOM 3230 C C . GLY B 1 149 ? -13.359 -10.648 -9.164 1 97.88 149 GLY B C 1
ATOM 3231 O O . GLY B 1 149 ? -13.031 -9.711 -8.422 1 97.88 149 GLY B O 1
ATOM 3232 N N . SER B 1 150 ? -13.141 -11.875 -8.797 1 98.56 150 SER B N 1
ATOM 3233 C CA . SER B 1 150 ? -12.57 -12.25 -7.508 1 98.56 150 SER B CA 1
ATOM 3234 C C . SER B 1 150 ? -11.047 -12.227 -7.547 1 98.56 150 SER B C 1
ATOM 3236 O O . SER B 1 150 ? -10.453 -12.117 -8.617 1 98.56 150 SER B O 1
ATOM 3238 N N . LEU B 1 151 ? -10.484 -12.164 -6.355 1 98.88 151 LEU B N 1
ATOM 3239 C CA . LEU B 1 151 ? -9.125 -12.633 -6.121 1 98.88 151 LEU B CA 1
ATOM 3240 C C . LEU B 1 151 ? -9.117 -14.125 -5.801 1 98.88 151 LEU B C 1
ATOM 3242 O O . LEU B 1 151 ? -9.539 -14.539 -4.719 1 98.88 151 LEU B O 1
ATOM 3246 N N . PHE B 1 152 ? -8.695 -14.898 -6.75 1 98.94 152 PHE B N 1
ATOM 3247 C CA . PHE B 1 152 ? -8.555 -16.328 -6.504 1 98.94 152 PHE B CA 1
ATOM 3248 C C . PHE B 1 152 ? -7.23 -16.625 -5.809 1 98.94 152 PHE B C 1
ATOM 3250 O O . PHE B 1 152 ? -6.168 -16.219 -6.281 1 98.94 152 PHE B O 1
ATOM 3257 N N . VAL B 1 153 ? -7.301 -17.359 -4.668 1 98.94 153 VAL B N 1
ATOM 3258 C CA . VAL B 1 153 ? -6.113 -17.547 -3.842 1 98.94 153 VAL B CA 1
ATOM 3259 C C . VAL B 1 153 ? -5.844 -19.031 -3.656 1 98.94 153 VAL B C 1
ATOM 3261 O O . VAL B 1 153 ? -6.746 -19.797 -3.299 1 98.94 153 VAL B O 1
ATOM 3264 N N . GLU B 1 154 ? -4.664 -19.391 -3.982 1 98.94 154 GLU B N 1
ATOM 3265 C CA . GLU B 1 154 ? -4.176 -20.75 -3.707 1 98.94 154 GLU B CA 1
ATOM 3266 C C . GLU B 1 154 ? -3.381 -20.781 -2.404 1 98.94 154 GLU B C 1
ATOM 3268 O O . GLU B 1 154 ? -2.357 -20.109 -2.271 1 98.94 154 GLU B O 1
ATOM 3273 N N . ARG B 1 155 ? -3.865 -21.547 -1.458 1 98.81 155 ARG B N 1
ATOM 3274 C CA . ARG B 1 155 ? -3.135 -21.766 -0.214 1 98.81 155 ARG B CA 1
ATOM 3275 C C . ARG B 1 155 ? -2.359 -23.078 -0.262 1 98.81 155 ARG B C 1
ATOM 3277 O O . ARG B 1 155 ? -2.957 -24.156 -0.317 1 98.81 155 ARG B O 1
ATOM 3284 N N . THR B 1 156 ? -1.103 -22.984 -0.183 1 98.56 156 THR B N 1
ATOM 3285 C CA . THR B 1 156 ? -0.245 -24.156 -0.318 1 98.56 156 THR B CA 1
ATOM 3286 C C . THR B 1 156 ? 0.349 -24.547 1.032 1 98.56 156 THR B C 1
ATOM 3288 O O . THR B 1 156 ? 0.843 -25.672 1.197 1 98.56 156 THR B O 1
ATOM 3291 N N . GLY B 1 157 ? 0.363 -23.656 1.983 1 97.69 157 GLY B N 1
ATOM 3292 C CA . GLY B 1 157 ? 0.994 -23.875 3.273 1 97.69 157 GLY B CA 1
ATOM 3293 C C . GLY B 1 157 ? 2.457 -23.484 3.303 1 97.69 157 GLY B C 1
ATOM 3294 O O . GLY B 1 157 ? 3.104 -23.547 4.348 1 97.69 157 GLY B O 1
ATOM 3295 N N . ARG B 1 158 ? 2.939 -23 2.275 1 96.5 158 ARG B N 1
ATOM 3296 C CA . ARG B 1 158 ? 4.367 -22.719 2.146 1 96.5 158 ARG B CA 1
ATOM 3297 C C . ARG B 1 158 ? 4.773 -21.547 3.039 1 96.5 158 ARG B C 1
ATOM 3299 O O . ARG B 1 158 ? 5.961 -21.359 3.312 1 96.5 158 ARG B O 1
ATOM 3306 N N . TYR B 1 159 ? 3.801 -20.703 3.42 1 94.94 159 TYR B N 1
ATOM 3307 C CA . TYR B 1 159 ? 4.09 -19.562 4.293 1 94.94 159 TYR B CA 1
ATOM 3308 C C . TYR B 1 159 ? 4.828 -20.016 5.547 1 94.94 159 TYR B C 1
ATOM 3310 O O . TYR B 1 159 ? 5.586 -19.25 6.141 1 94.94 159 TYR B O 1
ATOM 3318 N N . LYS B 1 160 ? 4.746 -21.281 5.984 1 96.69 160 LYS B N 1
ATOM 3319 C CA . LYS B 1 160 ? 5.363 -21.844 7.184 1 96.69 160 LYS B CA 1
ATOM 3320 C C . LYS B 1 160 ? 6.883 -21.906 7.043 1 96.69 160 LYS B C 1
ATOM 3322 O O . LYS B 1 160 ? 7.598 -22.031 8.039 1 96.69 160 LYS B O 1
ATOM 3327 N N . LEU B 1 161 ? 7.355 -21.828 5.844 1 97.69 161 LEU B N 1
ATOM 3328 C CA . LEU B 1 161 ? 8.781 -21.984 5.57 1 97.69 161 LEU B CA 1
ATOM 3329 C C . LEU B 1 161 ? 9.469 -20.625 5.512 1 97.69 161 LEU B C 1
ATOM 3331 O O . LEU B 1 161 ? 10.703 -20.547 5.492 1 97.69 161 LEU B O 1
ATOM 3335 N N . TRP B 1 162 ? 8.703 -19.484 5.43 1 97.06 162 TRP B N 1
ATOM 3336 C CA . TRP B 1 162 ? 9.266 -18.141 5.445 1 97.06 162 TRP B CA 1
ATOM 3337 C C . TRP B 1 162 ? 9.883 -17.828 6.805 1 97.06 162 TRP B C 1
ATOM 3339 O O . TRP B 1 162 ? 9.305 -18.156 7.844 1 97.06 162 TRP B O 1
ATOM 3349 N N . PRO B 1 163 ? 11.078 -17.266 6.93 1 96.56 163 PRO B N 1
ATOM 3350 C CA . PRO B 1 163 ? 11.828 -16.656 5.828 1 96.56 163 PRO B CA 1
ATOM 3351 C C . PRO B 1 163 ? 13.031 -17.484 5.398 1 96.56 163 PRO B C 1
ATOM 3353 O O . PRO B 1 163 ? 14.039 -16.938 4.949 1 96.56 163 PRO B O 1
ATOM 3356 N N . ASN B 1 164 ? 13.055 -18.812 5.621 1 97.31 164 ASN B N 1
ATOM 3357 C CA . ASN B 1 164 ? 14.125 -19.672 5.133 1 97.31 164 ASN B CA 1
ATOM 3358 C C . ASN B 1 164 ? 14.109 -19.781 3.611 1 97.31 164 ASN B C 1
ATOM 3360 O O . ASN B 1 164 ? 13.352 -20.578 3.053 1 97.31 164 ASN B O 1
ATOM 3364 N N . ARG B 1 165 ? 14.969 -19.078 2.967 1 96.5 165 ARG B N 1
ATOM 3365 C CA . ARG B 1 165 ? 14.969 -18.938 1.515 1 96.5 165 ARG B CA 1
ATOM 3366 C C . ARG B 1 165 ? 15.07 -20.297 0.831 1 96.5 165 ARG B C 1
ATOM 3368 O O . ARG B 1 165 ? 14.289 -20.594 -0.076 1 96.5 165 ARG B O 1
ATOM 3375 N N . ASN B 1 166 ? 16.078 -21.094 1.237 1 96.44 166 ASN B N 1
ATOM 3376 C CA . ASN B 1 166 ? 16.297 -22.391 0.6 1 96.44 166 ASN B CA 1
ATOM 3377 C C . ASN B 1 166 ? 15.055 -23.281 0.721 1 96.44 166 ASN B C 1
ATOM 3379 O O . ASN B 1 166 ? 14.641 -23.906 -0.257 1 96.44 166 ASN B O 1
ATOM 3383 N N . ALA B 1 167 ? 14.516 -23.359 1.872 1 97.12 167 ALA B N 1
ATOM 3384 C CA . ALA B 1 167 ? 13.32 -24.172 2.098 1 97.12 167 ALA B CA 1
ATOM 3385 C C . ALA B 1 167 ? 12.117 -23.594 1.347 1 97.12 167 ALA B C 1
ATOM 3387 O O . ALA B 1 167 ? 11.352 -24.344 0.73 1 97.12 167 ALA B O 1
ATOM 3388 N N . TYR B 1 168 ? 11.969 -22.297 1.359 1 97.94 168 TYR B N 1
ATOM 3389 C CA . TYR B 1 168 ? 10.812 -21.625 0.759 1 97.94 168 TYR B CA 1
ATOM 3390 C C . TYR B 1 168 ? 10.828 -21.781 -0.757 1 97.94 168 TYR B C 1
ATOM 3392 O O . TYR B 1 168 ? 9.797 -22.078 -1.366 1 97.94 168 TYR B O 1
ATOM 3400 N N . LEU B 1 169 ? 11.984 -21.641 -1.358 1 97.56 169 LEU B N 1
ATOM 3401 C CA . LEU B 1 169 ? 12.109 -21.75 -2.807 1 97.56 169 LEU B CA 1
ATOM 3402 C C . LEU B 1 169 ? 12.266 -23.203 -3.23 1 97.56 169 LEU B C 1
ATOM 3404 O O . LEU B 1 169 ? 12.234 -23.516 -4.422 1 97.56 169 LEU B O 1
ATOM 3408 N N . GLY B 1 170 ? 12.453 -24.094 -2.275 1 97.38 170 GLY B N 1
ATOM 3409 C CA . GLY B 1 170 ? 12.625 -25.516 -2.568 1 97.38 170 GLY B CA 1
ATOM 3410 C C . GLY B 1 170 ? 13.867 -25.797 -3.398 1 97.38 170 GLY B C 1
ATOM 3411 O O . GLY B 1 170 ? 13.805 -26.547 -4.379 1 97.38 170 GLY B O 1
ATOM 3412 N N . ILE B 1 171 ? 14.938 -25.172 -3.039 1 95.69 171 ILE B N 1
ATOM 3413 C CA . ILE B 1 171 ? 16.172 -25.312 -3.814 1 95.69 171 ILE B CA 1
ATOM 3414 C C . ILE B 1 171 ? 16.812 -26.656 -3.518 1 95.69 171 ILE B C 1
ATOM 3416 O O . ILE B 1 171 ? 17.125 -26.969 -2.363 1 95.69 171 ILE B O 1
ATOM 3420 N N . ASP B 1 172 ? 16.969 -27.438 -4.574 1 92.19 172 ASP B N 1
ATOM 3421 C CA . ASP B 1 172 ? 17.609 -28.75 -4.391 1 92.19 172 ASP B CA 1
ATOM 3422 C C . ASP B 1 172 ? 19.109 -28.672 -4.648 1 92.19 172 ASP B C 1
ATOM 3424 O O . ASP B 1 172 ? 19.656 -27.578 -4.785 1 92.19 172 ASP B O 1
ATOM 3428 N N . ASP B 1 173 ? 19.719 -29.828 -4.664 1 92.75 173 ASP B N 1
ATOM 3429 C CA . ASP B 1 173 ? 21.172 -29.891 -4.738 1 92.75 173 ASP B CA 1
ATOM 3430 C C . ASP B 1 173 ? 21.672 -29.391 -6.09 1 92.75 173 ASP B C 1
ATOM 3432 O O . ASP B 1 173 ? 22.844 -29.016 -6.215 1 92.75 173 ASP B O 1
ATOM 3436 N N . GLN B 1 174 ? 20.859 -29.422 -7.086 1 92.88 174 GLN B N 1
ATOM 3437 C CA . GLN B 1 174 ? 21.234 -28.984 -8.422 1 92.88 174 GLN B CA 1
ATOM 3438 C C . GLN B 1 174 ? 20.844 -27.516 -8.656 1 92.88 174 GLN B C 1
ATOM 3440 O O . GLN B 1 174 ? 21.031 -27 -9.758 1 92.88 174 GLN B O 1
ATOM 3445 N N . GLY B 1 175 ? 20.297 -26.906 -7.688 1 91.06 175 GLY B N 1
ATOM 3446 C CA . GLY B 1 175 ? 19.906 -25.516 -7.801 1 91.06 175 GLY B CA 1
ATOM 3447 C C . GLY B 1 175 ? 18.5 -25.328 -8.359 1 91.06 175 GLY B C 1
ATOM 3448 O O . GLY B 1 175 ? 18.062 -24.203 -8.594 1 91.06 175 GLY B O 1
ATOM 3449 N N . TRP B 1 176 ? 17.859 -26.469 -8.594 1 93.06 176 TRP B N 1
ATOM 3450 C CA . TRP B 1 176 ? 16.5 -26.391 -9.117 1 93.06 176 TRP B CA 1
ATOM 3451 C C . TRP B 1 176 ? 15.508 -26.016 -8.016 1 93.06 176 TRP B C 1
ATOM 3453 O O . TRP B 1 176 ? 15.648 -26.469 -6.871 1 93.06 176 TRP B O 1
ATOM 3463 N N . ARG B 1 177 ? 14.555 -25.188 -8.336 1 96.75 177 ARG B N 1
ATOM 3464 C CA . ARG B 1 177 ? 13.539 -24.734 -7.387 1 96.75 177 ARG B CA 1
ATOM 3465 C C . ARG B 1 177 ? 12.242 -25.531 -7.562 1 96.75 177 ARG B C 1
ATOM 3467 O O . ARG B 1 177 ? 11.734 -25.656 -8.68 1 96.75 177 ARG B O 1
ATOM 3474 N N . ARG B 1 178 ? 11.852 -26.094 -6.457 1 96.38 178 ARG B N 1
ATOM 3475 C CA . ARG B 1 178 ? 10.633 -26.906 -6.473 1 96.38 178 ARG B CA 1
ATOM 3476 C C . ARG B 1 178 ? 9.625 -26.375 -5.457 1 96.38 178 ARG B C 1
ATOM 3478 O O . ARG B 1 178 ? 9.852 -26.469 -4.246 1 96.38 178 ARG B O 1
ATOM 3485 N N . PHE B 1 179 ? 8.484 -25.953 -5.879 1 98 179 PHE B N 1
ATOM 3486 C CA . PHE B 1 179 ? 7.414 -25.391 -5.059 1 98 179 PHE B CA 1
ATOM 3487 C C . PHE B 1 179 ? 6.07 -25.516 -5.766 1 98 179 PHE B C 1
ATOM 3489 O O . PHE B 1 179 ? 6.02 -25.766 -6.973 1 98 179 PHE B O 1
ATOM 3496 N N . PRO B 1 180 ? 4.961 -25.484 -5.008 1 98.19 180 PRO B N 1
ATOM 3497 C CA . PRO B 1 180 ? 3.643 -25.562 -5.641 1 98.19 180 PRO B CA 1
ATOM 3498 C C . PRO B 1 180 ? 3.344 -24.359 -6.531 1 98.19 180 PRO B C 1
ATOM 3500 O O . PRO B 1 180 ? 3.766 -23.234 -6.227 1 98.19 180 PRO B O 1
ATOM 3503 N N . THR B 1 181 ? 2.656 -24.594 -7.641 1 98.62 181 THR B N 1
ATOM 3504 C CA . THR B 1 181 ? 2.326 -23.609 -8.664 1 98.62 181 THR B CA 1
ATOM 3505 C C . THR B 1 181 ? 0.894 -23.797 -9.156 1 98.62 181 THR B C 1
ATOM 3507 O O . THR B 1 181 ? 0.053 -24.344 -8.438 1 98.62 181 THR B O 1
ATOM 3510 N N . VAL B 1 182 ? 0.583 -23.188 -10.289 1 98.81 182 VAL B N 1
ATOM 3511 C CA . VAL B 1 182 ? -0.705 -23.281 -10.969 1 98.81 182 VAL B CA 1
ATOM 3512 C C . VAL B 1 182 ? -0.499 -23.766 -12.406 1 98.81 182 VAL B C 1
ATOM 3514 O O . VAL B 1 182 ? 0.354 -23.234 -13.125 1 98.81 182 VAL B O 1
ATOM 3517 N N . SER B 1 183 ? -1.29 -24.75 -12.789 1 98.75 183 SER B N 1
ATOM 3518 C CA . SER B 1 183 ? -1.159 -25.219 -14.164 1 98.75 183 SER B CA 1
ATOM 3519 C C . SER B 1 183 ? -1.685 -24.188 -15.156 1 98.75 183 SER B C 1
ATOM 3521 O O . SER B 1 183 ? -2.611 -23.438 -14.844 1 98.75 183 SER B O 1
ATOM 3523 N N . PRO B 1 184 ? -1.088 -24.188 -16.375 1 98.69 184 PRO B N 1
ATOM 3524 C CA . PRO B 1 184 ? -1.621 -23.297 -17.406 1 98.69 184 PRO B CA 1
ATOM 3525 C C . PRO B 1 184 ? -3.105 -23.531 -17.688 1 98.69 184 PRO B C 1
ATOM 3527 O O . PRO B 1 184 ? -3.848 -22.578 -17.938 1 98.69 184 PRO B O 1
ATOM 3530 N N . GLU B 1 185 ? -3.543 -24.766 -17.641 1 98.81 185 GLU B N 1
ATOM 3531 C CA . GLU B 1 185 ? -4.945 -25.094 -17.875 1 98.81 185 GLU B CA 1
ATOM 3532 C C . GLU B 1 185 ? -5.848 -24.484 -16.812 1 98.81 185 GLU B C 1
ATOM 3534 O O . GLU B 1 185 ? -6.91 -23.938 -17.141 1 98.81 185 GLU B O 1
ATOM 3539 N N . ALA B 1 186 ? -5.434 -24.578 -15.586 1 98.94 186 ALA B N 1
ATOM 3540 C CA . ALA B 1 186 ? -6.207 -23.984 -14.5 1 98.94 186 ALA B CA 1
ATOM 3541 C C . ALA B 1 186 ? -6.266 -22.469 -14.648 1 98.94 186 ALA B C 1
ATOM 3543 O O . ALA B 1 186 ? -7.32 -21.859 -14.445 1 98.94 186 ALA B O 1
ATOM 3544 N N . ALA B 1 187 ? -5.121 -21.859 -14.992 1 98.94 187 ALA B N 1
ATOM 3545 C CA . ALA B 1 187 ? -5.09 -20.406 -15.211 1 98.94 187 ALA B CA 1
ATOM 3546 C C . ALA B 1 187 ? -6.059 -20 -16.312 1 98.94 187 ALA B C 1
ATOM 3548 O O . ALA B 1 187 ? -6.824 -19.047 -16.156 1 98.94 187 ALA B O 1
ATOM 3549 N N . ARG B 1 188 ? -6.039 -20.703 -17.391 1 98.88 188 ARG B N 1
ATOM 3550 C CA . ARG B 1 188 ? -6.922 -20.406 -18.516 1 98.88 188 ARG B CA 1
ATOM 3551 C C . ARG B 1 188 ? -8.383 -20.531 -18.109 1 98.88 188 ARG B C 1
ATOM 3553 O O . ARG B 1 188 ? -9.219 -19.703 -18.484 1 98.88 188 ARG B O 1
ATOM 3560 N N . PHE B 1 189 ? -8.672 -21.609 -17.391 1 98.88 189 PHE B N 1
ATOM 3561 C CA . PHE B 1 189 ? -10.023 -21.828 -16.875 1 98.88 189 PHE B CA 1
ATOM 3562 C C . PHE B 1 189 ? -10.492 -20.656 -16.047 1 98.88 189 PHE B C 1
ATOM 3564 O O . PHE B 1 189 ? -11.594 -20.141 -16.25 1 98.88 189 PHE B O 1
ATOM 3571 N N . LEU B 1 190 ? -9.68 -20.156 -15.148 1 98.94 190 LEU B N 1
ATOM 3572 C CA . LEU B 1 190 ? -10.016 -19.094 -14.219 1 98.94 190 LEU B CA 1
ATOM 3573 C C . LEU B 1 190 ? -10.211 -17.766 -14.953 1 98.94 190 LEU B C 1
ATOM 3575 O O . LEU B 1 190 ? -11.094 -16.984 -14.609 1 98.94 190 LEU B O 1
ATOM 3579 N N . VAL B 1 191 ? -9.367 -17.484 -16 1 98.69 191 VAL B N 1
ATOM 3580 C CA . VAL B 1 191 ? -9.422 -16.172 -16.641 1 98.69 191 VAL B CA 1
ATOM 3581 C C . VAL B 1 191 ? -10.531 -16.156 -17.688 1 98.69 191 VAL B C 1
ATOM 3583 O O . VAL B 1 191 ? -11.258 -15.164 -17.828 1 98.69 191 VAL B O 1
ATOM 3586 N N . GLU B 1 192 ? -10.75 -17.234 -18.406 1 98.62 192 GLU B N 1
ATOM 3587 C CA . GLU B 1 192 ? -11.672 -17.25 -19.531 1 98.62 192 GLU B CA 1
ATOM 3588 C C . GLU B 1 192 ? -13.086 -17.594 -19.094 1 98.62 192 GLU B C 1
ATOM 3590 O O . GLU B 1 192 ? -14.062 -17.109 -19.672 1 98.62 192 GLU B O 1
ATOM 3595 N N . GLN B 1 193 ? -13.188 -18.453 -18.109 1 98.56 193 GLN B N 1
ATOM 3596 C CA . GLN B 1 193 ? -14.516 -18.953 -17.75 1 98.56 193 GLN B CA 1
ATOM 3597 C C . GLN B 1 193 ? -15 -18.359 -16.438 1 98.56 193 GLN B C 1
ATOM 3599 O O . GLN B 1 193 ? -16.203 -18.234 -16.219 1 98.56 193 GLN B O 1
ATOM 3604 N N . ARG B 1 194 ? -14.078 -18 -15.586 1 98.56 194 ARG B N 1
ATOM 3605 C CA . ARG B 1 194 ? -14.5 -17.469 -14.297 1 98.56 194 ARG B CA 1
ATOM 3606 C C . ARG B 1 194 ? -14.188 -15.984 -14.172 1 98.56 194 ARG B C 1
ATOM 3608 O O . ARG B 1 194 ? -14.719 -15.305 -13.297 1 98.56 194 ARG B O 1
ATOM 3615 N N . HIS B 1 195 ? -13.336 -15.406 -14.945 1 98.5 195 HIS B N 1
ATOM 3616 C CA . HIS B 1 195 ? -13.086 -13.977 -15.094 1 98.5 195 HIS B CA 1
ATOM 3617 C C . HIS B 1 195 ? -12.602 -13.367 -13.781 1 98.5 195 HIS B C 1
ATOM 3619 O O . HIS B 1 195 ? -13.133 -12.352 -13.328 1 98.5 195 HIS B O 1
ATOM 3625 N N . ILE B 1 196 ? -11.602 -13.945 -13.211 1 98.81 196 ILE B N 1
ATOM 3626 C CA . ILE B 1 196 ? -11.008 -13.414 -11.984 1 98.81 196 ILE B CA 1
ATOM 3627 C C . ILE B 1 196 ? -10.234 -12.133 -12.305 1 98.81 196 ILE B C 1
ATOM 3629 O O . ILE B 1 196 ? -9.828 -11.914 -13.445 1 98.81 196 ILE B O 1
ATOM 3633 N N . TYR B 1 197 ? -10 -11.234 -11.305 1 98.75 197 TYR B N 1
ATOM 3634 C CA . TYR B 1 197 ? -9.242 -10 -11.461 1 98.75 197 TYR B CA 1
ATOM 3635 C C . TYR B 1 197 ? -7.793 -10.188 -11.023 1 98.75 197 TYR B C 1
ATOM 3637 O O . TYR B 1 197 ? -6.891 -9.5 -11.516 1 98.75 197 TYR B O 1
ATOM 3645 N N . GLY B 1 198 ? -7.582 -11.055 -10.062 1 98.94 198 GLY B N 1
ATOM 3646 C CA . GLY B 1 198 ? -6.254 -11.336 -9.539 1 98.94 198 GLY B CA 1
ATOM 3647 C C . GLY B 1 198 ? -6.082 -12.773 -9.102 1 98.94 198 GLY B C 1
ATOM 3648 O O . GLY B 1 198 ? -7.062 -13.477 -8.836 1 98.94 198 GLY B O 1
ATOM 3649 N N . PHE B 1 199 ? -4.879 -13.219 -9.078 1 98.94 199 PHE B N 1
ATOM 3650 C CA . PHE B 1 199 ? -4.488 -14.516 -8.539 1 98.94 199 PHE B CA 1
ATOM 3651 C C . PHE B 1 199 ? -3.443 -14.359 -7.445 1 98.94 199 PHE B C 1
ATOM 3653 O O . PHE B 1 199 ? -2.439 -13.672 -7.629 1 98.94 199 PHE B O 1
ATOM 3660 N N . GLY B 1 200 ? -3.684 -14.914 -6.285 1 98.94 200 GLY B N 1
ATOM 3661 C CA . GLY B 1 200 ? -2.734 -14.867 -5.188 1 98.94 200 GLY B CA 1
ATOM 3662 C C . GLY B 1 200 ? -2.324 -16.234 -4.691 1 98.94 200 GLY B C 1
ATOM 3663 O O . GLY B 1 200 ? -3.104 -17.188 -4.77 1 98.94 200 GLY B O 1
ATOM 3664 N N . LEU B 1 201 ? -1.139 -16.328 -4.152 1 98.88 201 LEU B N 1
ATOM 3665 C CA . LEU B 1 201 ? -0.695 -17.578 -3.531 1 98.88 201 LEU B CA 1
ATOM 3666 C C . LEU B 1 201 ? 0.407 -17.312 -2.51 1 98.88 201 LEU B C 1
ATOM 3668 O O . LEU B 1 201 ? 1.104 -16.297 -2.59 1 98.88 201 LEU B O 1
ATOM 3672 N N . ASP B 1 202 ? 0.609 -18.188 -1.544 1 98.62 202 ASP B N 1
ATOM 3673 C CA . ASP B 1 202 ? 1.653 -18.094 -0.53 1 98.62 202 ASP B CA 1
ATOM 3674 C C . ASP B 1 202 ? 2.918 -18.828 -0.974 1 98.62 202 ASP B C 1
ATOM 3676 O O . ASP B 1 202 ? 3.715 -19.266 -0.14 1 98.62 202 ASP B O 1
ATOM 3680 N N . SER B 1 203 ? 3.113 -19.016 -2.262 1 98.19 203 SER B N 1
ATOM 3681 C CA . SER B 1 203 ? 4.262 -19.656 -2.896 1 98.19 203 SER B CA 1
ATOM 3682 C C . SER B 1 203 ? 5.039 -18.656 -3.756 1 98.19 203 SER B C 1
ATOM 3684 O O . SER B 1 203 ? 4.582 -17.547 -3.998 1 98.19 203 SER B O 1
ATOM 3686 N N . PRO B 1 204 ? 6.266 -19.062 -4.25 1 97.94 204 PRO B N 1
ATOM 3687 C CA . PRO B 1 204 ? 7.164 -18.094 -4.891 1 97.94 204 PRO B CA 1
ATOM 3688 C C . PRO B 1 204 ? 6.652 -17.625 -6.254 1 97.94 204 PRO B C 1
ATOM 3690 O O . PRO B 1 204 ? 6.98 -16.531 -6.695 1 97.94 204 PRO B O 1
ATOM 3693 N N . SER B 1 205 ? 5.945 -18.453 -6.945 1 98.38 205 SER B N 1
ATOM 3694 C CA . SER B 1 205 ? 5.559 -18.141 -8.32 1 98.38 205 SER B CA 1
ATOM 3695 C C . SER B 1 205 ? 4.375 -19 -8.766 1 98.38 205 SER B C 1
ATOM 3697 O O . SER B 1 205 ? 4.172 -20.109 -8.266 1 98.38 205 SER B O 1
ATOM 3699 N N . VAL B 1 206 ? 3.666 -18.484 -9.719 1 98.69 206 VAL B N 1
ATOM 3700 C CA . VAL B 1 206 ? 2.562 -19.234 -10.305 1 98.69 206 VAL B CA 1
ATOM 3701 C C . VAL B 1 206 ? 3.107 -20.266 -11.297 1 98.69 206 VAL B C 1
ATOM 3703 O O . VAL B 1 206 ? 2.389 -21.188 -11.703 1 98.69 206 VAL B O 1
ATOM 3706 N N . ASP B 1 207 ? 4.371 -20.109 -11.68 1 98.38 207 ASP B N 1
ATOM 3707 C CA . ASP B 1 207 ? 4.984 -21 -12.656 1 98.38 207 ASP B CA 1
ATOM 3708 C C . ASP B 1 207 ? 6.035 -21.891 -11.992 1 98.38 207 ASP B C 1
ATOM 3710 O O . ASP B 1 207 ? 6.645 -21.516 -11 1 98.38 207 ASP B O 1
ATOM 3714 N N . LEU B 1 208 ? 6.25 -23 -12.633 1 94.44 208 LEU B N 1
ATOM 3715 C CA . LEU B 1 208 ? 7.422 -23.812 -12.32 1 94.44 208 LEU B CA 1
ATOM 3716 C C . LEU B 1 208 ? 8.703 -23.062 -12.664 1 94.44 208 LEU B C 1
ATOM 3718 O O . LEU B 1 208 ? 8.688 -22.141 -13.477 1 94.44 208 LEU B O 1
ATOM 3722 N N . PHE B 1 209 ? 9.789 -23.469 -12.086 1 90.94 209 PHE B N 1
ATOM 3723 C CA . PHE B 1 209 ? 11.078 -22.797 -12.117 1 90.94 209 PHE B CA 1
ATOM 3724 C C . PHE B 1 209 ? 11.484 -22.469 -13.547 1 90.94 209 PHE B C 1
ATOM 3726 O O . PHE B 1 209 ? 12.031 -21.391 -13.812 1 90.94 209 PHE B O 1
ATOM 3733 N N . ASN B 1 210 ? 11.234 -23.203 -14.477 1 89.94 210 ASN B N 1
ATOM 3734 C CA . ASN B 1 210 ? 11.688 -22.984 -15.852 1 89.94 210 ASN B CA 1
ATOM 3735 C C . ASN B 1 210 ? 10.516 -22.766 -16.797 1 89.94 210 ASN B C 1
ATOM 3737 O O . ASN B 1 210 ? 10.594 -23.109 -17.984 1 89.94 210 ASN B O 1
ATOM 3741 N N . ALA B 1 211 ? 9.5 -22.203 -16.297 1 93.69 211 ALA B N 1
ATOM 3742 C CA . ALA B 1 211 ? 8.305 -21.984 -17.109 1 93.69 211 ALA B CA 1
ATOM 3743 C C . ALA B 1 211 ? 7.746 -20.578 -16.906 1 93.69 211 ALA B C 1
ATOM 3745 O O . ALA B 1 211 ? 8.094 -19.906 -15.93 1 93.69 211 ALA B O 1
ATOM 3746 N N . SER B 1 212 ? 6.953 -20.141 -17.875 1 97.06 212 SER B N 1
ATOM 3747 C CA . SER B 1 212 ? 6.336 -18.812 -17.75 1 97.06 212 SER B CA 1
ATOM 3748 C C . SER B 1 212 ? 4.926 -18.812 -18.344 1 97.06 212 SER B C 1
ATOM 3750 O O . SER B 1 212 ? 4.34 -17.75 -18.547 1 97.06 212 SER B O 1
ATOM 3752 N N . ALA B 1 213 ? 4.406 -19.969 -18.656 1 97.88 213 ALA B N 1
ATOM 3753 C CA . ALA B 1 213 ? 3.139 -20.078 -19.391 1 97.88 213 ALA B CA 1
ATOM 3754 C C . ALA B 1 213 ? 1.987 -19.516 -18.547 1 97.88 213 ALA B C 1
ATOM 3756 O O . ALA B 1 213 ? 1.125 -18.812 -19.062 1 97.88 213 ALA B O 1
ATOM 3757 N N . THR B 1 214 ? 1.933 -19.875 -17.312 1 98.62 214 THR B N 1
ATOM 3758 C CA . THR B 1 214 ? 0.849 -19.422 -16.438 1 98.62 214 THR B CA 1
ATOM 3759 C C . THR B 1 214 ? 0.881 -17.906 -16.297 1 98.62 214 THR B C 1
ATOM 3761 O O . THR B 1 214 ? -0.147 -17.234 -16.438 1 98.62 214 THR B O 1
ATOM 3764 N N . HIS B 1 215 ? 2.059 -17.328 -16.031 1 98.62 215 HIS B N 1
ATOM 3765 C CA . HIS B 1 215 ? 2.182 -15.883 -15.992 1 98.62 215 HIS B CA 1
ATOM 3766 C C . HIS B 1 215 ? 1.638 -15.25 -17.266 1 98.62 215 HIS B C 1
ATOM 3768 O O . HIS B 1 215 ? 0.893 -14.266 -17.219 1 98.62 215 HIS B O 1
ATOM 3774 N N . ARG B 1 216 ? 2.021 -15.797 -18.375 1 98.5 216 ARG B N 1
ATOM 3775 C CA . ARG B 1 216 ? 1.652 -15.211 -19.656 1 98.5 216 ARG B CA 1
ATOM 3776 C C . ARG B 1 216 ? 0.142 -15.258 -19.859 1 98.5 216 ARG B C 1
ATOM 3778 O O . ARG B 1 216 ? -0.448 -14.297 -20.359 1 98.5 216 ARG B O 1
ATOM 3785 N N . ILE B 1 217 ? -0.481 -16.328 -19.484 1 98.56 217 ILE B N 1
ATOM 3786 C CA . ILE B 1 217 ? -1.929 -16.453 -19.609 1 98.56 217 ILE B CA 1
ATOM 3787 C C . ILE B 1 217 ? -2.615 -15.406 -18.734 1 98.56 217 ILE B C 1
ATOM 3789 O O . ILE B 1 217 ? -3.482 -14.664 -19.203 1 98.56 217 ILE B O 1
ATOM 3793 N N . LEU B 1 218 ? -2.242 -15.312 -17.484 1 98.81 218 LEU B N 1
ATOM 3794 C CA . LEU B 1 218 ? -2.838 -14.359 -16.562 1 98.81 218 LEU B CA 1
ATOM 3795 C C . LEU B 1 218 ? -2.598 -12.93 -17.031 1 98.81 218 LEU B C 1
ATOM 3797 O O . LEU B 1 218 ? -3.533 -12.125 -17.109 1 98.81 218 LEU B O 1
ATOM 3801 N N . SER B 1 219 ? -1.359 -12.641 -17.406 1 98.69 219 SER B N 1
ATOM 3802 C CA . SER B 1 219 ? -0.953 -11.297 -17.828 1 98.69 219 SER B CA 1
ATOM 3803 C C . SER B 1 219 ? -1.692 -10.859 -19.078 1 98.69 219 SER B C 1
ATOM 3805 O O . SER B 1 219 ? -2.125 -9.711 -19.188 1 98.69 219 SER B O 1
ATOM 3807 N N . SER B 1 220 ? -1.801 -11.742 -20.047 1 98.25 220 SER B N 1
ATOM 3808 C CA . SER B 1 220 ? -2.428 -11.391 -21.312 1 98.25 220 SER B CA 1
ATOM 3809 C C . SER B 1 220 ? -3.896 -11.031 -21.125 1 98.25 220 SER B C 1
ATOM 3811 O O . SER B 1 220 ? -4.5 -10.391 -21.984 1 98.25 220 SER B O 1
ATOM 3813 N N . HIS B 1 221 ? -4.5 -11.414 -20.016 1 98.44 221 HIS B N 1
ATOM 3814 C CA . HIS B 1 221 ? -5.895 -11.117 -19.719 1 98.44 221 HIS B CA 1
ATOM 3815 C C . HIS B 1 221 ? -6.016 -10.031 -18.656 1 98.44 221 HIS B C 1
ATOM 3817 O O . HIS B 1 221 ? -7.074 -9.867 -18.047 1 98.44 221 HIS B O 1
ATOM 3823 N N . ASN B 1 222 ? -4.938 -9.312 -18.312 1 98.75 222 ASN B N 1
ATOM 3824 C CA . ASN B 1 222 ? -4.871 -8.234 -17.328 1 98.75 222 ASN B CA 1
ATOM 3825 C C . ASN B 1 222 ? -5.258 -8.719 -15.938 1 98.75 222 ASN B C 1
ATOM 3827 O O . ASN B 1 222 ? -5.918 -8 -15.188 1 98.75 222 ASN B O 1
ATOM 3831 N N . VAL B 1 223 ? -4.918 -9.977 -15.688 1 98.94 223 VAL B N 1
ATOM 3832 C CA . VAL B 1 223 ? -5.02 -10.516 -14.336 1 98.94 223 VAL B CA 1
ATOM 3833 C C . VAL B 1 223 ? -3.684 -10.359 -13.609 1 98.94 223 VAL B C 1
ATOM 3835 O O . VAL B 1 223 ? -2.66 -10.875 -14.07 1 98.94 223 VAL B O 1
ATOM 3838 N N . TYR B 1 224 ? -3.645 -9.562 -12.484 1 98.94 224 TYR B N 1
ATOM 3839 C CA . TYR B 1 224 ? -2.404 -9.406 -11.734 1 98.94 224 TYR B CA 1
ATOM 3840 C C . TYR B 1 224 ? -2.17 -10.594 -10.812 1 98.94 224 TYR B C 1
ATOM 3842 O O . TYR B 1 224 ? -3.092 -11.367 -10.547 1 98.94 224 TYR B O 1
ATOM 3850 N N . VAL B 1 225 ? -0.933 -10.758 -10.43 1 98.94 225 VAL B N 1
ATOM 3851 C CA . VAL B 1 225 ? -0.562 -11.875 -9.57 1 98.94 225 VAL B CA 1
ATOM 3852 C C . VAL B 1 225 ? 0.014 -11.352 -8.258 1 98.94 225 VAL B C 1
ATOM 3854 O O . VAL B 1 225 ? 0.791 -10.398 -8.25 1 98.94 225 VAL B O 1
ATOM 3857 N N . LEU B 1 226 ? -0.414 -11.922 -7.172 1 98.94 226 LEU B N 1
ATOM 3858 C CA . LEU B 1 226 ? 0.192 -11.719 -5.859 1 98.94 226 LEU B CA 1
ATOM 3859 C C . LEU B 1 226 ? 0.998 -12.945 -5.438 1 98.94 226 LEU B C 1
ATOM 3861 O O . LEU B 1 226 ? 0.446 -14.039 -5.297 1 98.94 226 LEU B O 1
ATOM 3865 N N . GLU B 1 227 ? 2.277 -12.727 -5.277 1 98.88 227 GLU B N 1
ATOM 3866 C CA . GLU B 1 227 ? 3.145 -13.82 -4.844 1 98.88 227 GLU B CA 1
ATOM 3867 C C . GLU B 1 227 ? 3.643 -13.594 -3.42 1 98.88 227 GLU B C 1
ATOM 3869 O O . GLU B 1 227 ? 3.736 -12.461 -2.959 1 98.88 227 GLU B O 1
ATOM 3874 N N . ASN B 1 228 ? 3.928 -14.727 -2.748 1 98.81 228 ASN B N 1
ATOM 3875 C CA . ASN B 1 228 ? 4.48 -14.727 -1.397 1 98.81 228 ASN B CA 1
ATOM 3876 C C . ASN B 1 228 ? 3.52 -14.086 -0.399 1 98.81 228 ASN B C 1
ATOM 3878 O O . ASN B 1 228 ? 3.932 -13.273 0.432 1 98.81 228 ASN B O 1
ATOM 3882 N N . LEU B 1 229 ? 2.256 -14.43 -0.533 1 98.88 229 LEU B N 1
ATOM 3883 C CA . LEU B 1 229 ? 1.326 -14.039 0.521 1 98.88 229 LEU B CA 1
ATOM 3884 C C . LEU B 1 229 ? 1.689 -14.711 1.841 1 98.88 229 LEU B C 1
ATOM 3886 O O . LEU B 1 229 ? 2.109 -15.875 1.856 1 98.88 229 LEU B O 1
ATOM 3890 N N . ALA B 1 230 ? 1.488 -13.977 2.891 1 98.44 230 ALA B N 1
ATOM 3891 C CA . ALA B 1 230 ? 1.799 -14.5 4.219 1 98.44 230 ALA B CA 1
ATOM 3892 C C . ALA B 1 230 ? 0.726 -15.477 4.688 1 98.44 230 ALA B C 1
ATOM 3894 O O . ALA B 1 230 ? 0.089 -16.141 3.875 1 98.44 230 ALA B O 1
ATOM 3895 N N . ASP B 1 231 ? 0.565 -15.688 6.016 1 97.69 231 ASP B N 1
ATOM 3896 C CA . ASP B 1 231 ? -0.263 -16.719 6.633 1 97.69 231 ASP B CA 1
ATOM 3897 C C . ASP B 1 231 ? -1.719 -16.594 6.188 1 97.69 231 ASP B C 1
ATOM 3899 O O . ASP B 1 231 ? -2.396 -15.625 6.527 1 97.69 231 ASP B O 1
ATOM 3903 N N . LEU B 1 232 ? -2.182 -17.625 5.473 1 98.62 232 LEU B N 1
ATOM 3904 C CA . LEU B 1 232 ? -3.533 -17.641 4.926 1 98.62 232 LEU B CA 1
ATOM 3905 C C . LEU B 1 232 ? -4.465 -18.484 5.789 1 98.62 232 LEU B C 1
ATOM 3907 O O . LEU B 1 232 ? -5.613 -18.719 5.418 1 98.62 232 LEU B O 1
ATOM 3911 N N . SER B 1 233 ? -4.066 -18.859 6.945 1 97.88 233 SER B N 1
ATOM 3912 C CA . SER B 1 233 ? -4.773 -19.875 7.727 1 97.88 233 SER B CA 1
ATOM 3913 C C . SER B 1 233 ? -6.117 -19.344 8.219 1 97.88 233 SER B C 1
ATOM 3915 O O . SER B 1 233 ? -7.047 -20.125 8.438 1 97.88 233 SER B O 1
ATOM 3917 N N . ARG B 1 234 ? -6.25 -18.047 8.328 1 98.12 234 ARG B N 1
ATOM 3918 C CA . ARG B 1 234 ? -7.484 -17.5 8.883 1 98.12 234 ARG B CA 1
ATOM 3919 C C . ARG B 1 234 ? -8.469 -17.156 7.77 1 98.12 234 ARG B C 1
ATOM 3921 O O . ARG B 1 234 ? -9.641 -16.859 8.039 1 98.12 234 ARG B O 1
ATOM 3928 N N . VAL B 1 235 ? -8.062 -17.156 6.551 1 98.62 235 VAL B N 1
ATOM 3929 C CA . VAL B 1 235 ? -8.914 -16.766 5.438 1 98.62 235 VAL B CA 1
ATOM 3930 C C . VAL B 1 235 ? -9.797 -17.938 5.016 1 98.62 235 VAL B C 1
ATOM 3932 O O . VAL B 1 235 ? -9.297 -19 4.68 1 98.62 235 VAL B O 1
ATOM 3935 N N . PRO B 1 236 ? -11.117 -17.781 5.016 1 98.31 236 PRO B N 1
ATOM 3936 C CA . PRO B 1 236 ? -12.016 -18.859 4.609 1 98.31 236 PRO B CA 1
ATOM 3937 C C . PRO B 1 236 ? -12.078 -19.047 3.096 1 98.31 236 PRO B C 1
ATOM 3939 O O . PRO B 1 236 ? -11.578 -18.203 2.35 1 98.31 236 PRO B O 1
ATOM 3942 N N . ALA B 1 237 ? -12.68 -20.109 2.695 1 98.56 237 ALA B N 1
ATOM 3943 C CA . ALA B 1 237 ? -12.828 -20.422 1.277 1 98.56 237 ALA B CA 1
ATOM 3944 C C . ALA B 1 237 ? -13.625 -19.359 0.551 1 98.56 237 ALA B C 1
ATOM 3946 O O . ALA B 1 237 ? -13.367 -19.047 -0.616 1 98.56 237 ALA B O 1
ATOM 3947 N N . LEU B 1 238 ? -14.617 -18.828 1.201 1 97.94 238 LEU B N 1
ATOM 3948 C CA . LEU B 1 238 ? -15.484 -17.766 0.678 1 97.94 238 LEU B CA 1
ATOM 3949 C C . LEU B 1 238 ? -15.898 -16.812 1.786 1 97.94 238 LEU B C 1
ATOM 3951 O O . LEU B 1 238 ? -15.766 -17.125 2.971 1 97.94 238 LEU B O 1
ATOM 3955 N N . GLY B 1 239 ? -16.281 -15.625 1.355 1 97.56 239 GLY B N 1
ATOM 3956 C CA . GLY B 1 239 ? -16.859 -14.68 2.303 1 97.56 239 GLY B CA 1
ATOM 3957 C C . GLY B 1 239 ? -15.914 -13.547 2.66 1 97.56 239 GLY B C 1
ATOM 3958 O O . GLY B 1 239 ? -16.359 -12.469 3.066 1 97.56 239 GLY B O 1
ATOM 3959 N N . ALA B 1 240 ? -14.602 -13.742 2.572 1 98.38 240 ALA B N 1
ATOM 3960 C CA . ALA B 1 240 ? -13.641 -12.688 2.859 1 98.38 240 ALA B CA 1
ATOM 3961 C C . ALA B 1 240 ? -13.477 -11.75 1.662 1 98.38 240 ALA B C 1
ATOM 3963 O O . ALA B 1 240 ? -13.812 -12.117 0.533 1 98.38 240 ALA B O 1
ATOM 3964 N N . THR B 1 241 ? -13.016 -10.555 1.927 1 98.25 241 THR B N 1
ATOM 3965 C CA . THR B 1 241 ? -12.773 -9.523 0.926 1 98.25 241 THR B CA 1
ATOM 3966 C C . THR B 1 241 ? -11.312 -9.078 0.951 1 98.25 241 THR B C 1
ATOM 3968 O O . THR B 1 241 ? -10.703 -8.977 2.02 1 98.25 241 THR B O 1
ATOM 3971 N N . ALA B 1 242 ? -10.812 -8.82 -0.224 1 98.62 242 ALA B N 1
ATOM 3972 C CA . ALA B 1 242 ? -9.398 -8.469 -0.313 1 98.62 242 ALA B CA 1
ATOM 3973 C C . ALA B 1 242 ? -9.219 -6.98 -0.624 1 98.62 242 ALA B C 1
ATOM 3975 O O . ALA B 1 242 ? -9.984 -6.41 -1.403 1 98.62 242 ALA B O 1
ATOM 3976 N N . ILE B 1 243 ? -8.242 -6.418 -0.056 1 98.75 243 ILE B N 1
ATOM 3977 C CA . ILE B 1 243 ? -7.613 -5.164 -0.469 1 98.75 243 ILE B CA 1
ATOM 3978 C C . ILE B 1 243 ? -6.137 -5.402 -0.766 1 98.75 243 ILE B C 1
ATOM 3980 O O . ILE B 1 243 ? -5.406 -5.945 0.067 1 98.75 243 ILE B O 1
ATOM 3984 N N . ALA B 1 244 ? -5.684 -5.113 -1.901 1 98.81 244 ALA B N 1
ATOM 3985 C CA . ALA B 1 244 ? -4.289 -5.215 -2.318 1 98.81 244 ALA B CA 1
ATOM 3986 C C . ALA B 1 244 ? -3.814 -3.914 -2.961 1 98.81 244 ALA B C 1
ATOM 3988 O O . ALA B 1 244 ? -4.113 -3.645 -4.129 1 98.81 244 ALA B O 1
ATOM 3989 N N . LEU B 1 245 ? -3.059 -3.141 -2.262 1 98.81 245 LEU B N 1
ATOM 3990 C CA . LEU B 1 245 ? -2.654 -1.831 -2.762 1 98.81 245 LEU B CA 1
ATOM 3991 C C . LEU B 1 245 ? -1.143 -1.761 -2.943 1 98.81 245 LEU B C 1
ATOM 3993 O O . LEU B 1 245 ? -0.396 -1.718 -1.964 1 98.81 245 LEU B O 1
ATOM 3997 N N . PRO B 1 246 ? -0.687 -1.775 -4.145 1 98.69 246 PRO B N 1
ATOM 3998 C CA . PRO B 1 246 ? 0.738 -1.586 -4.43 1 98.69 246 PRO B CA 1
ATOM 3999 C C . PRO B 1 246 ? 1.161 -0.12 -4.371 1 98.69 246 PRO B C 1
ATOM 4001 O O . PRO B 1 246 ? 0.31 0.773 -4.379 1 98.69 246 PRO B O 1
ATOM 4004 N N . VAL B 1 247 ? 2.5 0.03 -4.203 1 97.69 247 VAL B N 1
ATOM 4005 C CA . VAL B 1 247 ? 3.002 1.361 -4.527 1 97.69 247 VAL B CA 1
ATOM 4006 C C . VAL B 1 247 ? 2.652 1.713 -5.969 1 97.69 247 VAL B C 1
ATOM 4008 O O . VAL B 1 247 ? 2.824 0.893 -6.875 1 97.69 247 VAL B O 1
ATOM 4011 N N . LYS B 1 248 ? 2.129 2.881 -6.141 1 97.81 248 LYS B N 1
ATOM 4012 C CA . LYS B 1 248 ? 1.69 3.307 -7.469 1 97.81 248 LYS B CA 1
ATOM 4013 C C . LYS B 1 248 ? 2.869 3.789 -8.305 1 97.81 248 LYS B C 1
ATOM 4015 O O . LYS B 1 248 ? 3.062 4.996 -8.484 1 97.81 248 LYS B O 1
ATOM 4020 N N . VAL B 1 249 ? 3.6 2.891 -8.938 1 98 249 VAL B N 1
ATOM 4021 C CA . VAL B 1 249 ? 4.809 3.223 -9.68 1 98 249 VAL B CA 1
ATOM 4022 C C . VAL B 1 249 ? 4.512 3.223 -11.18 1 98 249 VAL B C 1
ATOM 4024 O O . VAL B 1 249 ? 4.086 2.205 -11.734 1 98 249 VAL B O 1
ATOM 4027 N N . CYS B 1 250 ? 4.766 4.281 -11.805 1 97.5 250 CYS B N 1
ATOM 4028 C CA . CYS B 1 250 ? 4.574 4.402 -13.242 1 97.5 250 CYS B CA 1
ATOM 4029 C C . CYS B 1 250 ? 5.523 3.48 -14 1 97.5 250 CYS B C 1
ATOM 4031 O O . CYS B 1 250 ? 6.711 3.4 -13.672 1 97.5 250 CYS B O 1
ATOM 4033 N N . MET B 1 251 ? 4.961 2.715 -14.93 1 97.31 251 MET B N 1
ATOM 4034 C CA . MET B 1 251 ? 5.688 1.912 -15.914 1 97.31 251 MET B CA 1
ATOM 4035 C C . MET B 1 251 ? 6.223 0.632 -15.281 1 97.31 251 MET B C 1
ATOM 4037 O O . MET B 1 251 ? 6.77 -0.226 -15.969 1 97.31 251 MET B O 1
ATOM 4041 N N . ALA B 1 252 ? 6.074 0.41 -14.016 1 98.31 252 ALA B N 1
ATOM 4042 C CA . ALA B 1 252 ? 6.672 -0.735 -13.336 1 98.31 252 ALA B CA 1
ATOM 4043 C C . ALA B 1 252 ? 5.93 -2.025 -13.672 1 98.31 252 ALA B C 1
ATOM 4045 O O . ALA B 1 252 ? 4.711 -2.016 -13.859 1 98.31 252 ALA B O 1
ATOM 4046 N N . SER B 1 253 ? 6.68 -3.105 -13.672 1 98.56 253 SER B N 1
ATOM 4047 C CA . SER B 1 253 ? 6.117 -4.43 -13.922 1 98.56 253 SER B CA 1
ATOM 4048 C C . SER B 1 253 ? 5.727 -5.125 -12.625 1 98.56 253 SER B C 1
ATOM 4050 O O . SER B 1 253 ? 5.004 -6.125 -12.641 1 98.56 253 SER B O 1
ATOM 4052 N N . GLY B 1 254 ? 6.195 -4.688 -11.562 1 98.44 254 GLY B N 1
ATOM 4053 C CA . GLY B 1 254 ? 5.879 -5.184 -10.227 1 98.44 254 GLY B CA 1
ATOM 4054 C C . GLY B 1 254 ? 6.012 -4.125 -9.148 1 98.44 254 GLY B C 1
ATOM 4055 O O . GLY B 1 254 ? 6.457 -3.006 -9.422 1 98.44 254 GLY B O 1
ATOM 4056 N N . SER B 1 255 ? 5.602 -4.465 -8 1 98.44 255 SER B N 1
ATOM 4057 C CA . SER B 1 255 ? 5.68 -3.553 -6.867 1 98.44 255 SER B CA 1
ATOM 4058 C C . SER B 1 255 ? 5.453 -4.289 -5.551 1 98.44 255 SER B C 1
ATOM 4060 O O . SER B 1 255 ? 4.645 -5.215 -5.484 1 98.44 255 SER B O 1
ATOM 4062 N N . PRO B 1 256 ? 6.195 -3.818 -4.484 1 98.19 256 PRO B N 1
ATOM 4063 C CA . PRO B 1 256 ? 5.684 -4.215 -3.17 1 98.19 256 PRO B CA 1
ATOM 4064 C C . PRO B 1 256 ? 4.211 -3.857 -2.977 1 98.19 256 PRO B C 1
ATOM 4066 O O . PRO B 1 256 ? 3.736 -2.863 -3.529 1 98.19 256 PRO B O 1
ATOM 4069 N N . VAL B 1 257 ? 3.504 -4.707 -2.285 1 98.75 257 VAL B N 1
ATOM 4070 C CA . VAL B 1 257 ? 2.068 -4.52 -2.113 1 98.75 257 VAL B CA 1
ATOM 4071 C C . VAL B 1 257 ? 1.672 -4.844 -0.675 1 98.75 257 VAL B C 1
ATOM 4073 O O . VAL B 1 257 ? 2.295 -5.691 -0.029 1 98.75 257 VAL B O 1
ATOM 4076 N N . ARG B 1 258 ? 0.797 -4.082 -0.155 1 98.75 258 ARG B N 1
ATOM 4077 C CA . ARG B 1 258 ? 0.131 -4.457 1.087 1 98.75 258 ARG B CA 1
ATOM 4078 C C . ARG B 1 258 ? -1.198 -5.148 0.808 1 98.75 258 ARG B C 1
ATOM 4080 O O . ARG B 1 258 ? -2.076 -4.582 0.154 1 98.75 258 ARG B O 1
ATOM 4087 N N . VAL B 1 259 ? -1.311 -6.355 1.264 1 98.94 259 VAL B N 1
ATOM 4088 C CA . VAL B 1 259 ? -2.502 -7.168 1.041 1 98.94 259 VAL B CA 1
ATOM 4089 C C . VAL B 1 259 ? -3.184 -7.461 2.377 1 98.94 259 VAL B C 1
ATOM 4091 O O . VAL B 1 259 ? -2.541 -7.938 3.316 1 98.94 259 VAL B O 1
ATOM 4094 N N . VAL B 1 260 ? -4.457 -7.145 2.465 1 98.88 260 VAL B N 1
ATOM 4095 C CA . VAL B 1 260 ? -5.234 -7.391 3.674 1 98.88 260 VAL B CA 1
ATOM 4096 C C . VAL B 1 260 ? -6.516 -8.141 3.318 1 98.88 260 VAL B C 1
ATOM 4098 O O . VAL B 1 260 ? -7.191 -7.809 2.344 1 98.88 260 VAL B O 1
ATOM 4101 N N . ALA B 1 261 ? -6.801 -9.156 4.016 1 98.81 261 ALA B N 1
ATOM 4102 C CA . ALA B 1 261 ? -8.102 -9.82 3.945 1 98.81 261 ALA B CA 1
ATOM 4103 C C . ALA B 1 261 ? -9.031 -9.312 5.043 1 98.81 261 ALA B C 1
ATOM 4105 O O . ALA B 1 261 ? -8.617 -9.148 6.191 1 98.81 261 ALA B O 1
ATOM 4106 N N . ILE B 1 262 ? -10.188 -9.016 4.656 1 98.31 262 ILE B N 1
ATOM 4107 C CA . ILE B 1 262 ? -11.258 -8.68 5.59 1 98.31 262 ILE B CA 1
ATOM 4108 C C . ILE B 1 262 ? -12.18 -9.891 5.777 1 98.31 262 ILE B C 1
ATOM 4110 O O . ILE B 1 262 ? -12.891 -10.281 4.852 1 98.31 262 ILE B O 1
ATOM 4114 N N . LEU B 1 263 ? -12.164 -10.453 6.941 1 98.12 263 LEU B N 1
ATOM 4115 C CA . LEU B 1 263 ? -12.922 -11.664 7.246 1 98.12 263 LEU B CA 1
ATOM 4116 C C . LEU B 1 263 ? -14.414 -11.344 7.352 1 98.12 263 LEU B C 1
ATOM 4118 O O . LEU B 1 263 ? -14.797 -10.203 7.59 1 98.12 263 LEU B O 1
ATOM 4122 N N . PRO B 1 264 ? -15.273 -12.344 7.152 1 95.5 264 PRO B N 1
ATOM 4123 C CA . PRO B 1 264 ? -16.719 -12.117 7.238 1 95.5 264 PRO B CA 1
ATOM 4124 C C . PRO B 1 264 ? -17.188 -11.828 8.664 1 95.5 264 PRO B C 1
ATOM 4126 O O . PRO B 1 264 ? -16.531 -12.25 9.625 1 95.5 264 PRO B O 1
#

pLDDT: mean 90.28, std 19.73, range [21.44, 99.0]

Nearest PDB structures (foldseek):
  5nna-assembly1_B  TM=9.026E-01  e=3.691E-23  Roseibium aggregatum
  8f9x-assembly2_D  TM=9.230E-01  e=1.051E-22  Ruegeria pomeroyi DSS-3
  4m8d-assembly2_C  TM=9.087E-01  e=9.883E-23  Roseibium aggregatum IAM 12614
  5nmp-assembly5_J  TM=8.915E-01  e=1.521E-22  Ralstonia pseudosolanacearum GMI1000
  3krv-assembly1_B  TM=8.330E-01  e=8.293E-16  Geobacillus stearothermophilus

InterPro domains:
  IPR007325 Kynurenine formamidase/cyclase-like [PF04199] (39-207)
  IPR037175 Kynurenine formamidase superfamily [G3DSA:3.50.30.50] (27-263)
  IPR037175 Kynurenine formamidase superfamily [SSF102198] (37-263)